Protein AF-0000000072197717 (afdb_homodimer)

Organism: NCBI:txid1219067

Sequence (478 aa):
MLDQVKIVLVGTSHSGNIGSAARAMKVMGLSQLVLVDPQCEVDEQALALAAGAGDIAQNATIVSSLDEAVQDCGLVVGSSARSRTLEWPMLEPRECGEMFAIEGQKHPVALVFGRERTGLTNEELQKCHYHVCIPANPEYSSLNLAMAVQTLSYEVRVAHLNLEKSQFSPAEQEEYPRHKELEMFFEHLEKVIVETQFISKEQPGQVMNKLRRLFNRARPEAQELNILRGILTSIEKKRMLDQVKIVLVGTSHSGNIGSAARAMKVMGLSQLVLVDPQCEVDEQALALAAGAGDIAQNATIVSSLDEAVQDCGLVVGSSARSRTLEWPMLEPRECGEMFAIEGQKHPVALVFGRERTGLTNEELQKCHYHVCIPANPEYSSLNLAMAVQTLSYEVRVAHLNLEKSQFSPAEQEEYPRHKELEMFFEHLEKVIVETQFISKEQPGQVMNKLRRLFNRARPEAQELNILRGILTSIEKKR

Solvent-accessible surface area (backbone atoms only — not comparable to full-atom values): 24234 Å² total; per-residue (Å²): 81,50,81,29,37,31,43,33,38,32,42,40,59,54,32,45,44,50,8,33,29,24,27,35,30,38,21,37,51,30,62,43,38,34,35,22,46,49,63,49,59,87,41,69,58,8,37,59,50,8,52,94,21,32,65,36,48,71,64,36,46,74,43,80,36,68,66,72,74,47,69,77,40,76,42,38,33,26,49,42,75,86,57,90,78,58,89,64,61,72,34,48,48,63,58,46,9,42,50,46,39,58,49,17,66,77,37,33,24,36,43,35,38,36,21,82,86,72,43,53,51,71,74,58,50,67,73,26,74,34,31,31,35,77,86,43,23,86,93,40,56,78,68,54,61,30,54,49,48,31,45,48,40,46,30,29,36,51,30,37,51,54,50,47,54,63,62,65,45,62,67,71,53,50,33,46,46,50,70,64,46,48,49,50,46,50,50,51,50,50,51,51,40,46,72,39,58,53,44,64,89,78,66,57,62,61,58,50,48,52,49,47,51,41,48,59,61,31,55,52,30,29,64,55,46,48,48,55,47,47,45,51,49,23,58,58,56,76,102,79,50,79,29,36,31,43,34,38,33,42,40,57,54,31,46,45,50,8,34,28,24,26,33,29,37,21,38,51,32,62,41,38,34,34,22,46,49,63,49,58,87,41,70,59,7,39,58,50,7,51,95,22,33,65,36,47,72,64,35,45,74,42,83,35,67,65,73,74,46,67,77,39,76,43,36,34,25,48,42,75,87,56,90,80,57,90,64,59,71,32,49,48,64,56,46,8,43,49,45,38,58,48,18,69,77,38,33,25,35,43,35,38,38,22,80,87,72,42,52,50,71,72,59,49,65,73,26,75,33,30,32,34,76,86,43,22,87,93,40,57,77,67,54,62,28,54,50,48,32,47,47,40,44,30,28,35,53,31,37,51,53,50,49,55,56,58,72,38,72,64,79,62,59,41,52,48,53,68,67,52,50,50,51,45,51,53,52,50,50,52,51,40,47,73,40,58,58,44,64,90,79,66,56,62,62,61,50,50,54,49,49,52,44,48,60,62,29,57,53,23,28,65,53,47,50,50,53,45,47,43,52,49,22,55,58,59,77,102

Radius of gyration: 25.89 Å; Cα contacts (8 Å, |Δi|>4): 859; chains: 2; bounding box: 52×78×50 Å

Structure (mmCIF, N/CA/C/O backbone):
data_AF-0000000072197717-model_v1
#
loop_
_entity.id
_entity.type
_entity.pdbx_description
1 polymer "tRNA (cytidine/uridine-2'-O-)-methyltransferase TrmJ"
#
loop_
_atom_site.group_PDB
_atom_site.id
_atom_site.type_symbol
_atom_site.label_atom_id
_atom_site.label_alt_id
_atom_site.label_comp_id
_atom_site.label_asym_id
_atom_site.label_entity_id
_atom_site.label_seq_id
_atom_site.pdbx_PDB_ins_code
_atom_site.Cartn_x
_atom_site.Cartn_y
_atom_site.Cartn_z
_atom_site.occupancy
_atom_site.B_iso_or_equiv
_atom_site.auth_seq_id
_atom_site.auth_comp_id
_atom_site.auth_asym_id
_atom_site.auth_atom_id
_atom_site.pdbx_PDB_model_num
ATOM 1 N N . MET A 1 1 ? -7.27 -5.27 17.844 1 83.12 1 MET A N 1
ATOM 2 C CA . MET A 1 1 ? -8.07 -4.824 16.703 1 83.12 1 MET A CA 1
ATOM 3 C C . MET A 1 1 ? -7.758 -5.645 15.469 1 83.12 1 MET A C 1
ATOM 5 O O . MET A 1 1 ? -8.664 -6.156 14.812 1 83.12 1 MET A O 1
ATOM 9 N N . LEU A 1 2 ? -6.535 -6.039 15.242 1 91.38 2 LEU A N 1
ATOM 10 C CA . LEU A 1 2 ? -6.18 -6.719 14.008 1 91.38 2 LEU A CA 1
ATOM 11 C C . LEU A 1 2 ? -6.734 -8.141 13.992 1 91.38 2 LEU A C 1
ATOM 13 O O . LEU A 1 2 ? -7.043 -8.68 12.922 1 91.38 2 LEU A O 1
ATOM 17 N N . ASP A 1 3 ? -6.926 -8.672 15.164 1 93.38 3 ASP A N 1
ATOM 18 C CA . ASP A 1 3 ? -7.457 -10.031 15.273 1 93.38 3 ASP A CA 1
ATOM 19 C C . ASP A 1 3 ? -8.953 -10.055 14.969 1 93.38 3 ASP A C 1
ATOM 21 O O . ASP A 1 3 ? -9.539 -11.133 14.805 1 93.38 3 ASP A O 1
ATOM 25 N N . GLN A 1 4 ? -9.547 -8.945 14.875 1 95 4 GLN A N 1
ATOM 26 C CA . GLN A 1 4 ? -10.977 -8.844 14.586 1 95 4 GLN A CA 1
ATOM 27 C C . GLN A 1 4 ? -11.219 -8.648 13.094 1 95 4 GLN A C 1
ATOM 29 O O . GLN A 1 4 ? -12.367 -8.617 12.641 1 95 4 GLN A O 1
ATOM 34 N N . VAL A 1 5 ? -10.18 -8.547 12.328 1 98.38 5 VAL A N 1
ATOM 35 C CA . VAL A 1 5 ? -10.297 -8.297 10.891 1 98.38 5 VAL A CA 1
ATOM 36 C C . VAL A 1 5 ? -10.297 -9.617 10.133 1 98.38 5 VAL A C 1
ATOM 38 O O . VAL A 1 5 ? -9.32 -10.367 10.18 1 98.38 5 VAL A O 1
ATOM 41 N N . LYS A 1 6 ? -11.359 -9.859 9.422 1 98.69 6 LYS A N 1
ATOM 42 C CA . LYS A 1 6 ? -11.469 -11.031 8.555 1 98.69 6 LYS A CA 1
ATOM 43 C C . LYS A 1 6 ? -11.125 -10.688 7.109 1 98.69 6 LYS A C 1
ATOM 45 O O . LYS A 1 6 ? -11.609 -9.688 6.574 1 98.69 6 LYS A O 1
ATOM 50 N N . ILE A 1 7 ? -10.266 -11.477 6.551 1 98.94 7 ILE A N 1
ATOM 51 C CA . ILE A 1 7 ? -10.102 -11.484 5.102 1 98.94 7 ILE A CA 1
ATOM 52 C C . ILE A 1 7 ? -10.938 -12.602 4.488 1 98.94 7 ILE A C 1
ATOM 54 O O . ILE A 1 7 ? -10.742 -13.781 4.812 1 98.94 7 ILE A O 1
ATOM 58 N N . VAL A 1 8 ? -11.867 -12.219 3.633 1 98.94 8 VAL A N 1
ATOM 59 C CA . VAL A 1 8 ? -12.797 -13.18 3.047 1 98.94 8 VAL A CA 1
ATOM 60 C C . VAL A 1 8 ? -12.531 -13.312 1.55 1 98.94 8 VAL A C 1
ATOM 62 O O . VAL A 1 8 ? -12.633 -12.328 0.806 1 98.94 8 VAL A O 1
ATOM 65 N N . LEU A 1 9 ? -12.164 -14.5 1.094 1 98.88 9 LEU A N 1
ATOM 66 C CA . LEU A 1 9 ? -11.969 -14.797 -0.321 1 98.88 9 LEU A CA 1
ATOM 67 C C . LEU A 1 9 ? -13.125 -15.617 -0.87 1 98.88 9 LEU A C 1
ATOM 69 O O . LEU A 1 9 ? -13.391 -16.719 -0.391 1 98.88 9 LEU A O 1
ATOM 73 N N . VAL A 1 10 ? -13.758 -15.07 -1.873 1 98.75 10 VAL A N 1
ATOM 74 C CA . VAL A 1 10 ? -14.945 -15.727 -2.418 1 98.75 10 VAL A CA 1
ATOM 75 C C . VAL A 1 10 ? -14.602 -16.422 -3.732 1 98.75 10 VAL A C 1
ATOM 77 O O . VAL A 1 10 ? -14.133 -15.773 -4.676 1 98.75 10 VAL A O 1
ATOM 80 N N . GLY A 1 11 ? -14.766 -17.719 -3.785 1 98.56 11 GLY A N 1
ATOM 81 C CA . GLY A 1 11 ? -14.672 -18.484 -5.023 1 98.56 11 GLY A CA 1
ATOM 82 C C . GLY A 1 11 ? -13.258 -18.547 -5.57 1 98.56 11 GLY A C 1
ATOM 83 O O . GLY A 1 11 ? -13.062 -18.578 -6.785 1 98.56 11 GLY A O 1
ATOM 84 N N . THR A 1 12 ? -12.258 -18.531 -4.715 1 98.56 12 THR A N 1
ATOM 85 C CA . THR A 1 12 ? -10.867 -18.578 -5.16 1 98.56 12 THR A CA 1
ATOM 86 C C . THR A 1 12 ? -10.602 -19.875 -5.934 1 98.56 12 THR A C 1
ATOM 88 O O . THR A 1 12 ? -10.969 -20.953 -5.48 1 98.56 12 THR A O 1
ATOM 91 N N . SER A 1 13 ? -10.008 -19.75 -7.082 1 98 13 SER A N 1
ATOM 92 C CA . SER A 1 13 ? -9.836 -20.906 -7.953 1 98 13 SER A CA 1
ATOM 93 C C . SER A 1 13 ? -8.383 -21.391 -7.965 1 98 13 SER A C 1
ATOM 95 O O . SER A 1 13 ? -8.102 -22.531 -8.297 1 98 13 SER A O 1
ATOM 97 N N . HIS A 1 14 ? -7.422 -20.547 -7.727 1 96.5 14 HIS A N 1
ATOM 98 C CA . HIS A 1 14 ? -6.004 -20.891 -7.727 1 96.5 14 HIS A CA 1
ATOM 99 C C . HIS A 1 14 ? -5.449 -20.938 -6.305 1 96.5 14 HIS A C 1
ATOM 101 O O . HIS A 1 14 ? -5.375 -19.922 -5.625 1 96.5 14 HIS A O 1
ATOM 107 N N . SER A 1 15 ? -4.961 -22.109 -5.953 1 98 15 SER A N 1
ATOM 108 C CA . SER A 1 15 ? -4.527 -22.328 -4.578 1 98 15 SER A CA 1
ATOM 109 C C . SER A 1 15 ? -3.346 -21.438 -4.219 1 98 15 SER A C 1
ATOM 111 O O . SER A 1 15 ? -3.178 -21.047 -3.061 1 98 15 SER A O 1
ATOM 113 N N . GLY A 1 16 ? -2.523 -21.094 -5.199 1 96.5 16 GLY A N 1
ATOM 114 C CA . GLY A 1 16 ? -1.419 -20.172 -4.969 1 96.5 16 GLY A CA 1
ATOM 115 C C . GLY A 1 16 ? -1.861 -18.844 -4.41 1 96.5 16 GLY A C 1
ATOM 116 O O . GLY A 1 16 ? -1.165 -18.25 -3.584 1 96.5 16 GLY A O 1
ATOM 117 N N . ASN A 1 17 ? -3.047 -18.406 -4.848 1 97.69 17 ASN A N 1
ATOM 118 C CA . ASN A 1 17 ? -3.578 -17.141 -4.355 1 97.69 17 ASN A CA 1
ATOM 119 C C . ASN A 1 17 ? -3.973 -17.234 -2.883 1 97.69 17 ASN A C 1
ATOM 121 O O . ASN A 1 17 ? -3.852 -16.25 -2.143 1 97.69 17 ASN A O 1
ATOM 125 N N . ILE A 1 18 ? -4.43 -18.375 -2.484 1 98.62 18 ILE A N 1
ATOM 126 C CA . ILE A 1 18 ? -4.746 -18.578 -1.074 1 98.62 18 ILE A CA 1
ATOM 127 C C . ILE A 1 18 ? -3.475 -18.469 -0.238 1 98.62 18 ILE A C 1
ATOM 129 O O . ILE A 1 18 ? -3.445 -17.75 0.771 1 98.62 18 ILE A O 1
ATOM 133 N N . GLY A 1 19 ? -2.451 -19.156 -0.672 1 98.44 19 GLY A N 1
ATOM 134 C CA . GLY A 1 19 ? -1.18 -19.094 0.031 1 98.44 19 GLY A CA 1
ATOM 135 C C . GLY A 1 19 ? -0.584 -17.703 0.082 1 98.44 19 GLY A C 1
ATOM 136 O O . GLY A 1 19 ? -0.188 -17.234 1.149 1 98.44 19 GLY A O 1
ATOM 137 N N . SER A 1 20 ? -0.537 -17.031 -1.085 1 98 20 SER A N 1
ATOM 138 C CA . SER A 1 20 ? 0.029 -15.695 -1.168 1 98 20 SER A CA 1
ATOM 139 C C . SER A 1 20 ? -0.769 -14.703 -0.326 1 98 20 SER A C 1
ATOM 141 O O . SER A 1 20 ? -0.196 -13.805 0.294 1 98 20 SER A O 1
ATOM 143 N N . ALA A 1 21 ? -2.068 -14.844 -0.331 1 98.62 21 ALA A N 1
ATOM 144 C CA . ALA A 1 21 ? -2.914 -13.992 0.504 1 98.62 21 ALA A CA 1
ATOM 145 C C . ALA A 1 21 ? -2.629 -14.219 1.985 1 98.62 21 ALA A C 1
ATOM 147 O O . ALA A 1 21 ? -2.539 -13.266 2.762 1 98.62 21 ALA A O 1
ATOM 148 N N . ALA A 1 22 ? -2.479 -15.469 2.363 1 98.75 22 ALA A N 1
ATOM 149 C CA . ALA A 1 22 ? -2.156 -15.797 3.75 1 98.75 22 ALA A CA 1
ATOM 150 C C . ALA A 1 22 ? -0.853 -15.133 4.18 1 98.75 22 ALA A C 1
ATOM 152 O O . ALA A 1 22 ? -0.766 -14.578 5.277 1 98.75 22 ALA A O 1
ATOM 153 N N . ARG A 1 23 ? 0.09 -15.211 3.314 1 98.31 23 ARG A N 1
ATOM 154 C CA . ARG A 1 23 ? 1.37 -14.57 3.607 1 98.31 23 ARG A CA 1
ATOM 155 C C . ARG A 1 23 ? 1.212 -13.062 3.75 1 98.31 23 ARG A C 1
ATOM 157 O O . ARG A 1 23 ? 1.748 -12.461 4.684 1 98.31 23 ARG A O 1
ATOM 164 N N . ALA A 1 24 ? 0.484 -12.477 2.818 1 98.31 24 ALA A N 1
ATOM 165 C CA . ALA A 1 24 ? 0.21 -11.047 2.879 1 98.31 24 ALA A CA 1
ATOM 166 C C . ALA A 1 24 ? -0.454 -10.672 4.199 1 98.31 24 ALA A C 1
ATOM 168 O O . ALA A 1 24 ? -0.097 -9.664 4.816 1 98.31 24 ALA A O 1
ATOM 169 N N . MET A 1 25 ? -1.334 -11.453 4.625 1 98.56 25 MET A N 1
ATOM 170 C CA . MET A 1 25 ? -2.049 -11.227 5.875 1 98.56 25 MET A CA 1
ATOM 171 C C . MET A 1 25 ? -1.095 -11.281 7.066 1 98.56 25 MET A C 1
ATOM 173 O O . MET A 1 25 ? -1.067 -10.359 7.883 1 98.56 25 MET A O 1
ATOM 177 N N . LYS A 1 26 ? -0.357 -12.312 7.129 1 98.25 26 LYS A N 1
ATOM 178 C CA . LYS A 1 26 ? 0.514 -12.516 8.281 1 98.25 26 LYS A CA 1
ATOM 179 C C . LYS A 1 26 ? 1.528 -11.383 8.414 1 98.25 26 LYS A C 1
ATOM 181 O O . LYS A 1 26 ? 1.773 -10.883 9.516 1 98.25 26 LYS A O 1
ATOM 186 N N . VAL A 1 27 ? 2.078 -10.977 7.301 1 97.44 27 VAL A N 1
ATOM 187 C CA . VAL A 1 27 ? 3.076 -9.914 7.289 1 97.44 27 VAL A CA 1
ATOM 188 C C . VAL A 1 27 ? 2.455 -8.617 7.805 1 97.44 27 VAL A C 1
ATOM 190 O O . VAL A 1 27 ? 3.137 -7.801 8.43 1 97.44 27 VAL A O 1
ATOM 193 N N . MET A 1 28 ? 1.174 -8.484 7.594 1 98.06 28 MET A N 1
ATOM 194 C CA . MET A 1 28 ? 0.494 -7.27 8.023 1 98.06 28 MET A CA 1
ATOM 195 C C . MET A 1 28 ? -0.158 -7.461 9.391 1 98.06 28 MET A C 1
ATOM 197 O O . MET A 1 28 ? -0.855 -6.57 9.883 1 98.06 28 MET A O 1
ATOM 201 N N . GLY A 1 29 ? -0.022 -8.617 9.961 1 97.81 29 GLY A N 1
ATOM 202 C CA . GLY A 1 29 ? -0.503 -8.875 11.312 1 97.81 29 GLY A CA 1
ATOM 203 C C . GLY A 1 29 ? -1.932 -9.383 11.352 1 97.81 29 GLY A C 1
ATOM 204 O O . GLY A 1 29 ? -2.58 -9.352 12.398 1 97.81 29 GLY A O 1
ATOM 205 N N . LEU A 1 30 ? -2.475 -9.766 10.266 1 98.31 30 LEU A N 1
ATOM 206 C CA . LEU A 1 30 ? -3.818 -10.336 10.195 1 98.31 30 LEU A CA 1
ATOM 207 C C . LEU A 1 30 ? -3.768 -11.859 10.203 1 98.31 30 LEU A C 1
ATOM 209 O O . LEU A 1 30 ? -2.807 -12.453 9.719 1 98.31 30 LEU A O 1
ATOM 213 N N . SER A 1 31 ? -4.875 -12.477 10.719 1 98.06 31 SER A N 1
ATOM 214 C CA . SER A 1 31 ? -4.758 -13.922 10.867 1 98.06 31 SER A CA 1
ATOM 215 C C . SER A 1 31 ? -6.078 -14.617 10.539 1 98.06 31 SER A C 1
ATOM 217 O O . SER A 1 31 ? -6.125 -15.844 10.43 1 98.06 31 SER A O 1
ATOM 219 N N . GLN A 1 32 ? -7.133 -13.938 10.414 1 98.5 32 GLN A N 1
ATOM 220 C CA . GLN A 1 32 ? -8.438 -14.555 10.195 1 98.5 32 GLN A CA 1
ATOM 221 C C . GLN A 1 32 ? -8.758 -14.641 8.703 1 98.5 32 GLN A C 1
ATOM 223 O O . GLN A 1 32 ? -9.273 -13.688 8.117 1 98.5 32 GLN A O 1
ATOM 228 N N . LEU A 1 33 ? -8.555 -15.828 8.148 1 98.88 33 LEU A N 1
ATOM 229 C CA . LEU A 1 33 ? -8.859 -16.094 6.75 1 98.88 33 LEU A CA 1
ATOM 230 C C . LEU A 1 33 ? -10.133 -16.922 6.621 1 98.88 33 LEU A C 1
ATOM 232 O O . LEU A 1 33 ? -10.281 -17.938 7.301 1 98.88 33 LEU A O 1
ATOM 236 N N . VAL A 1 34 ? -11.055 -16.438 5.844 1 98.88 34 VAL A N 1
ATOM 237 C CA . VAL A 1 34 ? -12.273 -17.188 5.543 1 98.88 34 VAL A CA 1
ATOM 238 C C . VAL A 1 34 ? -12.367 -17.438 4.043 1 98.88 34 VAL A C 1
ATOM 240 O O . VAL A 1 34 ? -12.227 -16.5 3.242 1 98.88 34 VAL A O 1
ATOM 243 N N . LEU A 1 35 ? -12.531 -18.672 3.646 1 98.88 35 LEU A N 1
ATOM 244 C CA . LEU A 1 35 ? -12.734 -19.062 2.256 1 98.88 35 LEU A CA 1
ATOM 245 C C . LEU A 1 35 ? -14.203 -19.406 2 1 98.88 35 LEU A C 1
ATOM 247 O O . LEU A 1 35 ? -14.75 -20.297 2.645 1 98.88 35 LEU A O 1
ATOM 251 N N . VAL A 1 36 ? -14.797 -18.672 1.104 1 98.88 36 VAL A N 1
ATOM 252 C CA . VAL A 1 36 ? -16.188 -18.906 0.752 1 98.88 36 VAL A CA 1
ATOM 253 C C . VAL A 1 36 ? -16.266 -19.734 -0.534 1 98.88 36 VAL A C 1
ATOM 255 O O . VAL A 1 36 ? -15.867 -19.266 -1.602 1 98.88 36 VAL A O 1
ATOM 258 N N . ASP A 1 37 ? -16.719 -20.938 -0.449 1 98.5 37 ASP A N 1
ATOM 259 C CA . ASP A 1 37 ? -16.906 -21.828 -1.588 1 98.5 37 ASP A CA 1
ATOM 260 C C . ASP A 1 37 ? -15.68 -21.828 -2.49 1 98.5 37 ASP A C 1
ATOM 262 O O . ASP A 1 37 ? -15.781 -21.562 -3.688 1 98.5 37 ASP A O 1
ATOM 266 N N . PRO A 1 38 ? -14.57 -22.109 -1.927 1 98.56 38 PRO A N 1
ATOM 267 C CA . PRO A 1 38 ? -13.359 -22.141 -2.746 1 98.56 38 PRO A CA 1
ATOM 268 C C . PRO A 1 38 ? -13.398 -23.219 -3.824 1 98.56 38 PRO A C 1
ATOM 270 O O . PRO A 1 38 ? -13.945 -24.297 -3.598 1 98.56 38 PRO A O 1
ATOM 273 N N . GLN A 1 39 ? -12.852 -22.891 -4.949 1 98.38 39 GLN A N 1
ATOM 274 C CA . GLN A 1 39 ? -12.82 -23.844 -6.062 1 98.38 39 GLN A CA 1
ATOM 275 C C . GLN A 1 39 ? -11.484 -24.562 -6.129 1 98.38 39 GLN A C 1
ATOM 277 O O . GLN A 1 39 ? -11.062 -25 -7.203 1 98.38 39 GLN A O 1
ATOM 282 N N . CYS A 1 40 ? -10.734 -24.547 -5.094 1 97.56 40 CYS A N 1
ATOM 283 C CA . CYS A 1 40 ? -9.469 -25.25 -4.898 1 97.56 40 CYS A CA 1
ATOM 284 C C . CYS A 1 40 ? -9.242 -25.562 -3.426 1 97.56 40 CYS A C 1
ATOM 286 O O . CYS A 1 40 ? -10.016 -25.141 -2.568 1 97.56 40 CYS A O 1
ATOM 288 N N . GLU A 1 41 ? -8.234 -26.391 -3.121 1 97.06 41 GLU A N 1
ATOM 289 C CA . GLU A 1 41 ? -7.867 -26.734 -1.753 1 97.06 41 GLU A CA 1
ATOM 290 C C . GLU A 1 41 ? -6.543 -26.094 -1.355 1 97.06 41 GLU A C 1
ATOM 292 O O . GLU A 1 41 ? -5.797 -25.625 -2.213 1 97.06 41 GLU A O 1
ATOM 297 N N . VAL A 1 42 ? -6.391 -26.031 -0.069 1 97.44 42 VAL A N 1
ATOM 298 C CA . VAL A 1 42 ? -5.074 -25.641 0.42 1 97.44 42 VAL A CA 1
ATOM 299 C C . VAL A 1 42 ? -4.074 -26.766 0.191 1 97.44 42 VAL A C 1
ATOM 301 O O . VAL A 1 42 ? -3.889 -27.625 1.059 1 97.44 42 VAL A O 1
ATOM 304 N N . ASP A 1 43 ? -3.455 -26.703 -0.915 1 97.62 43 ASP A N 1
ATOM 305 C CA . ASP A 1 43 ? -2.555 -27.781 -1.316 1 97.62 43 ASP A CA 1
ATOM 306 C C . ASP A 1 43 ? -1.095 -27.359 -1.149 1 97.62 43 ASP A C 1
ATOM 308 O O . ASP A 1 43 ? -0.795 -26.391 -0.465 1 97.62 43 ASP A O 1
ATOM 312 N N . GLU A 1 44 ? -0.21 -28.172 -1.759 1 96.38 44 GLU A N 1
ATOM 313 C CA . GLU A 1 44 ? 1.226 -27.938 -1.627 1 96.38 44 GLU A CA 1
ATOM 314 C C . GLU A 1 44 ? 1.624 -26.594 -2.236 1 96.38 44 GLU A C 1
ATOM 316 O O . GLU A 1 44 ? 2.5 -25.906 -1.71 1 96.38 44 GLU A O 1
ATOM 321 N N . GLN A 1 45 ? 0.963 -26.297 -3.295 1 95.12 45 GLN A N 1
ATOM 322 C CA . GLN A 1 45 ? 1.251 -25.016 -3.936 1 95.12 45 GLN A CA 1
ATOM 323 C C . GLN A 1 45 ? 0.875 -23.859 -3.029 1 95.12 45 GLN A C 1
ATOM 325 O O . GLN A 1 45 ? 1.624 -22.875 -2.914 1 95.12 45 GLN A O 1
ATOM 330 N N . ALA A 1 46 ? -0.339 -23.984 -2.445 1 97.12 46 ALA A N 1
ATOM 331 C CA . ALA A 1 46 ? -0.776 -22.953 -1.501 1 97.12 46 ALA A CA 1
ATOM 332 C C . ALA A 1 46 ? 0.218 -22.812 -0.353 1 97.12 46 ALA A C 1
ATOM 334 O O . ALA A 1 46 ? 0.606 -21.688 0.001 1 97.12 46 ALA A O 1
ATOM 335 N N . LEU A 1 47 ? 0.632 -23.875 0.185 1 97.38 47 LEU A N 1
ATOM 336 C CA . LEU A 1 47 ? 1.536 -23.859 1.329 1 97.38 47 LEU A CA 1
ATOM 337 C C . LEU A 1 47 ? 2.908 -23.328 0.928 1 97.38 47 LEU A C 1
ATOM 339 O O . LEU A 1 47 ? 3.557 -22.625 1.704 1 97.38 47 LEU A O 1
ATOM 343 N N . ALA A 1 48 ? 3.375 -23.656 -0.238 1 94.69 48 ALA A N 1
ATOM 344 C CA . ALA A 1 48 ? 4.652 -23.172 -0.739 1 94.69 48 ALA A CA 1
ATOM 345 C C . ALA A 1 48 ? 4.637 -21.641 -0.874 1 94.69 48 ALA A C 1
ATOM 347 O O . ALA A 1 48 ? 5.586 -20.969 -0.467 1 94.69 48 ALA A O 1
ATOM 348 N N . LEU A 1 49 ? 3.559 -21.156 -1.406 1 93.81 49 LEU A N 1
ATOM 349 C CA . LEU A 1 49 ? 3.48 -19.719 -1.647 1 93.81 49 LEU A CA 1
ATOM 350 C C . LEU A 1 49 ? 3.168 -18.969 -0.358 1 93.81 49 LEU A C 1
ATOM 352 O O . LEU A 1 49 ? 3.451 -17.766 -0.248 1 93.81 49 LEU A O 1
ATOM 356 N N . ALA A 1 50 ? 2.615 -19.672 0.597 1 96.31 50 ALA A N 1
ATOM 357 C CA . ALA A 1 50 ? 2.377 -19.078 1.905 1 96.31 50 ALA A CA 1
ATOM 358 C C . ALA A 1 50 ? 3.686 -18.875 2.664 1 96.31 50 ALA A C 1
ATOM 360 O O . ALA A 1 50 ? 3.771 -18.016 3.551 1 96.31 50 ALA A O 1
ATOM 361 N N . ALA A 1 51 ? 4.664 -19.719 2.238 1 93.06 51 ALA A N 1
ATOM 362 C CA . ALA A 1 51 ? 5.941 -19.703 2.943 1 93.06 51 ALA A CA 1
ATOM 363 C C . ALA A 1 51 ? 5.746 -19.859 4.445 1 93.06 51 ALA A C 1
ATOM 365 O O . ALA A 1 51 ? 5.113 -20.828 4.895 1 93.06 51 ALA A O 1
ATOM 366 N N . GLY A 1 52 ? 6.09 -18.969 5.336 1 92.94 52 GLY A N 1
ATOM 367 C CA . GLY A 1 52 ? 5.973 -19.094 6.781 1 92.94 52 GLY A CA 1
ATOM 368 C C . GLY A 1 52 ? 4.566 -18.828 7.289 1 92.94 52 GLY A C 1
ATOM 369 O O . GLY A 1 52 ? 4.301 -18.969 8.484 1 92.94 52 GLY A O 1
ATOM 370 N N . ALA A 1 53 ? 3.652 -18.594 6.371 1 96.81 53 ALA A N 1
ATOM 371 C CA . ALA A 1 53 ? 2.283 -18.266 6.766 1 96.81 53 ALA A CA 1
ATOM 372 C C . ALA A 1 53 ? 1.34 -19.438 6.488 1 96.81 53 ALA A C 1
ATOM 374 O O . ALA A 1 53 ? 0.134 -19.234 6.316 1 96.81 53 ALA A O 1
ATOM 375 N N . GLY A 1 54 ? 1.818 -20.625 6.387 1 97.56 54 GLY A N 1
ATOM 376 C CA . GLY A 1 54 ? 1.007 -21.797 6.133 1 97.56 54 GLY A CA 1
ATOM 377 C C . GLY A 1 54 ? -0.074 -22.016 7.172 1 97.56 54 GLY A C 1
ATOM 378 O O . GLY A 1 54 ? -1.137 -22.562 6.867 1 97.56 54 GLY A O 1
ATOM 379 N N . ASP A 1 55 ? 0.223 -21.656 8.383 1 97.88 55 ASP A N 1
ATOM 380 C CA . ASP A 1 55 ? -0.733 -21.812 9.477 1 97.88 55 ASP A CA 1
ATOM 381 C C . ASP A 1 55 ? -2.025 -21.062 9.188 1 97.88 55 ASP A C 1
ATOM 383 O O . ASP A 1 55 ? -3.119 -21.547 9.469 1 97.88 55 ASP A O 1
ATOM 387 N N . ILE A 1 56 ? -1.993 -19.891 8.602 1 98.25 56 ILE A N 1
ATOM 388 C CA . ILE A 1 56 ? -3.174 -19.094 8.281 1 98.25 56 ILE A CA 1
ATOM 389 C C . ILE A 1 56 ? -3.99 -19.797 7.199 1 98.25 56 ILE A C 1
ATOM 391 O O . ILE A 1 56 ? -5.211 -19.922 7.32 1 98.25 56 ILE A O 1
ATOM 395 N N . ALA A 1 57 ? -3.324 -20.281 6.18 1 98.44 57 ALA A N 1
ATOM 396 C CA . ALA A 1 57 ? -4.012 -20.969 5.09 1 98.44 57 ALA A CA 1
ATOM 397 C C . ALA A 1 57 ? -4.66 -22.25 5.586 1 98.44 57 ALA A C 1
ATOM 399 O O . ALA A 1 57 ? -5.812 -22.547 5.254 1 98.44 57 ALA A O 1
ATOM 400 N N . GLN A 1 58 ? -3.943 -22.953 6.391 1 98.06 58 GLN A N 1
ATOM 401 C CA . GLN A 1 58 ? -4.406 -24.25 6.871 1 98.06 58 GLN A CA 1
ATOM 402 C C . GLN A 1 58 ? -5.551 -24.094 7.867 1 98.06 58 GLN A C 1
ATOM 404 O O . GLN A 1 58 ? -6.422 -24.953 7.965 1 98.06 58 GLN A O 1
ATOM 409 N N . ASN A 1 59 ? -5.523 -23.062 8.586 1 98 59 ASN A N 1
ATOM 410 C CA . ASN A 1 59 ? -6.531 -22.844 9.617 1 98 59 ASN A CA 1
ATOM 411 C C . ASN A 1 59 ? -7.684 -21.984 9.102 1 98 59 ASN A C 1
ATOM 413 O O . ASN A 1 59 ? -8.539 -21.562 9.883 1 98 59 ASN A O 1
ATOM 417 N N . ALA A 1 60 ? -7.707 -21.766 7.82 1 98.62 60 ALA A N 1
ATOM 418 C CA . ALA A 1 60 ? -8.766 -20.938 7.254 1 98.62 60 ALA A CA 1
ATOM 419 C C . ALA A 1 60 ? -10.141 -21.547 7.516 1 98.62 60 ALA A C 1
ATOM 421 O O . ALA A 1 60 ? -10.312 -22.766 7.422 1 98.62 60 ALA A O 1
ATOM 422 N N . THR A 1 61 ? -11.078 -20.734 7.879 1 98.56 61 THR A N 1
ATOM 423 C CA . THR A 1 61 ? -12.469 -21.188 7.953 1 98.56 61 THR A CA 1
ATOM 424 C C . THR A 1 61 ? -13.078 -21.297 6.559 1 98.56 61 THR A C 1
ATOM 426 O O . THR A 1 61 ? -12.969 -20.375 5.75 1 98.56 61 THR A O 1
ATOM 429 N N . ILE A 1 62 ? -13.641 -22.422 6.293 1 98.69 62 ILE A N 1
ATOM 430 C CA . ILE A 1 62 ? -14.266 -22.641 4.992 1 98.69 62 ILE A CA 1
ATOM 431 C C . ILE A 1 62 ? -15.789 -22.672 5.148 1 98.69 62 ILE A C 1
ATOM 433 O O . ILE A 1 62 ? -16.312 -23.406 5.977 1 98.69 62 ILE A O 1
ATOM 437 N N . VAL A 1 63 ? -16.469 -21.859 4.414 1 98.62 63 VAL A N 1
ATOM 438 C CA . VAL A 1 63 ? -17.922 -21.812 4.461 1 98.62 63 VAL A CA 1
ATOM 439 C C . VAL A 1 63 ? -18.5 -21.875 3.043 1 98.62 63 VAL A C 1
ATOM 441 O O . VAL A 1 63 ? -17.75 -21.766 2.064 1 98.62 63 VAL A O 1
ATOM 444 N N . SER A 1 64 ? -19.828 -21.984 2.932 1 98.25 64 SER A N 1
ATOM 445 C CA . SER A 1 64 ? -20.453 -22.203 1.629 1 98.25 64 SER A CA 1
ATOM 446 C C . SER A 1 64 ? -20.984 -20.906 1.042 1 98.25 64 SER A C 1
ATOM 448 O O . SER A 1 64 ? -21.25 -20.828 -0.159 1 98.25 64 SER A O 1
ATOM 450 N N . SER A 1 65 ? -21.125 -19.844 1.992 1 97.31 65 SER A N 1
ATOM 451 C CA . SER A 1 65 ? -21.719 -18.609 1.501 1 97.31 65 SER A CA 1
ATOM 452 C C . SER A 1 65 ? -21.078 -17.391 2.156 1 97.31 65 SER A C 1
ATOM 454 O O . SER A 1 65 ? -20.516 -17.484 3.246 1 97.31 65 SER A O 1
ATOM 456 N N . LEU A 1 66 ? -21.234 -16.297 1.412 1 98 66 LEU A N 1
ATOM 457 C CA . LEU A 1 66 ? -20.719 -15.047 1.955 1 98 66 LEU A CA 1
ATOM 458 C C . LEU A 1 66 ? -21.469 -14.664 3.232 1 98 66 LEU A C 1
ATOM 460 O O . LEU A 1 66 ? -20.859 -14.172 4.184 1 98 66 LEU A O 1
ATOM 464 N N . ASP A 1 67 ? -22.781 -14.914 3.285 1 95.56 67 ASP A N 1
ATOM 465 C CA . ASP A 1 67 ? -23.578 -14.617 4.465 1 95.56 67 ASP A CA 1
ATOM 466 C C . ASP A 1 67 ? -23.016 -15.305 5.707 1 95.56 67 ASP A C 1
ATOM 468 O O . ASP A 1 67 ? -22.922 -14.695 6.773 1 95.56 67 ASP A O 1
ATOM 472 N N . GLU A 1 68 ? -22.641 -16.516 5.547 1 97.44 68 GLU A N 1
ATOM 473 C CA . GLU A 1 68 ? -22.062 -17.266 6.656 1 97.44 68 GLU A CA 1
ATOM 474 C C . GLU A 1 68 ? -20.734 -16.672 7.094 1 97.44 68 GLU A C 1
ATOM 476 O O . GLU A 1 68 ? -20.422 -16.641 8.281 1 97.44 68 GLU A O 1
ATOM 481 N N . ALA A 1 69 ? -19.969 -16.156 6.195 1 98.06 69 ALA A N 1
ATOM 482 C CA . ALA A 1 69 ? -18.625 -15.633 6.457 1 98.06 69 ALA A CA 1
ATOM 483 C C . ALA A 1 69 ? -18.688 -14.336 7.258 1 98.06 69 ALA A C 1
ATOM 485 O O . ALA A 1 69 ? -17.797 -14.047 8.062 1 98.06 69 ALA A O 1
ATOM 486 N N . VAL A 1 70 ? -19.828 -13.594 7.039 1 96.5 70 VAL A N 1
ATOM 487 C CA . VAL A 1 70 ? -19.781 -12.234 7.562 1 96.5 70 VAL A CA 1
ATOM 488 C C . VAL A 1 70 ? -20.922 -12.031 8.57 1 96.5 70 VAL A C 1
ATOM 490 O O . VAL A 1 70 ? -21.203 -10.898 8.961 1 96.5 70 VAL A O 1
ATOM 493 N N . GLN A 1 71 ? -21.547 -13.047 9.031 1 91.44 71 GLN A N 1
ATOM 494 C CA . GLN A 1 71 ? -22.75 -12.969 9.852 1 91.44 71 GLN A CA 1
ATOM 495 C C . GLN A 1 71 ? -22.469 -12.25 11.172 1 91.44 71 GLN A C 1
ATOM 497 O O . GLN A 1 71 ? -23.344 -11.57 11.719 1 91.44 71 GLN A O 1
ATOM 502 N N . ASP A 1 72 ? -21.375 -12.289 11.695 1 92.5 72 ASP A N 1
ATOM 503 C CA . ASP A 1 72 ? -21.047 -11.695 12.984 1 92.5 72 ASP A CA 1
ATOM 504 C C . ASP A 1 72 ? -20.312 -10.367 12.812 1 92.5 72 ASP A C 1
ATOM 506 O O . ASP A 1 72 ? -19.891 -9.75 13.797 1 92.5 72 ASP A O 1
ATOM 510 N N . CYS A 1 73 ? -20.156 -9.867 11.594 1 93.31 73 CYS A N 1
ATOM 511 C CA . CYS A 1 73 ? -19.344 -8.68 11.328 1 93.31 73 CYS A CA 1
ATOM 512 C C . CYS A 1 73 ? -20.188 -7.418 11.438 1 93.31 73 CYS A C 1
ATOM 514 O O . CYS A 1 73 ? -21.312 -7.375 10.93 1 93.31 73 CYS A O 1
ATOM 516 N N . GLY A 1 74 ? -19.656 -6.434 12.086 1 89.25 7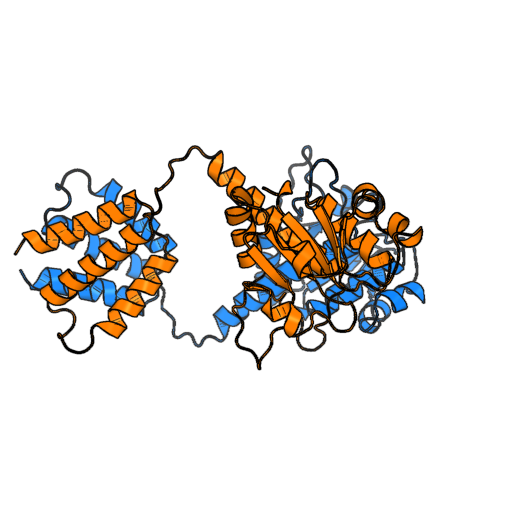4 GLY A N 1
ATOM 517 C CA . GLY A 1 74 ? -20.312 -5.141 12.172 1 89.25 74 GLY A CA 1
ATOM 518 C C . GLY A 1 74 ? -20.031 -4.246 10.977 1 89.25 74 GLY A C 1
ATOM 519 O O . GLY A 1 74 ? -20.75 -3.279 10.742 1 89.25 74 GLY A O 1
ATOM 520 N N . LEU A 1 75 ? -19 -4.504 10.242 1 92.31 75 LEU A N 1
ATOM 521 C CA . LEU A 1 75 ? -18.609 -3.797 9.031 1 92.31 75 LEU A CA 1
ATOM 522 C C . LEU A 1 75 ? -18.094 -4.77 7.977 1 92.31 75 LEU A C 1
ATOM 524 O O . LEU A 1 75 ? -17.234 -5.602 8.258 1 92.31 75 LEU A O 1
ATOM 528 N N . VAL A 1 76 ? -18.719 -4.68 6.801 1 95 76 VAL A N 1
ATOM 529 C CA . VAL A 1 76 ? -18.328 -5.5 5.66 1 95 76 VAL A CA 1
ATOM 530 C C . VAL A 1 76 ? -18.031 -4.602 4.461 1 95 76 VAL A C 1
ATOM 532 O O . VAL A 1 76 ? -18.875 -3.809 4.043 1 95 76 VAL A O 1
ATOM 535 N N . VAL A 1 77 ? -16.812 -4.688 3.986 1 96.88 77 VAL A N 1
ATOM 536 C CA . VAL A 1 77 ? -16.422 -3.9 2.826 1 96.88 77 VAL A CA 1
ATOM 537 C C . VAL A 1 77 ? -16 -4.832 1.687 1 96.88 77 VAL A C 1
ATOM 539 O O . VAL A 1 77 ? -15.164 -5.711 1.869 1 96.88 77 VAL A O 1
ATOM 542 N N . GLY A 1 78 ? -16.609 -4.652 0.522 1 96.94 78 GLY A N 1
ATOM 543 C CA . GLY A 1 78 ? -16.281 -5.438 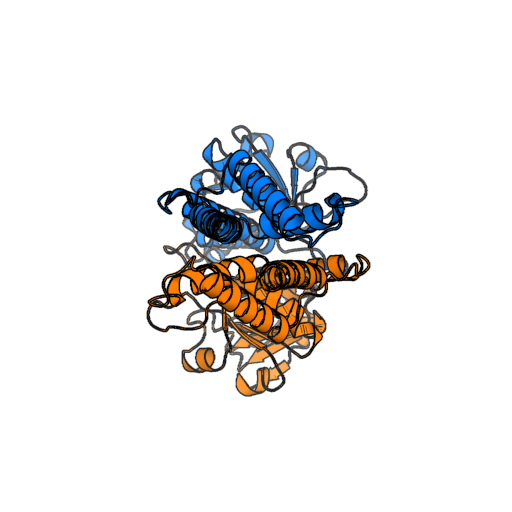-0.656 1 96.94 78 GLY A CA 1
ATOM 544 C C . GLY A 1 78 ? -15.32 -4.734 -1.594 1 96.94 78 GLY A C 1
ATOM 545 O O . GLY A 1 78 ? -15.445 -3.531 -1.835 1 96.94 78 GLY A O 1
ATOM 546 N N . SER A 1 79 ? -14.312 -5.512 -2.09 1 95.81 79 SER A N 1
ATOM 547 C CA . SER A 1 79 ? -13.398 -4.949 -3.078 1 95.81 79 SER A CA 1
ATOM 548 C C . SER A 1 79 ? -14.016 -4.965 -4.473 1 95.81 79 SER A C 1
ATOM 550 O O . SER A 1 79 ? -14.602 -5.969 -4.887 1 95.81 79 SER A O 1
ATOM 552 N N . SER A 1 80 ? -13.953 -3.879 -5.117 1 88.62 80 SER A N 1
ATOM 553 C CA . SER A 1 80 ? -14.539 -3.789 -6.453 1 88.62 80 SER A CA 1
ATOM 554 C C . SER A 1 80 ? -13.875 -2.682 -7.27 1 88.62 80 SER A C 1
ATOM 556 O O . SER A 1 80 ? -13.32 -1.735 -6.707 1 88.62 80 SER A O 1
ATOM 558 N N . ALA A 1 81 ? -13.859 -2.99 -8.586 1 79.44 81 ALA A N 1
ATOM 559 C CA . ALA A 1 81 ? -13.516 -1.886 -9.477 1 79.44 81 ALA A CA 1
ATOM 560 C C . ALA A 1 81 ? -14.586 -0.798 -9.445 1 79.44 81 ALA A C 1
ATOM 562 O O . ALA A 1 81 ? -15.727 -1.054 -9.062 1 79.44 81 ALA A O 1
ATOM 563 N N . ARG A 1 82 ? -14.219 0.387 -9.656 1 65.81 82 ARG A N 1
ATOM 564 C CA . ARG A 1 82 ? -15.195 1.466 -9.656 1 65.81 82 ARG A CA 1
ATOM 565 C C . ARG A 1 82 ? -16.266 1.239 -10.719 1 65.81 82 ARG A C 1
ATOM 567 O O . ARG A 1 82 ? -15.953 0.819 -11.836 1 65.81 82 ARG A O 1
ATOM 574 N N . SER A 1 83 ? -17.453 1.142 -10.117 1 61.56 83 SER A N 1
ATOM 575 C CA . SER A 1 83 ? -18.562 0.986 -11.047 1 61.56 83 SER A CA 1
ATOM 576 C C . SER A 1 83 ? -19.172 2.336 -11.398 1 61.56 83 SER A C 1
ATOM 578 O O . SER A 1 83 ? -19.406 3.168 -10.523 1 61.56 83 SER A O 1
ATOM 580 N N . ARG A 1 84 ? -19.266 2.621 -12.609 1 53.09 84 ARG A N 1
ATOM 581 C CA . ARG A 1 84 ? -19.938 3.822 -13.102 1 53.09 84 ARG A CA 1
ATOM 582 C C . ARG A 1 84 ? -21.453 3.684 -13.008 1 53.09 84 ARG A C 1
ATOM 584 O O . ARG A 1 84 ? -22.172 4.684 -12.953 1 53.09 84 ARG A O 1
ATOM 591 N N . THR A 1 85 ? -21.844 2.5 -12.945 1 55.56 85 THR A N 1
ATOM 592 C CA . THR A 1 85 ? -23.281 2.314 -13.102 1 55.56 85 THR A CA 1
ATOM 593 C C . THR A 1 85 ? -23.969 2.219 -11.742 1 55.56 85 THR A C 1
ATOM 595 O O . THR A 1 85 ? -25.094 2.674 -11.586 1 55.56 85 THR A O 1
ATOM 598 N N . LEU A 1 86 ? -23.438 1.618 -10.797 1 59.72 86 LEU A N 1
ATOM 599 C CA . LEU A 1 86 ? -24.062 1.432 -9.5 1 59.72 86 LEU A CA 1
ATOM 600 C C . LEU A 1 86 ? -23.5 2.402 -8.469 1 59.72 86 LEU A C 1
ATOM 602 O O . LEU A 1 86 ? -22.281 2.619 -8.422 1 59.72 86 LEU A O 1
ATOM 606 N N . GLU A 1 87 ? -24.422 3.088 -7.957 1 68 87 GLU A N 1
ATOM 607 C CA . GLU A 1 87 ? -23.969 4.074 -6.977 1 68 87 GLU A CA 1
ATOM 608 C C . GLU A 1 87 ? -23.766 3.438 -5.605 1 68 87 GLU A C 1
ATOM 610 O O . GLU A 1 87 ? -24.688 3.398 -4.785 1 68 87 GLU A O 1
ATOM 615 N N . TRP A 1 88 ? -22.734 2.715 -5.422 1 73.69 88 TRP A N 1
ATOM 616 C CA . TRP A 1 88 ? -22.359 2.191 -4.113 1 73.69 88 TRP A CA 1
ATOM 617 C C . TRP A 1 88 ? -21.531 3.215 -3.334 1 73.69 88 TRP A C 1
ATOM 619 O O . TRP A 1 88 ? -20.812 4.012 -3.926 1 73.69 88 TRP A O 1
ATOM 629 N N . PRO A 1 89 ? -21.812 3.18 -1.948 1 81.31 89 PRO A N 1
ATOM 630 C CA . PRO A 1 89 ? -20.859 3.977 -1.181 1 81.31 89 PRO A CA 1
ATOM 631 C C . PRO A 1 89 ? -19.422 3.486 -1.342 1 81.31 89 PRO A C 1
ATOM 633 O O . PRO A 1 89 ? -19.109 2.34 -1.001 1 81.31 89 PRO A O 1
ATOM 636 N N . MET A 1 90 ? -18.625 4.293 -1.849 1 88.56 90 MET A N 1
ATOM 637 C CA . MET A 1 90 ? -17.25 3.904 -2.178 1 88.56 90 MET A CA 1
ATOM 638 C C . MET A 1 90 ? -16.266 4.469 -1.159 1 88.56 90 MET A C 1
ATOM 640 O O . MET A 1 90 ? -16.422 5.598 -0.695 1 88.56 90 MET A O 1
ATOM 644 N N . LEU A 1 91 ? -15.289 3.662 -0.842 1 91.06 91 LEU A N 1
ATOM 645 C CA . LEU A 1 91 ? -14.172 4.082 -0.005 1 91.06 91 LEU A CA 1
ATOM 646 C C . LEU A 1 91 ? -12.859 4.02 -0.778 1 91.06 91 LEU A C 1
ATOM 648 O O . LEU A 1 91 ? -12.656 3.117 -1.597 1 91.06 91 LEU A O 1
ATOM 652 N N . GLU A 1 92 ? -12.016 4.996 -0.447 1 94.25 92 GLU A N 1
ATOM 653 C CA . GLU A 1 92 ? -10.609 4.809 -0.788 1 94.25 92 GLU A CA 1
ATOM 654 C C . GLU A 1 92 ? -9.93 3.863 0.194 1 94.25 92 GLU A C 1
ATOM 656 O O . GLU A 1 92 ? -10.359 3.729 1.34 1 94.25 92 GLU A O 1
ATOM 661 N N . PRO A 1 93 ? -8.891 3.227 -0.277 1 97.94 93 PRO A N 1
ATOM 662 C CA . PRO A 1 93 ? -8.227 2.242 0.579 1 97.94 93 PRO A CA 1
ATOM 663 C C . PRO A 1 93 ? -7.84 2.812 1.941 1 97.94 93 PRO A C 1
ATOM 665 O O . PRO A 1 93 ? -8.023 2.15 2.967 1 97.94 93 PRO A O 1
ATOM 668 N N . ARG A 1 94 ? -7.352 4.027 1.924 1 96.25 94 ARG A N 1
ATOM 669 C CA . ARG A 1 94 ? -6.938 4.652 3.176 1 96.25 94 ARG A CA 1
ATOM 670 C C . ARG A 1 94 ? -8.125 4.84 4.113 1 96.25 94 ARG A C 1
ATOM 672 O O . ARG A 1 94 ? -8.039 4.531 5.305 1 96.25 94 ARG A O 1
ATOM 679 N N . GLU A 1 95 ? -9.211 5.316 3.6 1 94.81 95 GLU A N 1
ATOM 680 C CA . GLU A 1 95 ? -10.438 5.48 4.371 1 94.81 95 GLU A CA 1
ATOM 681 C C . GLU A 1 95 ? -10.938 4.137 4.902 1 94.81 95 GLU A C 1
ATOM 683 O O . GLU A 1 95 ? -11.406 4.047 6.039 1 94.81 95 GLU A O 1
ATOM 688 N N . CYS A 1 96 ? -10.836 3.188 4.074 1 96.44 96 CYS A N 1
ATOM 689 C CA . CYS A 1 96 ? -11.234 1.838 4.465 1 96.44 96 CYS A CA 1
ATOM 690 C C . CYS A 1 96 ? -10.414 1.354 5.656 1 96.44 96 CYS A C 1
ATOM 692 O O . CYS A 1 96 ? -10.969 0.859 6.637 1 96.44 96 CYS A O 1
ATOM 694 N N . GLY A 1 97 ? -9.102 1.488 5.559 1 97.94 97 GLY A N 1
ATOM 695 C CA . GLY A 1 97 ? -8.242 1.116 6.668 1 97.94 97 GLY A CA 1
ATOM 696 C C . GLY A 1 97 ? -8.602 1.812 7.965 1 97.94 97 GLY A C 1
ATOM 697 O O . GLY A 1 97 ? -8.648 1.179 9.023 1 97.94 97 GLY A O 1
ATOM 698 N N . GLU A 1 98 ? -8.883 3.074 7.863 1 94.81 98 GLU A N 1
ATOM 699 C CA . GLU A 1 98 ? -9.227 3.867 9.039 1 94.81 98 GLU A CA 1
ATOM 700 C C . GLU A 1 98 ? -10.531 3.385 9.664 1 94.81 98 GLU A C 1
ATOM 702 O O . GLU A 1 98 ? -10.641 3.271 10.891 1 94.81 98 GLU A O 1
ATOM 707 N N . MET A 1 99 ? -11.484 3.137 8.812 1 92.44 99 MET A N 1
ATOM 708 C CA . MET A 1 99 ? -12.758 2.625 9.305 1 92.44 99 MET A CA 1
ATOM 709 C C . MET A 1 99 ? -12.57 1.282 10.008 1 92.44 99 MET A C 1
ATOM 711 O O . MET A 1 99 ? -13.18 1.033 11.047 1 92.44 99 MET A O 1
ATOM 715 N N . PHE A 1 100 ? -11.773 0.453 9.461 1 96.19 100 PHE A N 1
ATOM 716 C CA . PHE A 1 100 ? -11.523 -0.861 10.047 1 96.19 100 PHE A CA 1
ATOM 717 C C . PHE A 1 100 ? -10.836 -0.73 11.398 1 96.19 100 PHE A C 1
ATOM 719 O O . PHE A 1 100 ? -11.156 -1.469 12.336 1 96.19 100 PHE A O 1
ATOM 726 N N . ALA A 1 101 ? -9.891 0.182 11.461 1 95 101 ALA A N 1
ATOM 727 C CA . ALA A 1 101 ? -9.18 0.38 12.719 1 95 101 ALA A CA 1
ATOM 728 C C . ALA A 1 101 ? -10.133 0.796 13.836 1 95 101 ALA A C 1
ATOM 730 O O . ALA A 1 101 ? -9.984 0.359 14.984 1 95 101 ALA A O 1
ATOM 731 N N . ILE A 1 102 ? -11.07 1.608 13.484 1 89.44 102 ILE A N 1
ATOM 732 C CA . ILE A 1 102 ? -12.023 2.121 14.469 1 89.44 102 ILE A CA 1
ATOM 733 C C . ILE A 1 102 ? -13.055 1.048 14.797 1 89.44 102 ILE A C 1
ATOM 735 O O . ILE A 1 102 ? -13.227 0.678 15.961 1 89.44 102 ILE A O 1
ATOM 739 N N . GLU A 1 103 ? -13.688 0.493 13.828 1 90.31 103 GLU A N 1
ATOM 740 C CA . GLU A 1 103 ? -14.773 -0.467 14.008 1 90.31 103 GLU A CA 1
ATOM 741 C C . GLU A 1 103 ? -14.25 -1.791 14.555 1 90.31 103 GLU A C 1
ATOM 743 O O . GLU A 1 103 ? -14.945 -2.471 15.312 1 90.31 103 GLU A O 1
ATOM 748 N N . GLY A 1 104 ? -13.047 -2.115 14.188 1 92.94 104 GLY A N 1
ATOM 749 C CA . GLY A 1 104 ? -12.453 -3.373 14.617 1 92.94 104 GLY A CA 1
ATOM 750 C C . GLY A 1 104 ? -12.227 -3.439 16.109 1 92.94 104 GLY A C 1
ATOM 751 O O . GLY A 1 104 ? -12.008 -4.52 16.672 1 92.94 104 GLY A O 1
ATOM 752 N N . GLN A 1 105 ? -12.305 -2.311 16.75 1 90.06 105 GLN A N 1
ATOM 753 C CA . GLN A 1 105 ? -12.18 -2.271 18.203 1 90.06 105 GLN A CA 1
ATOM 754 C C . GLN A 1 105 ? -13.461 -2.748 18.875 1 90.06 105 GLN A C 1
ATOM 756 O O . GLN A 1 105 ? -13.453 -3.121 20.047 1 90.06 105 GLN A O 1
ATOM 761 N N . LYS A 1 106 ? -14.523 -2.705 18.141 1 88.06 106 LYS A N 1
ATOM 762 C CA . LYS A 1 106 ? -15.836 -2.914 18.75 1 88.06 106 LYS A CA 1
ATOM 763 C C . LYS A 1 106 ? -16.406 -4.273 18.359 1 88.06 106 LYS A C 1
ATOM 765 O O . LYS A 1 106 ? -17.109 -4.906 19.141 1 88.06 106 LYS A O 1
ATOM 770 N N . HIS A 1 107 ? -16.188 -4.734 17.172 1 88.12 107 HIS A N 1
ATOM 771 C CA . HIS A 1 107 ? -16.766 -5.961 16.625 1 88.12 107 HIS A CA 1
ATOM 772 C C . HIS A 1 107 ? -15.938 -6.477 15.453 1 88.12 107 HIS A C 1
ATOM 774 O O . HIS A 1 107 ? -15.086 -5.758 14.914 1 88.12 107 HIS A O 1
ATOM 780 N N . PRO A 1 108 ? -16.156 -7.703 15 1 94.69 108 PRO A N 1
ATOM 781 C CA . PRO A 1 108 ? -15.484 -8.227 13.805 1 94.69 108 PRO A CA 1
ATOM 782 C C . PRO A 1 108 ? -15.82 -7.426 12.547 1 94.69 108 PRO A C 1
ATOM 784 O O . PRO A 1 108 ? -16.953 -6.961 12.391 1 94.69 108 PRO A O 1
ATOM 787 N N . VAL A 1 109 ? -14.836 -7.184 11.773 1 97.19 109 VAL A N 1
ATOM 788 C CA . VAL A 1 109 ? -14.969 -6.5 10.492 1 97.19 109 VAL A CA 1
ATOM 789 C C . VAL A 1 109 ? -14.383 -7.363 9.375 1 97.19 109 VAL A C 1
ATOM 791 O O . VAL A 1 109 ? -13.484 -8.172 9.617 1 97.19 109 VAL A O 1
ATOM 794 N N . ALA A 1 110 ? -14.914 -7.172 8.078 1 98.31 110 ALA A N 1
ATOM 795 C CA . ALA A 1 110 ? -14.508 -8.078 7.012 1 98.31 110 ALA A CA 1
ATOM 796 C C . ALA A 1 110 ? -14.172 -7.312 5.738 1 98.31 110 ALA A C 1
ATOM 798 O O . ALA A 1 110 ? -14.883 -6.383 5.359 1 98.31 110 ALA A O 1
ATOM 799 N N . LEU A 1 111 ? -13.109 -7.648 5.172 1 98.69 111 LEU A N 1
ATOM 800 C CA . LEU A 1 111 ? -12.742 -7.273 3.809 1 98.69 111 LEU A CA 1
ATOM 801 C C . LEU A 1 111 ? -12.992 -8.43 2.846 1 98.69 111 LEU A C 1
ATOM 803 O O . LEU A 1 111 ? -12.422 -9.508 3.002 1 98.69 111 LEU A O 1
ATOM 807 N N . VAL A 1 112 ? -13.797 -8.211 1.844 1 98.69 112 VAL A N 1
ATOM 808 C CA . VAL A 1 112 ? -14.258 -9.289 0.974 1 98.69 112 VAL A CA 1
ATOM 809 C C . VAL A 1 112 ? -13.648 -9.133 -0.417 1 98.69 112 VAL A C 1
ATOM 811 O O . VAL A 1 112 ? -13.727 -8.055 -1.013 1 98.69 112 VAL A O 1
ATOM 814 N N . PHE A 1 113 ? -13.062 -10.203 -0.922 1 98.62 113 PHE A N 1
ATOM 815 C CA . PHE A 1 113 ? -12.453 -10.258 -2.246 1 98.62 113 PHE A CA 1
ATOM 816 C C . PHE A 1 113 ? -13.125 -11.32 -3.107 1 98.62 113 PHE A C 1
ATOM 818 O O . PHE A 1 113 ? -13.445 -12.406 -2.621 1 98.62 113 PHE A O 1
ATOM 825 N N . GLY A 1 114 ? -13.258 -11.016 -4.352 1 97.88 114 GLY A N 1
ATOM 826 C CA . GLY A 1 114 ? -13.969 -11.906 -5.258 1 97.88 114 GLY A CA 1
ATOM 827 C C . GLY A 1 114 ? -13.047 -12.812 -6.051 1 97.88 114 GLY A C 1
ATOM 828 O O . GLY A 1 114 ? -11.836 -12.836 -5.812 1 97.88 114 GLY A O 1
ATOM 829 N N . ARG A 1 115 ? -13.703 -13.516 -6.953 1 97.44 115 ARG A N 1
ATOM 830 C CA . ARG A 1 115 ? -13.016 -14.453 -7.836 1 97.44 115 ARG A CA 1
ATOM 831 C C . ARG A 1 115 ? -11.945 -13.742 -8.656 1 97.44 115 ARG A C 1
ATOM 833 O O . ARG A 1 115 ? -12.117 -12.586 -9.039 1 97.44 115 ARG A O 1
ATOM 840 N N . GLU A 1 116 ? -10.867 -14.43 -9 1 94.81 116 GLU A N 1
ATOM 841 C CA . GLU A 1 116 ? -9.703 -13.898 -9.695 1 94.81 116 GLU A CA 1
ATOM 842 C C . GLU A 1 116 ? -10.078 -13.336 -11.062 1 94.81 116 GLU A C 1
ATOM 844 O O . GLU A 1 116 ? -9.555 -12.305 -11.484 1 94.81 116 GLU A O 1
ATOM 849 N N . ARG A 1 117 ? -11.039 -13.852 -11.734 1 92.12 117 ARG A N 1
ATOM 850 C CA . ARG A 1 117 ? -11.359 -13.461 -13.102 1 92.12 117 ARG A CA 1
ATOM 851 C C . ARG A 1 117 ? -12.539 -12.492 -13.125 1 92.12 117 ARG A C 1
ATOM 853 O O . ARG A 1 117 ? -12.57 -11.57 -13.945 1 92.12 117 ARG A O 1
ATOM 860 N N . THR A 1 118 ? -13.484 -12.703 -12.195 1 93.25 118 THR A N 1
ATOM 861 C CA . THR A 1 118 ? -14.75 -11.992 -12.367 1 93.25 118 THR A CA 1
ATOM 862 C C . THR A 1 118 ? -15.008 -11.055 -11.195 1 93.25 118 THR A C 1
ATOM 864 O O . THR A 1 118 ? -15.906 -10.211 -11.25 1 93.25 118 THR A O 1
ATOM 867 N N . GLY A 1 119 ? -14.234 -11.195 -10.133 1 95.06 119 GLY A N 1
ATOM 868 C CA . GLY A 1 119 ? -14.516 -10.398 -8.945 1 95.06 119 GLY A CA 1
ATOM 869 C C . GLY A 1 119 ? -15.789 -10.828 -8.234 1 95.06 119 GLY A C 1
ATOM 870 O O . GLY A 1 119 ? -16.188 -11.992 -8.297 1 95.06 119 GLY A O 1
ATOM 871 N N . LEU A 1 120 ? -16.344 -9.922 -7.465 1 95.44 120 LEU A N 1
ATOM 872 C CA . LEU A 1 120 ? -17.594 -10.164 -6.75 1 95.44 120 LEU A CA 1
ATOM 873 C C . LEU A 1 120 ? -18.797 -9.953 -7.664 1 95.44 120 LEU A C 1
ATOM 875 O O . LEU A 1 120 ? -18.781 -9.062 -8.516 1 95.44 120 LEU A O 1
ATOM 879 N N . THR A 1 121 ? -19.797 -10.742 -7.441 1 92.94 121 THR A N 1
ATOM 880 C CA . THR A 1 121 ? -21.047 -10.523 -8.156 1 92.94 121 THR A CA 1
ATOM 881 C C . THR A 1 121 ? -21.797 -9.328 -7.566 1 92.94 121 THR A C 1
ATOM 883 O O . THR A 1 121 ? -21.5 -8.891 -6.453 1 92.94 121 THR A O 1
ATOM 886 N N . ASN A 1 122 ? -22.766 -8.867 -8.32 1 88.25 122 ASN A N 1
ATOM 887 C CA . ASN A 1 122 ? -23.578 -7.773 -7.824 1 88.25 122 ASN A CA 1
ATOM 888 C C . ASN A 1 122 ? -24.328 -8.164 -6.547 1 88.25 122 ASN A C 1
ATOM 890 O O . ASN A 1 122 ? -24.484 -7.344 -5.645 1 88.25 122 ASN A O 1
ATOM 894 N N . GLU A 1 123 ? -24.781 -9.375 -6.465 1 89.62 123 GLU A N 1
ATOM 895 C CA . GLU A 1 123 ? -25.453 -9.883 -5.277 1 89.62 123 GLU A CA 1
ATOM 896 C C . GLU A 1 123 ? -24.531 -9.875 -4.066 1 89.62 123 GLU A C 1
ATOM 898 O O . GLU A 1 123 ? -24.938 -9.5 -2.963 1 89.62 123 GLU A O 1
ATOM 903 N N . GLU A 1 124 ? -23.359 -10.242 -4.285 1 92.69 124 GLU A N 1
ATOM 904 C CA . GLU A 1 124 ? -22.359 -10.242 -3.217 1 92.69 124 GLU A CA 1
ATOM 905 C C . GLU A 1 124 ? -22 -8.82 -2.797 1 92.69 124 GLU A C 1
ATOM 907 O O . GLU A 1 124 ? -21.859 -8.539 -1.604 1 92.69 124 GLU A O 1
ATOM 912 N N . LEU A 1 125 ? -21.875 -7.934 -3.795 1 90.81 125 LEU A N 1
ATOM 913 C CA . LEU A 1 125 ? -21.562 -6.535 -3.518 1 90.81 125 LEU A CA 1
ATOM 914 C C . LEU A 1 125 ? -22.688 -5.883 -2.717 1 90.81 125 LEU A C 1
ATOM 916 O O . LEU A 1 125 ? -22.438 -5.043 -1.853 1 90.81 125 LEU A O 1
ATOM 920 N N . GLN A 1 126 ? -23.844 -6.305 -2.879 1 84.31 126 GLN A N 1
ATOM 921 C CA . GLN A 1 126 ? -25.016 -5.766 -2.182 1 84.31 126 GLN A CA 1
ATOM 922 C C . GLN A 1 126 ? -24.984 -6.129 -0.701 1 84.31 126 GLN A C 1
ATOM 924 O O . GLN A 1 126 ? -25.594 -5.445 0.124 1 84.31 126 GLN A O 1
ATOM 929 N N . LYS A 1 127 ? -24.281 -7.145 -0.373 1 88.62 127 LYS A N 1
ATOM 930 C CA . LYS A 1 127 ? -24.219 -7.617 1.007 1 88.62 127 LYS A CA 1
ATOM 931 C C . LYS A 1 127 ? -23.188 -6.828 1.807 1 88.62 127 LYS A C 1
ATOM 933 O O . LYS A 1 127 ? -23.094 -6.977 3.027 1 88.62 127 LYS A O 1
ATOM 938 N N . CYS A 1 128 ? -22.438 -5.984 1.104 1 90.75 128 CYS A N 1
ATOM 939 C CA . CYS A 1 128 ? -21.391 -5.203 1.755 1 90.75 128 CYS A CA 1
ATOM 940 C C . CYS A 1 128 ? -21.906 -3.816 2.135 1 90.75 128 CYS A C 1
ATOM 942 O O . CYS A 1 128 ? -22.703 -3.229 1.416 1 90.75 128 CYS A O 1
ATOM 944 N N . HIS A 1 129 ? -21.438 -3.283 3.271 1 88.25 129 HIS A N 1
ATOM 945 C CA . HIS A 1 129 ? -21.812 -1.938 3.701 1 88.25 129 HIS A CA 1
ATOM 946 C C . HIS A 1 129 ? -21.172 -0.882 2.805 1 88.25 129 HIS A C 1
ATOM 948 O O . HIS A 1 129 ? -21.781 0.147 2.518 1 88.25 129 HIS A O 1
ATOM 954 N N . TYR A 1 130 ? -19.969 -1.046 2.455 1 90.88 130 TYR A N 1
ATOM 955 C CA . TYR A 1 130 ? -19.172 -0.182 1.58 1 90.88 130 TYR A CA 1
ATOM 956 C C . TYR A 1 130 ? -18.406 -1.003 0.553 1 90.88 130 TYR A C 1
ATOM 958 O O . TYR A 1 130 ? -18.344 -2.23 0.647 1 90.88 130 TYR A O 1
ATOM 966 N N . HIS A 1 131 ? -17.922 -0.289 -0.381 1 92.75 131 HIS A N 1
ATOM 967 C CA . HIS A 1 131 ? -17.016 -0.869 -1.366 1 92.75 131 HIS A CA 1
ATOM 968 C C . HIS A 1 131 ? -15.703 -0.091 -1.437 1 92.75 131 HIS A C 1
ATOM 970 O O . HIS A 1 131 ? -15.695 1.13 -1.267 1 92.75 131 HIS A O 1
ATOM 976 N N . VAL A 1 132 ? -14.68 -0.822 -1.648 1 95.69 132 VAL A N 1
ATOM 977 C CA . VAL A 1 132 ? -13.375 -0.176 -1.717 1 95.69 132 VAL A CA 1
ATOM 978 C C . VAL A 1 132 ? -12.742 -0.437 -3.08 1 95.69 132 VAL A C 1
ATOM 980 O O . VAL A 1 132 ? -12.844 -1.543 -3.619 1 95.69 132 VAL A O 1
ATOM 983 N N . CYS A 1 133 ? -12.133 0.593 -3.594 1 94.12 133 CYS A N 1
ATOM 984 C CA . CYS A 1 133 ? -11.461 0.5 -4.883 1 94.12 133 CYS A CA 1
ATOM 985 C C . CYS A 1 133 ? -10.016 0.973 -4.781 1 94.12 133 CYS A C 1
ATOM 987 O O . CYS A 1 133 ? -9.758 2.1 -4.352 1 94.12 133 CYS A O 1
ATOM 989 N N . ILE A 1 134 ? -9.07 0.11 -5.109 1 96.62 134 ILE A N 1
ATOM 990 C CA . ILE A 1 134 ? -7.672 0.51 -5.25 1 96.62 134 ILE A CA 1
ATOM 991 C C . ILE A 1 134 ? -7.484 1.271 -6.562 1 96.62 134 ILE A C 1
ATOM 993 O O . ILE A 1 134 ? -7.836 0.77 -7.633 1 96.62 134 ILE A O 1
ATOM 997 N N . PRO A 1 135 ? -7.023 2.451 -6.508 1 95.5 135 PRO A N 1
ATOM 998 C CA . PRO A 1 135 ? -6.926 3.238 -7.738 1 95.5 135 PRO A CA 1
ATOM 999 C C . PRO A 1 135 ? -5.895 2.68 -8.711 1 95.5 135 PRO A C 1
ATOM 1001 O O . PRO A 1 135 ? -4.746 3.133 -8.734 1 95.5 135 PRO A O 1
ATOM 1004 N N . ALA A 1 136 ? -6.305 1.872 -9.594 1 95.44 136 ALA A N 1
ATOM 1005 C CA . ALA A 1 136 ? -5.438 1.217 -10.57 1 95.44 136 ALA A CA 1
ATOM 1006 C C . ALA A 1 136 ? -5.395 2.004 -11.875 1 95.44 136 ALA A C 1
ATOM 1008 O O . ALA A 1 136 ? -6.211 2.898 -12.102 1 95.44 136 ALA A O 1
ATOM 1009 N N . ASN A 1 137 ? -4.391 1.714 -12.648 1 94.56 137 ASN A N 1
ATOM 1010 C CA . ASN A 1 137 ? -4.309 2.205 -14.016 1 94.56 137 ASN A CA 1
ATOM 1011 C C . ASN A 1 137 ? -5.547 1.835 -14.82 1 94.56 137 ASN A C 1
ATOM 1013 O O . ASN A 1 137 ? -5.859 0.653 -14.984 1 94.56 137 ASN A O 1
ATOM 1017 N N . PRO A 1 138 ? -6.289 2.811 -15.344 1 92.06 138 PRO A N 1
ATOM 1018 C CA . PRO A 1 138 ? -7.52 2.506 -16.078 1 92.06 138 PRO A CA 1
ATOM 1019 C C . PRO A 1 138 ? -7.273 1.63 -17.297 1 92.06 138 PRO A C 1
ATOM 1021 O O . PRO A 1 138 ? -8.156 0.875 -17.719 1 92.06 138 PRO A O 1
ATOM 1024 N N . GLU A 1 139 ? -6.129 1.672 -17.891 1 92.25 139 GLU A N 1
ATOM 1025 C CA . GLU A 1 139 ? -5.797 0.9 -19.078 1 92.25 139 GLU A CA 1
ATOM 1026 C C . GLU A 1 139 ? -5.395 -0.527 -18.719 1 92.25 139 GLU A C 1
ATOM 1028 O O . GLU A 1 139 ? -5.262 -1.381 -19.609 1 92.25 139 GLU A O 1
ATOM 1033 N N . TYR A 1 140 ? -5.191 -0.819 -17.531 1 92.81 140 TYR A N 1
ATOM 1034 C CA . TYR A 1 140 ? -4.797 -2.113 -16.984 1 92.81 140 TYR A CA 1
ATOM 1035 C C . TYR A 1 140 ? -5.16 -2.219 -15.508 1 92.81 140 TYR A C 1
ATOM 1037 O O . TYR A 1 140 ? -4.289 -2.127 -14.641 1 92.81 140 TYR A O 1
ATOM 1045 N N . SER A 1 141 ? -6.348 -2.525 -15.188 1 90.56 141 SER A N 1
ATOM 1046 C CA . SER A 1 141 ? -6.871 -2.24 -13.859 1 90.56 141 SER A CA 1
ATOM 1047 C C . SER A 1 141 ? -7.07 -3.521 -13.055 1 90.56 141 SER A C 1
ATOM 1049 O O . SER A 1 141 ? -7.535 -3.48 -11.914 1 90.56 141 SER A O 1
ATOM 1051 N N . SER A 1 142 ? -6.746 -4.613 -13.562 1 88.19 142 SER A N 1
ATOM 1052 C CA . SER A 1 142 ? -6.977 -5.863 -12.844 1 88.19 142 SER A CA 1
ATOM 1053 C C . SER A 1 142 ? -5.805 -6.195 -11.93 1 88.19 142 SER A C 1
ATOM 1055 O O . SER A 1 142 ? -4.711 -6.52 -12.398 1 88.19 142 SER A O 1
ATOM 1057 N N . LEU A 1 143 ? -6.074 -6.113 -10.695 1 93.38 143 LEU A N 1
ATOM 1058 C CA . LEU A 1 143 ? -5.074 -6.441 -9.688 1 93.38 143 LEU A CA 1
ATOM 1059 C C . LEU A 1 143 ? -5.145 -7.922 -9.312 1 93.38 143 LEU A C 1
ATOM 1061 O O . LEU A 1 143 ? -6.234 -8.484 -9.195 1 93.38 143 LEU A O 1
ATOM 1065 N N . ASN A 1 144 ? -4.016 -8.531 -9.18 1 94.81 144 ASN A N 1
ATOM 1066 C CA . ASN A 1 144 ? -3.971 -9.883 -8.633 1 94.81 144 ASN A CA 1
ATOM 1067 C C . ASN A 1 144 ? -4.598 -9.953 -7.242 1 94.81 144 ASN A C 1
ATOM 1069 O O . ASN A 1 144 ? -4.418 -9.047 -6.43 1 94.81 144 ASN A O 1
ATOM 1073 N N . LEU A 1 145 ? -5.266 -11.016 -6.992 1 97.12 145 LEU A N 1
ATOM 1074 C CA . LEU A 1 145 ? -6.02 -11.18 -5.758 1 97.12 145 LEU A CA 1
ATOM 1075 C C . LEU A 1 145 ? -5.125 -10.984 -4.539 1 97.12 145 LEU A C 1
ATOM 1077 O O . LEU A 1 145 ? -5.457 -10.203 -3.641 1 97.12 145 LEU A O 1
ATOM 1081 N N . ALA A 1 146 ? -3.975 -11.656 -4.5 1 97.94 146 ALA A N 1
ATOM 1082 C CA . ALA A 1 146 ? -3.092 -11.562 -3.34 1 97.94 146 ALA A CA 1
ATOM 1083 C C . ALA A 1 146 ? -2.512 -10.164 -3.205 1 97.94 146 ALA A C 1
ATOM 1085 O O . ALA A 1 146 ? -2.285 -9.68 -2.092 1 97.94 146 ALA A O 1
ATOM 1086 N N . MET A 1 147 ? -2.297 -9.492 -4.348 1 97.88 147 MET A N 1
ATOM 1087 C CA . MET A 1 147 ? -1.816 -8.109 -4.332 1 97.88 147 MET A CA 1
ATOM 1088 C C . MET A 1 147 ? -2.865 -7.176 -3.74 1 97.88 147 MET A C 1
ATOM 1090 O O . MET A 1 147 ? -2.529 -6.254 -2.994 1 97.88 147 MET A O 1
ATOM 1094 N N . ALA A 1 148 ? -4.086 -7.391 -4.102 1 98.31 148 ALA A N 1
ATOM 1095 C CA . ALA A 1 148 ? -5.172 -6.609 -3.521 1 98.31 148 ALA A CA 1
ATOM 1096 C C . ALA A 1 148 ? -5.25 -6.809 -2.01 1 98.31 148 ALA A C 1
ATOM 1098 O O . ALA A 1 148 ? -5.383 -5.844 -1.254 1 98.31 148 ALA A O 1
ATOM 1099 N N . VAL A 1 149 ? -5.156 -8.07 -1.566 1 98.69 149 VAL A N 1
ATOM 1100 C CA . VAL A 1 149 ? -5.176 -8.391 -0.143 1 98.69 149 VAL A CA 1
ATOM 1101 C C . VAL A 1 149 ? -4.023 -7.676 0.56 1 98.69 149 VAL A C 1
ATOM 1103 O O . VAL A 1 149 ? -4.211 -7.074 1.619 1 98.69 149 VAL A O 1
ATOM 1106 N N . GLN A 1 150 ? -2.848 -7.73 -0.033 1 98.62 150 GLN A N 1
ATOM 1107 C CA . GLN A 1 150 ? -1.679 -7.078 0.548 1 98.62 150 GLN A CA 1
ATOM 1108 C C . GLN A 1 150 ? -1.901 -5.578 0.699 1 98.62 150 GLN A C 1
ATOM 1110 O O . GLN A 1 150 ? -1.639 -5.008 1.761 1 98.62 150 GLN A O 1
ATOM 1115 N N . THR A 1 151 ? -2.381 -4.965 -0.355 1 98.62 151 THR A N 1
ATOM 1116 C CA . THR A 1 151 ? -2.543 -3.516 -0.379 1 98.62 151 THR A CA 1
ATOM 1117 C C . THR A 1 151 ? -3.545 -3.066 0.68 1 98.62 151 THR A C 1
ATOM 1119 O O . THR A 1 151 ? -3.27 -2.143 1.45 1 98.62 151 THR A O 1
ATOM 1122 N N . LEU A 1 152 ? -4.645 -3.711 0.756 1 98.75 152 LEU A N 1
ATOM 1123 C CA . LEU A 1 152 ? -5.68 -3.293 1.697 1 98.75 152 LEU A CA 1
ATOM 1124 C C . LEU A 1 152 ? -5.305 -3.684 3.123 1 98.75 152 LEU A C 1
ATOM 1126 O O . LEU A 1 152 ? -5.625 -2.965 4.074 1 98.75 152 LEU A O 1
ATOM 1130 N N . SER A 1 153 ? -4.668 -4.84 3.326 1 98.75 153 SER A N 1
ATOM 1131 C CA . SER A 1 153 ? -4.164 -5.207 4.645 1 98.75 153 SER A CA 1
ATOM 1132 C C . SER A 1 153 ? -3.145 -4.191 5.148 1 98.75 153 SER A C 1
ATOM 1134 O O . SER A 1 153 ? -3.109 -3.879 6.34 1 98.75 153 SER A O 1
ATOM 1136 N N . TYR A 1 154 ? -2.326 -3.732 4.242 1 98.62 154 TYR A N 1
ATOM 1137 C CA . TYR A 1 154 ? -1.363 -2.68 4.547 1 98.62 154 TYR A CA 1
ATOM 1138 C C . TYR A 1 154 ? -2.064 -1.44 5.09 1 98.62 154 TYR A C 1
ATOM 1140 O O . TYR A 1 154 ? -1.658 -0.889 6.117 1 98.62 154 TYR A O 1
ATOM 1148 N N . GLU A 1 155 ? -3.086 -1.004 4.465 1 98.56 155 GLU A N 1
ATOM 1149 C CA . GLU A 1 155 ? -3.818 0.18 4.906 1 98.56 155 GLU A CA 1
ATOM 1150 C C . GLU A 1 155 ? -4.453 -0.045 6.273 1 98.56 155 GLU A C 1
ATOM 1152 O O . GLU A 1 155 ? -4.473 0.859 7.113 1 98.56 155 GLU A O 1
ATOM 1157 N N . VAL A 1 156 ? -4.984 -1.218 6.512 1 98.38 156 VAL A N 1
ATOM 1158 C CA . VAL A 1 156 ? -5.566 -1.555 7.805 1 98.38 156 VAL A CA 1
ATOM 1159 C C . VAL A 1 156 ? -4.492 -1.492 8.891 1 98.38 156 VAL A C 1
ATOM 1161 O O . VAL A 1 156 ? -4.719 -0.932 9.961 1 98.38 156 VAL A O 1
ATOM 1164 N N . ARG A 1 157 ? -3.371 -2.078 8.586 1 98 157 ARG A N 1
ATOM 1165 C CA . ARG A 1 157 ? -2.291 -2.09 9.57 1 98 157 ARG A CA 1
ATOM 1166 C C . ARG A 1 157 ? -1.817 -0.674 9.875 1 98 157 ARG A C 1
ATOM 1168 O O . ARG A 1 157 ? -1.645 -0.313 11.047 1 98 157 ARG A O 1
ATOM 1175 N N . VAL A 1 158 ? -1.563 0.095 8.82 1 97.19 158 VAL A N 1
ATOM 1176 C CA . VAL A 1 158 ? -1.098 1.465 9.008 1 97.19 158 VAL A CA 1
ATOM 1177 C C . VAL A 1 158 ? -2.092 2.234 9.875 1 97.19 158 VAL A C 1
ATOM 1179 O O . VAL A 1 158 ? -1.697 2.945 10.805 1 97.19 158 VAL A O 1
ATOM 1182 N N . ALA A 1 159 ? -3.367 2.078 9.586 1 96.69 159 ALA A N 1
ATOM 1183 C CA . ALA A 1 159 ? -4.398 2.748 10.375 1 96.69 159 ALA A CA 1
ATOM 1184 C C . ALA A 1 159 ? -4.371 2.281 11.828 1 96.69 159 ALA A C 1
ATOM 1186 O O . ALA A 1 159 ? -4.535 3.084 12.742 1 96.69 159 ALA A O 1
ATOM 1187 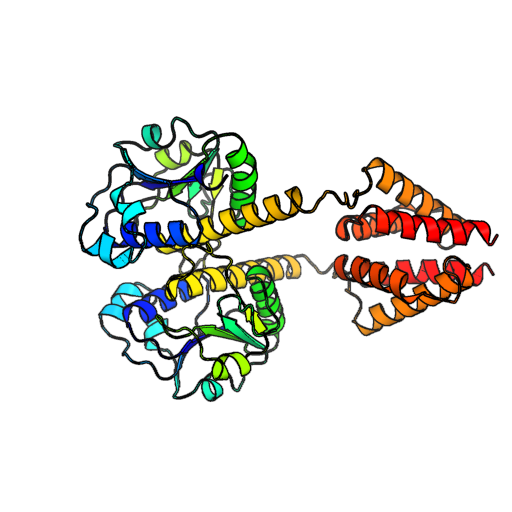N N . HIS A 1 160 ? -4.211 1.003 12.016 1 96.19 160 HIS A N 1
ATOM 1188 C CA . HIS A 1 160 ? -4.105 0.428 13.352 1 96.19 160 HIS A CA 1
ATOM 1189 C C . HIS A 1 160 ? -2.939 1.04 14.117 1 96.19 160 HIS A C 1
ATOM 1191 O O . HIS A 1 160 ? -3.1 1.452 15.273 1 96.19 160 HIS A O 1
ATOM 1197 N N . LEU A 1 161 ? -1.799 1.078 13.508 1 94.5 161 LEU A N 1
ATOM 1198 C CA . LEU A 1 161 ? -0.6 1.614 14.148 1 94.5 161 LEU A CA 1
ATOM 1199 C C . LEU A 1 161 ? -0.776 3.092 14.484 1 94.5 161 LEU A C 1
ATOM 1201 O O . LEU A 1 161 ? -0.356 3.543 15.547 1 94.5 161 LEU A O 1
ATOM 1205 N N . ASN A 1 162 ? -1.384 3.799 13.57 1 91.88 162 ASN A N 1
ATOM 1206 C CA . ASN A 1 162 ? -1.649 5.215 13.805 1 91.88 162 ASN A CA 1
ATOM 1207 C C . ASN A 1 162 ? -2.598 5.414 14.984 1 91.88 162 ASN A C 1
ATOM 1209 O O . ASN A 1 162 ? -2.418 6.336 15.781 1 91.88 162 ASN A O 1
ATOM 1213 N N . LEU A 1 163 ? -3.553 4.574 15.07 1 88 163 LEU A N 1
ATOM 1214 C CA . LEU A 1 163 ? -4.508 4.641 16.172 1 88 163 LEU A CA 1
ATOM 1215 C C . LEU A 1 163 ? -3.832 4.309 17.5 1 88 163 LEU A C 1
ATOM 1217 O O . LEU A 1 163 ? -4.094 4.957 18.516 1 88 163 LEU A O 1
ATOM 1221 N N . GLU A 1 164 ? -2.955 3.285 17.562 1 86.62 164 GLU A N 1
ATOM 1222 C CA . GLU A 1 164 ? -2.223 2.895 18.766 1 86.62 164 GLU A CA 1
ATOM 1223 C C . GLU A 1 164 ? -1.3 4.016 19.234 1 86.62 164 GLU A C 1
ATOM 1225 O O . GLU A 1 164 ? -1.151 4.238 20.438 1 86.62 164 GLU A O 1
ATOM 1230 N N . LYS A 1 165 ? -0.545 4.547 18.297 1 78.56 165 LYS A N 1
ATOM 1231 C CA . LYS A 1 165 ? 0.33 5.668 18.625 1 78.56 165 LYS A CA 1
ATOM 1232 C C . LYS A 1 165 ? -0.464 6.832 19.219 1 78.56 165 LYS A C 1
ATOM 1234 O O . LYS A 1 165 ? 0.009 7.512 20.125 1 78.56 165 LYS A O 1
ATOM 1239 N N . SER A 1 166 ? -1.581 6.949 18.719 1 68.75 166 SER A N 1
ATOM 1240 C CA . SER A 1 166 ? -2.438 8.023 19.219 1 68.75 166 SER A CA 1
ATOM 1241 C C . SER A 1 166 ? -2.979 7.703 20.609 1 68.75 166 SER A C 1
ATOM 1243 O O . SER A 1 166 ? -3.189 8.602 21.422 1 68.75 166 SER A O 1
ATOM 1245 N N . GLN A 1 167 ? -3.125 6.297 20.953 1 54.34 167 GLN A N 1
ATOM 1246 C CA . GLN A 1 167 ? -3.621 5.875 22.25 1 54.34 167 GLN A CA 1
ATOM 1247 C C . GLN A 1 167 ? -2.514 5.914 23.297 1 54.34 167 GLN A C 1
ATOM 1249 O O . GLN A 1 167 ? -2.768 6.211 24.469 1 54.34 167 GLN A O 1
ATOM 1254 N N . PHE A 1 168 ? -1.17 5.125 23.203 1 46.38 168 PHE A N 1
ATOM 1255 C CA . PHE A 1 168 ? -0.074 5.086 24.172 1 46.38 168 PHE A CA 1
ATOM 1256 C C . PHE A 1 168 ? 0.604 6.445 24.281 1 46.38 168 PHE A C 1
ATOM 1258 O O . PHE A 1 168 ? 1.502 6.633 25.094 1 46.38 168 PHE A O 1
ATOM 1265 N N . SER A 1 169 ? 0.947 7 23.266 1 41.44 169 SER A N 1
ATOM 1266 C CA . SER A 1 169 ? 1.373 8.352 23.625 1 41.44 169 SER A CA 1
ATOM 1267 C C . SER A 1 169 ? 0.609 8.875 24.844 1 41.44 169 SER A C 1
ATOM 1269 O O . SER A 1 169 ? -0.619 8.977 24.812 1 41.44 169 SER A O 1
ATOM 1271 N N . PRO A 1 170 ? 1.104 8.406 26.047 1 34.66 170 PRO A N 1
ATOM 1272 C CA . PRO A 1 170 ? 0.479 9.195 27.109 1 34.66 170 PRO A CA 1
ATOM 1273 C C . PRO A 1 170 ? -0.144 10.492 26.594 1 34.66 170 PRO A C 1
ATOM 1275 O O . PRO A 1 170 ? 0.344 11.07 25.625 1 34.66 170 PRO A O 1
ATOM 1278 N N . ALA A 1 171 ? -1.265 10.523 26.797 1 35.03 171 ALA A N 1
ATOM 1279 C CA . ALA A 1 171 ? -1.908 11.812 26.578 1 35.03 171 ALA A CA 1
ATOM 1280 C C . ALA A 1 171 ? -0.979 12.961 26.969 1 35.03 171 ALA A C 1
ATOM 1282 O O . ALA A 1 171 ? -0.942 13.367 28.141 1 35.03 171 ALA A O 1
ATOM 1283 N N . GLU A 1 172 ? 0.239 12.781 27.078 1 34.69 172 GLU A N 1
ATOM 1284 C CA . GLU A 1 172 ? 0.464 14.219 27.094 1 34.69 172 GLU A CA 1
ATOM 1285 C C . GLU A 1 172 ? -0.401 14.922 26.047 1 34.69 172 GLU A C 1
ATOM 1287 O O . GLU A 1 172 ? -0.243 14.688 24.844 1 34.69 172 GLU A O 1
ATOM 1292 N N . GLN A 1 173 ? -1.592 14.68 26.172 1 33.34 173 GLN A N 1
ATOM 1293 C CA . GLN A 1 173 ? -2.766 15.383 25.672 1 33.34 173 GLN A CA 1
ATOM 1294 C C . GLN A 1 173 ? -2.363 16.625 24.875 1 33.34 173 GLN A C 1
ATOM 1296 O O . GLN A 1 173 ? -1.975 17.641 25.469 1 33.34 173 GLN A O 1
ATOM 1301 N N . GLU A 1 174 ? -1.402 16.438 24.219 1 36.28 174 GLU A N 1
ATOM 1302 C CA . GLU A 1 174 ? -1.295 17.656 23.422 1 36.28 174 GLU A CA 1
ATOM 1303 C C . GLU A 1 174 ? -2.672 18.234 23.125 1 36.28 174 GLU A C 1
ATOM 1305 O O . GLU A 1 174 ? -3.461 17.625 22.391 1 36.28 174 GLU A O 1
ATOM 1310 N N . GLU A 1 175 ? -3.232 18.344 24.156 1 38.81 175 GLU A N 1
ATOM 1311 C CA . GLU A 1 175 ? -4.582 18.891 24.266 1 38.81 175 GLU A CA 1
ATOM 1312 C C . GLU A 1 175 ? -4.902 19.781 23.078 1 38.81 175 GLU A C 1
ATOM 1314 O O . GLU A 1 175 ? -4.27 20.828 22.891 1 38.81 175 GLU A O 1
ATOM 1319 N N . TYR A 1 176 ? -5.09 19.062 22.031 1 41.62 176 TYR A N 1
ATOM 1320 C CA . TYR A 1 176 ? -5.648 20 21.062 1 41.62 176 TYR A CA 1
ATOM 1321 C C . TYR A 1 176 ? -6.73 20.859 21.703 1 41.62 176 TYR A C 1
ATOM 1323 O O . TYR A 1 176 ? -7.57 20.359 22.453 1 41.62 176 TYR A O 1
ATOM 1331 N N . PRO A 1 177 ? -6.293 21.875 21.844 1 46.41 177 PRO A N 1
ATOM 1332 C CA . PRO A 1 177 ? -7.316 22.703 22.5 1 46.41 177 PRO A CA 1
ATOM 1333 C C . PRO A 1 177 ? -8.734 22.328 22.062 1 46.41 177 PRO A C 1
ATOM 1335 O O . PRO A 1 177 ? -8.938 21.891 20.922 1 46.41 177 PRO A O 1
ATOM 1338 N N . ARG A 1 178 ? -9.531 21.938 23.078 1 47.44 178 ARG A N 1
ATOM 1339 C CA . ARG A 1 178 ? -10.961 21.844 22.797 1 47.44 178 ARG A CA 1
ATOM 1340 C C . ARG A 1 178 ? -11.383 22.875 21.766 1 47.44 178 ARG A C 1
ATOM 1342 O O . ARG A 1 178 ? -10.773 23.953 21.656 1 47.44 178 ARG A O 1
ATOM 1349 N N . HIS A 1 179 ? -12.18 22.438 20.969 1 54.72 179 HIS A N 1
ATOM 1350 C CA . HIS A 1 179 ? -12.734 23.406 20.031 1 54.72 179 HIS A CA 1
ATOM 1351 C C . HIS A 1 179 ? -12.906 24.766 20.688 1 54.72 179 HIS A C 1
ATOM 1353 O O . HIS A 1 179 ? -12.602 25.797 20.062 1 54.72 179 HIS A O 1
ATOM 1359 N N . LYS A 1 180 ? -13.281 24.672 21.891 1 60.5 180 LYS A N 1
ATOM 1360 C CA . LYS A 1 180 ? -13.484 25.906 22.641 1 60.5 180 LYS A CA 1
ATOM 1361 C C . LYS A 1 180 ? -12.164 26.641 22.859 1 60.5 180 LYS A C 1
ATOM 1363 O O . LYS A 1 180 ? -12.109 27.875 22.734 1 60.5 180 LYS A O 1
ATOM 1368 N N . GLU A 1 181 ? -11.164 25.906 23.141 1 67.56 181 GLU A N 1
ATOM 1369 C CA . GLU A 1 181 ? -9.859 26.531 23.344 1 67.56 181 GLU A CA 1
ATOM 1370 C C . GLU A 1 181 ? -9.305 27.094 22.047 1 67.56 181 GLU A C 1
ATOM 1372 O O . GLU A 1 181 ? -8.711 28.172 22.047 1 67.56 181 GLU A O 1
ATOM 1377 N N . LEU A 1 182 ? -9.477 26.406 21.047 1 70.12 182 LEU A N 1
ATOM 1378 C CA . LEU A 1 182 ? -9.055 26.891 19.734 1 70.12 182 LEU A CA 1
ATOM 1379 C C . LEU A 1 182 ? -9.859 28.125 19.328 1 70.12 182 LEU A C 1
ATOM 1381 O O . LEU A 1 182 ? -9.305 29.078 18.781 1 70.12 182 LEU A O 1
ATOM 1385 N N . GLU A 1 183 ? -11.164 28.047 19.703 1 71.5 183 GLU A N 1
ATOM 1386 C CA . GLU A 1 183 ? -11.992 29.219 19.438 1 71.5 183 GLU A CA 1
ATOM 1387 C C . GLU A 1 183 ? -11.555 30.406 20.281 1 71.5 183 GLU A C 1
ATOM 1389 O O . GLU A 1 183 ? -11.547 31.547 19.812 1 71.5 183 GLU A O 1
ATOM 1394 N N . MET A 1 184 ? -11.148 30.125 21.469 1 74.81 184 MET A N 1
ATOM 1395 C CA . MET A 1 184 ? -10.648 31.188 22.344 1 74.81 184 MET A CA 1
ATOM 1396 C C . MET A 1 184 ? -9.359 31.781 21.797 1 74.81 184 MET A C 1
ATOM 1398 O O . MET A 1 184 ? -9.141 33 21.875 1 74.81 184 MET A O 1
ATOM 1402 N N . PHE A 1 185 ? -8.523 31 21.281 1 81.56 185 PHE A N 1
ATOM 1403 C CA . PHE A 1 185 ? -7.297 31.453 20.641 1 81.56 185 PHE A CA 1
ATOM 1404 C C . PHE A 1 185 ? -7.617 32.312 19.422 1 81.56 185 PHE A C 1
ATOM 1406 O O . PHE A 1 185 ? -7.023 33.406 19.25 1 81.56 185 PHE A O 1
ATOM 1413 N N . PHE A 1 186 ? -8.562 31.844 18.641 1 78.25 186 PHE A N 1
ATOM 1414 C CA . PHE A 1 186 ? -8.914 32.625 17.453 1 78.25 186 PHE A CA 1
ATOM 1415 C C . PHE A 1 186 ? -9.5 33.969 17.859 1 78.25 186 PHE A C 1
ATOM 1417 O O . PHE A 1 186 ? -9.203 35 17.234 1 78.25 186 PHE A O 1
ATOM 1424 N N . GLU A 1 187 ? -10.258 33.906 18.875 1 79.44 187 GLU A N 1
ATOM 1425 C CA . GLU A 1 187 ? -10.805 35.156 19.391 1 79.44 187 GLU A CA 1
ATOM 1426 C C . GLU A 1 187 ? -9.703 36.094 19.891 1 79.44 187 GLU A C 1
ATOM 1428 O O . GLU A 1 187 ? -9.734 37.312 19.625 1 79.44 187 GLU A O 1
ATOM 1433 N N . HIS A 1 188 ? -8.766 35.531 20.656 1 84.75 188 HIS A N 1
ATOM 1434 C CA . HIS A 1 188 ? -7.621 36.281 21.141 1 84.75 188 HIS A CA 1
ATOM 1435 C C . HIS A 1 188 ? -6.781 36.844 20 1 84.75 188 HIS A C 1
ATOM 1437 O O . HIS A 1 188 ? -6.367 38 20.016 1 84.75 188 HIS A O 1
ATOM 1443 N N . LEU A 1 189 ? -6.555 36.031 19.047 1 81.56 189 LEU A N 1
ATOM 1444 C CA . LEU A 1 189 ? -5.789 36.406 17.859 1 81.56 189 LEU A CA 1
ATOM 1445 C C . LEU A 1 189 ? -6.469 37.531 17.109 1 81.56 189 LEU A C 1
ATOM 1447 O O . LEU A 1 189 ? -5.816 38.531 16.734 1 81.56 189 LEU A O 1
ATOM 1451 N N . GLU A 1 190 ? -7.727 37.375 16.906 1 79.69 190 GL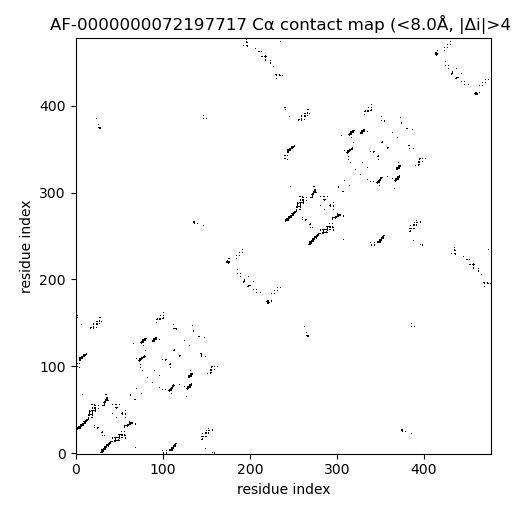U A N 1
ATOM 1452 C CA . GLU A 1 190 ? -8.484 38.406 16.234 1 79.69 190 GLU A CA 1
ATOM 1453 C C . GLU A 1 190 ? -8.414 39.75 17 1 79.69 190 GLU A C 1
ATOM 1455 O O . GLU A 1 190 ? -8.234 40.812 16.391 1 79.69 190 GLU A O 1
ATOM 1460 N N . LYS A 1 191 ? -8.539 39.688 18.281 1 82.81 191 LYS A N 1
ATOM 1461 C CA . LYS A 1 191 ? -8.445 40.875 19.141 1 82.81 191 LYS A CA 1
ATOM 1462 C C . LYS A 1 191 ? -7.105 41.594 18.953 1 82.81 191 LYS A C 1
ATOM 1464 O O . LYS A 1 191 ? -7.055 42.812 18.797 1 82.81 191 LYS A O 1
ATOM 1469 N N . VAL A 1 192 ? -6.07 40.812 19 1 82.31 192 VAL A N 1
ATOM 1470 C CA . VAL A 1 192 ? -4.73 41.375 18.891 1 82.31 192 VAL A CA 1
ATOM 1471 C C . VAL A 1 192 ? -4.535 41.969 17.5 1 82.31 192 VAL A C 1
ATOM 1473 O O . VAL A 1 192 ? -3.953 43.062 17.375 1 82.31 192 VAL A O 1
ATOM 1476 N N . ILE A 1 193 ? -5 41.281 16.453 1 79.75 193 ILE A N 1
ATOM 1477 C CA . ILE A 1 193 ? -4.879 41.75 15.07 1 79.75 193 ILE A CA 1
ATOM 1478 C C . ILE A 1 193 ? -5.613 43.062 14.891 1 79.75 193 ILE A C 1
ATOM 1480 O O . ILE A 1 193 ? -5.109 43.969 14.227 1 79.75 193 ILE A O 1
ATOM 1484 N N . VAL A 1 194 ? -6.703 43.156 15.5 1 79.69 194 VAL A N 1
ATOM 1485 C CA . VAL A 1 194 ? -7.496 44.375 15.422 1 79.69 194 VAL A CA 1
ATOM 1486 C C . VAL A 1 194 ? -6.801 45.5 16.203 1 79.69 194 VAL A C 1
ATOM 1488 O O . VAL A 1 194 ? -6.695 46.625 15.727 1 79.69 194 VAL A O 1
ATOM 1491 N N . GLU A 1 195 ? -6.316 45.188 17.391 1 82 195 GLU A N 1
ATOM 1492 C CA . GLU A 1 195 ? -5.688 46.188 18.266 1 82 195 GLU A CA 1
ATOM 1493 C C . GLU A 1 195 ? -4.395 46.719 17.656 1 82 195 GLU A C 1
ATOM 1495 O O . GLU A 1 195 ? -4.027 47.875 17.875 1 82 195 GLU A O 1
ATOM 1500 N N . THR A 1 196 ? -3.729 45.844 17.016 1 78 196 THR A N 1
ATOM 1501 C CA . THR A 1 196 ? -2.467 46.281 16.422 1 78 196 THR A CA 1
ATOM 1502 C C . THR A 1 196 ? -2.701 46.938 15.062 1 78 196 THR A C 1
ATOM 1504 O O . THR A 1 196 ? -1.749 47.312 14.375 1 78 196 THR A O 1
ATOM 1507 N N . GLN A 1 197 ? -4.008 47.094 14.617 1 71.81 197 GLN A N 1
ATOM 1508 C CA . GLN A 1 197 ? -4.465 47.844 13.438 1 71.81 197 GLN A CA 1
ATOM 1509 C C . GLN A 1 197 ? -3.967 47.156 12.156 1 71.81 197 GLN A C 1
ATOM 1511 O O . GLN A 1 197 ? -3.609 47.844 11.195 1 71.81 197 GLN A O 1
ATOM 1516 N N . PHE A 1 198 ? -3.605 45.906 12.25 1 67.31 198 PHE A N 1
ATOM 1517 C CA . PHE A 1 198 ? -3.289 45.188 11.031 1 67.31 198 PHE A CA 1
ATOM 1518 C C . PHE A 1 198 ? -4.496 45.125 10.102 1 67.31 198 PHE A C 1
ATOM 1520 O O . PHE A 1 198 ? -4.355 45.25 8.883 1 67.31 198 PHE A O 1
ATOM 1527 N N . ILE A 1 199 ? -5.602 44.812 10.469 1 59.25 199 ILE A N 1
ATOM 1528 C CA . ILE A 1 199 ? -6.844 44.781 9.703 1 59.25 199 ILE A CA 1
ATOM 1529 C C . ILE A 1 199 ? -7.707 45.969 10.07 1 59.25 199 ILE A C 1
ATOM 1531 O O . ILE A 1 199 ? -7.844 46.312 11.25 1 59.25 199 ILE A O 1
ATOM 1535 N N . SER A 1 200 ? -7.961 46.781 9.039 1 54.47 200 SER A N 1
ATOM 1536 C CA . SER A 1 200 ? -8.984 47.812 9.289 1 54.47 200 SER A CA 1
ATOM 1537 C C . SER A 1 200 ? -10.281 47.156 9.789 1 54.47 200 SER A C 1
ATOM 1539 O O . SER A 1 200 ? -10.547 46 9.508 1 54.47 200 SER A O 1
ATOM 1541 N N . LYS A 1 201 ? -10.836 47.562 10.828 1 52.12 201 LYS A N 1
ATOM 1542 C CA . LYS A 1 201 ? -12.102 47.094 11.398 1 52.12 201 LYS A CA 1
ATOM 1543 C C . LYS A 1 201 ? -13.023 46.562 10.312 1 52.12 201 LYS A C 1
ATOM 1545 O O . LYS A 1 201 ? -14.055 45.938 10.609 1 52.12 201 LYS A O 1
ATOM 1550 N N . GLU A 1 202 ? -12.82 46.719 9.133 1 50.56 202 GLU A N 1
ATOM 1551 C CA . GLU A 1 202 ? -13.93 46.531 8.211 1 50.56 202 GLU A CA 1
ATOM 1552 C C . GLU A 1 202 ? -14.062 45.062 7.793 1 50.56 202 GLU A C 1
ATOM 1554 O O . GLU A 1 202 ? -15.172 44.562 7.621 1 50.56 202 GLU A O 1
ATOM 1559 N N . GLN A 1 203 ? -12.977 44.281 7.309 1 51.59 203 GLN A N 1
ATOM 1560 C CA . GLN A 1 203 ? -13.375 42.938 6.891 1 51.59 203 GLN A CA 1
ATOM 1561 C C . GLN A 1 203 ? -12.477 41.875 7.523 1 51.59 203 GLN A C 1
ATOM 1563 O O . GLN A 1 203 ? -11.656 41.281 6.844 1 51.59 203 GLN A O 1
ATOM 1568 N N . PRO A 1 204 ? -12.539 41.656 8.812 1 53.88 204 PRO A N 1
ATOM 1569 C CA . PRO A 1 204 ? -11.703 40.719 9.562 1 53.88 204 PRO A CA 1
ATOM 1570 C C . PRO A 1 204 ? -11.945 39.25 9.156 1 53.88 204 PRO A C 1
ATOM 1572 O O . PRO A 1 204 ? -11.047 38.406 9.281 1 53.88 204 PRO A O 1
ATOM 1575 N N . GLY A 1 205 ? -13.016 39.094 8.508 1 63.56 205 GLY A N 1
ATOM 1576 C CA . GLY A 1 205 ? -13.516 37.75 8.328 1 63.56 205 GLY A CA 1
ATOM 1577 C C . GLY A 1 205 ? -12.648 36.906 7.406 1 63.56 205 GLY A C 1
ATOM 1578 O O . GLY A 1 205 ? -12.359 35.75 7.699 1 63.56 205 GLY A O 1
ATOM 1579 N N . GLN A 1 206 ? -12.133 37.625 6.414 1 67.06 206 GLN A N 1
ATOM 1580 C CA . GLN A 1 206 ? -11.406 36.844 5.434 1 67.06 206 GLN A CA 1
ATOM 1581 C C . GLN A 1 206 ? -10.047 36.406 5.98 1 67.06 206 GLN A C 1
ATOM 1583 O O . GLN A 1 206 ? -9.617 35.281 5.75 1 67.06 206 GLN A O 1
ATOM 1588 N N . VAL A 1 207 ? -9.406 37.344 6.66 1 72.31 207 VAL A N 1
ATOM 1589 C CA . VAL A 1 207 ? -8.086 37.062 7.223 1 72.31 207 VAL A CA 1
ATOM 1590 C C . VAL A 1 207 ? -8.203 36 8.289 1 72.31 207 VAL A C 1
ATOM 1592 O O . VAL A 1 207 ? -7.418 35.031 8.297 1 72.31 207 VAL A O 1
ATOM 1595 N N . MET A 1 208 ? -9.172 36.156 9.117 1 75.62 208 MET A N 1
ATOM 1596 C CA . MET A 1 208 ? -9.344 35.188 10.188 1 75.62 208 MET A CA 1
ATOM 1597 C C . MET A 1 208 ? -9.711 33.812 9.625 1 75.62 208 MET A C 1
ATOM 1599 O O . MET A 1 208 ? -9.273 32.781 10.148 1 75.62 208 MET A O 1
ATOM 1603 N N . ASN A 1 209 ? -10.453 33.812 8.562 1 65.5 209 ASN A N 1
ATOM 1604 C CA . ASN A 1 209 ? -10.781 32.531 7.91 1 65.5 209 ASN A CA 1
ATOM 1605 C C . ASN A 1 209 ? -9.523 31.828 7.414 1 65.5 209 ASN A C 1
ATOM 1607 O O . ASN A 1 209 ? -9.398 30.609 7.574 1 65.5 209 ASN A O 1
ATOM 1611 N N . LYS A 1 210 ? -8.711 32.594 6.832 1 67.06 210 LYS A N 1
ATOM 1612 C CA . LYS A 1 210 ? -7.461 32.031 6.332 1 67.06 210 LYS A CA 1
ATOM 161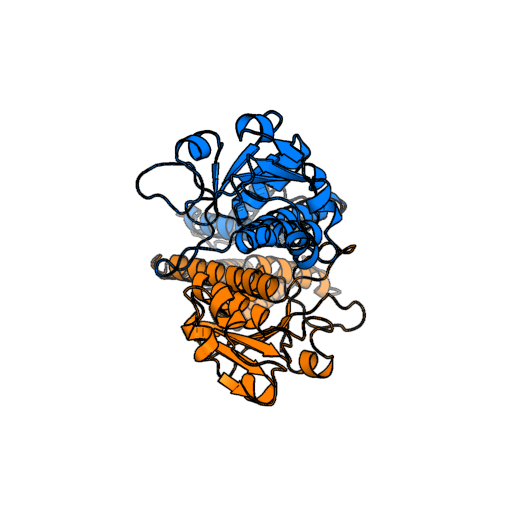3 C C . LYS A 1 210 ? -6.594 31.516 7.48 1 67.06 210 LYS A C 1
ATOM 1615 O O . LYS A 1 210 ? -5.984 30.453 7.375 1 67.06 210 LYS A O 1
ATOM 1620 N N . LEU A 1 211 ? -6.574 32.281 8.547 1 76.25 211 LEU A N 1
ATOM 1621 C CA . LEU A 1 211 ? -5.777 31.891 9.703 1 76.25 211 LEU A CA 1
ATOM 1622 C C . LEU A 1 211 ? -6.367 30.672 10.383 1 76.25 211 LEU A C 1
ATOM 1624 O O . LEU A 1 211 ? -5.633 29.766 10.805 1 76.25 211 LEU A O 1
ATOM 1628 N N . ARG A 1 212 ? -7.637 30.625 10.445 1 69.5 212 ARG A N 1
ATOM 1629 C CA . ARG A 1 212 ? -8.305 29.453 10.992 1 69.5 212 ARG A CA 1
ATOM 1630 C C . ARG A 1 212 ? -7.969 28.203 10.18 1 69.5 212 ARG A C 1
ATOM 1632 O O . ARG A 1 212 ? -7.664 27.156 10.75 1 69.5 212 ARG A O 1
ATOM 1639 N N . ARG A 1 213 ? -8.07 28.391 8.914 1 62.16 213 ARG A N 1
ATOM 1640 C CA . ARG A 1 213 ? -7.738 27.266 8.039 1 62.16 213 ARG A CA 1
ATOM 1641 C C . ARG A 1 213 ? -6.305 26.797 8.273 1 62.16 213 ARG A C 1
ATOM 1643 O O . ARG A 1 213 ? -6.035 25.594 8.328 1 62.16 213 ARG A O 1
ATOM 1650 N N . LEU A 1 214 ? -5.449 27.781 8.352 1 67 214 LEU A N 1
ATOM 1651 C CA . LEU A 1 214 ? -4.031 27.5 8.57 1 67 214 LEU A CA 1
ATOM 1652 C C . LEU A 1 214 ? -3.818 26.734 9.867 1 67 214 LEU A C 1
ATOM 1654 O O . LEU A 1 214 ? -3.154 25.688 9.867 1 67 214 LEU A O 1
ATOM 1658 N N . PHE A 1 215 ? -4.336 27.234 10.992 1 73.5 215 PHE A N 1
ATOM 1659 C CA . PHE A 1 215 ? -4.062 26.625 12.289 1 73.5 215 PHE A CA 1
ATOM 1660 C C . PHE A 1 215 ? -4.816 25.312 12.453 1 73.5 215 PHE A C 1
ATOM 1662 O O . PHE A 1 215 ? -4.34 24.391 13.125 1 73.5 215 PHE A O 1
ATOM 1669 N N . ASN A 1 216 ? -5.961 25.266 11.82 1 61.53 216 ASN A N 1
ATOM 1670 C CA . ASN A 1 216 ? -6.672 24 11.812 1 61.53 216 ASN A CA 1
ATOM 1671 C C . ASN A 1 216 ? -5.867 22.906 11.109 1 61.53 216 ASN A C 1
ATOM 1673 O O . ASN A 1 216 ? -5.832 21.766 11.562 1 61.53 216 ASN A O 1
ATOM 1677 N N . ARG A 1 217 ? -5.328 23.406 10.039 1 59.59 217 ARG A N 1
ATOM 1678 C CA . ARG A 1 217 ? -4.461 22.516 9.281 1 59.59 217 ARG A CA 1
ATOM 1679 C C . ARG A 1 217 ? -3.256 22.078 10.109 1 59.59 217 ARG A C 1
ATOM 1681 O O . ARG A 1 217 ? -2.787 20.953 9.992 1 59.59 217 ARG A O 1
ATOM 1688 N N . ALA A 1 218 ? -2.703 23 10.938 1 64.31 218 ALA A N 1
ATOM 1689 C CA . ALA A 1 218 ? -1.514 22.766 11.758 1 64.31 218 ALA A CA 1
ATOM 1690 C C . ALA A 1 218 ? -1.822 21.844 12.922 1 64.31 218 ALA A C 1
ATOM 1692 O O . ALA A 1 218 ? -0.913 21.25 13.508 1 64.31 218 ALA A O 1
ATOM 1693 N N . ARG A 1 219 ? -3.121 21.906 13.305 1 57.28 219 ARG A N 1
ATOM 1694 C CA . ARG A 1 219 ? -3.596 21.109 14.438 1 57.28 219 ARG A CA 1
ATOM 1695 C C . ARG A 1 219 ? -2.705 21.312 15.656 1 57.28 219 ARG A C 1
ATOM 1697 O O . ARG A 1 219 ? -2.066 20.375 16.125 1 57.28 219 ARG A O 1
ATOM 1704 N N . PRO A 1 220 ? -2.738 22.531 16.156 1 65.56 220 PRO A N 1
ATOM 1705 C CA . PRO A 1 220 ? -1.839 22.859 17.266 1 65.56 220 PRO A CA 1
ATOM 1706 C C . PRO A 1 220 ? -2.117 22.031 18.516 1 65.56 220 PRO A C 1
ATOM 1708 O O . PRO A 1 220 ? -3.277 21.766 18.828 1 65.56 220 PRO A O 1
ATOM 1711 N N . GLU A 1 221 ? -1.166 21.609 19.141 1 65.31 221 GLU A N 1
ATOM 1712 C CA . GLU A 1 221 ? -1.231 20.922 20.422 1 65.31 221 GLU A CA 1
ATOM 1713 C C . GLU A 1 221 ? -1.473 21.906 21.562 1 65.31 221 GLU A C 1
ATOM 1715 O O . GLU A 1 221 ? -1.248 23.109 21.406 1 65.31 221 GLU A O 1
ATOM 1720 N N . ALA A 1 222 ? -1.96 21.516 22.625 1 65.19 222 ALA A N 1
ATOM 1721 C CA . ALA A 1 222 ? -2.301 22.359 23.781 1 65.19 222 ALA A CA 1
ATOM 1722 C C . ALA A 1 222 ? -1.113 23.219 24.188 1 65.19 222 ALA A C 1
ATOM 1724 O O . ALA A 1 222 ? -1.273 24.406 24.469 1 65.19 222 ALA A O 1
ATOM 1725 N N . GLN A 1 223 ? -0.033 22.719 24.266 1 70.75 223 GLN A N 1
ATOM 1726 C CA . GLN A 1 223 ? 1.153 23.469 24.656 1 70.75 223 GLN A CA 1
ATOM 1727 C C . GLN A 1 223 ? 1.497 24.531 23.609 1 70.75 223 GLN A C 1
ATOM 1729 O O . GLN A 1 223 ? 1.896 25.641 23.938 1 70.75 223 GLN A O 1
ATOM 1734 N N . GLU A 1 224 ? 1.422 24.156 22.406 1 72.12 224 GLU A N 1
ATOM 1735 C CA . GLU A 1 224 ? 1.653 25.094 21.312 1 72.12 224 GLU A CA 1
ATOM 1736 C C . GLU A 1 224 ? 0.64 26.234 21.344 1 72.12 224 GLU A C 1
ATOM 1738 O O . GLU A 1 224 ? 1 27.391 21.156 1 72.12 224 GLU A O 1
ATOM 1743 N N . LEU A 1 225 ? -0.611 25.828 21.578 1 77.94 225 LEU A N 1
ATOM 1744 C CA . LEU A 1 225 ? -1.653 26.844 21.688 1 77.94 225 LEU A CA 1
ATOM 1745 C C . LEU A 1 225 ? -1.375 27.781 22.875 1 77.94 225 LEU A C 1
ATOM 1747 O O . LEU A 1 225 ? -1.604 28.984 22.781 1 77.94 225 LEU A O 1
ATOM 1751 N N . ASN A 1 226 ? -0.918 27.234 23.922 1 78.56 226 ASN A N 1
ATOM 1752 C CA . ASN A 1 226 ? -0.559 28.031 25.094 1 78.56 226 ASN A CA 1
ATOM 1753 C C . ASN A 1 226 ? 0.579 29 24.781 1 78.56 226 ASN A C 1
ATOM 1755 O O . ASN A 1 226 ? 0.564 30.156 25.219 1 78.56 226 ASN A O 1
ATOM 1759 N N . ILE A 1 227 ? 1.483 28.594 24.109 1 79.19 227 ILE A N 1
ATOM 1760 C CA . ILE A 1 227 ? 2.594 29.438 23.703 1 79.19 227 ILE A CA 1
ATOM 1761 C C . ILE A 1 227 ? 2.074 30.578 22.812 1 79.19 227 ILE A C 1
ATOM 1763 O O . ILE A 1 227 ? 2.418 31.734 23.031 1 79.19 227 ILE A O 1
ATOM 1767 N N . LEU A 1 228 ? 1.261 30.188 21.812 1 82.25 228 LEU A N 1
ATOM 1768 C CA . LEU A 1 228 ? 0.688 31.172 20.906 1 82.25 228 LEU A CA 1
ATOM 1769 C C . LEU A 1 228 ? -0.121 32.219 21.688 1 82.25 228 LEU A C 1
ATOM 1771 O O . LEU A 1 228 ? 0.009 33.406 21.453 1 82.25 228 LEU A O 1
ATOM 1775 N N . ARG A 1 229 ? -0.874 31.672 22.625 1 81.44 229 ARG A N 1
ATOM 1776 C CA . ARG A 1 229 ? -1.667 32.562 23.453 1 81.44 229 ARG A CA 1
ATOM 1777 C C . ARG A 1 229 ? -0.771 33.438 24.328 1 81.44 229 ARG A C 1
ATOM 1779 O O . ARG A 1 229 ? -1.075 34.594 24.578 1 81.44 229 ARG A O 1
ATOM 1786 N N . GLY A 1 230 ? 0.196 32.844 24.906 1 81.25 230 GLY A N 1
ATOM 1787 C CA . GLY A 1 230 ? 1.171 33.594 25.672 1 81.25 230 GLY A CA 1
ATOM 1788 C C . GLY A 1 230 ? 1.793 34.75 24.875 1 81.25 230 GLY A C 1
ATOM 1789 O O . GLY A 1 230 ? 1.945 35.844 25.391 1 81.25 230 GLY A O 1
ATOM 1790 N N . ILE A 1 231 ? 2.156 34.469 23.672 1 80.25 231 ILE A N 1
ATOM 1791 C CA . ILE A 1 231 ? 2.721 35.469 22.797 1 80.25 231 ILE A CA 1
ATOM 1792 C C . ILE A 1 231 ? 1.702 36.594 22.562 1 80.25 231 ILE A C 1
ATOM 1794 O O . ILE A 1 231 ? 2.037 37.75 22.641 1 80.25 231 ILE A O 1
ATOM 1798 N N . LEU A 1 232 ? 0.492 36.156 22.281 1 84.62 232 LEU A N 1
ATOM 1799 C CA . LEU A 1 232 ? -0.569 37.156 22.062 1 84.62 232 LEU A CA 1
ATOM 1800 C C . LEU A 1 232 ? -0.765 38.031 23.297 1 84.62 232 LEU A C 1
ATOM 1802 O O . LEU A 1 232 ? -0.953 39.25 23.172 1 84.62 232 LEU A O 1
ATOM 1806 N N . THR A 1 233 ? -0.713 37.344 24.453 1 85.75 233 THR A N 1
ATOM 1807 C CA . THR A 1 233 ? -0.843 38.062 25.703 1 85.75 233 THR A CA 1
ATOM 1808 C C . THR A 1 233 ? 0.291 39.062 25.875 1 85.75 233 THR A C 1
ATOM 1810 O O . THR A 1 233 ? 0.068 40.219 26.312 1 85.75 233 THR A O 1
ATOM 1813 N N . SER A 1 234 ? 1.438 38.688 25.594 1 82.75 234 SER A N 1
ATOM 1814 C CA . SER A 1 234 ? 2.588 39.562 25.719 1 82.75 234 SER A CA 1
ATOM 1815 C C . SER A 1 234 ? 2.459 40.781 24.797 1 82.75 234 SER A C 1
ATOM 1817 O O . SER A 1 234 ? 2.896 41.875 25.125 1 82.75 234 SER A O 1
ATOM 1819 N N . ILE A 1 235 ? 1.952 40.531 23.625 1 79.25 235 ILE A N 1
ATOM 1820 C CA . ILE A 1 235 ? 1.74 41.594 22.641 1 79.25 235 ILE A CA 1
ATOM 1821 C C . ILE A 1 235 ? 0.702 42.594 23.172 1 79.25 235 ILE A C 1
ATOM 1823 O O . ILE A 1 235 ? 0.85 43.812 23 1 79.25 235 ILE A O 1
ATOM 1827 N N . GLU A 1 236 ? -0.238 42.062 23.875 1 79.62 236 GLU A N 1
ATOM 1828 C CA . GLU A 1 236 ? -1.295 42.875 24.438 1 79.62 236 GLU A CA 1
ATOM 1829 C C . GLU A 1 236 ? -0.769 43.75 25.594 1 79.62 236 GLU A C 1
ATOM 1831 O O . GLU A 1 236 ? -1.216 44.875 25.781 1 79.62 236 GLU A O 1
ATOM 1836 N N . LYS A 1 237 ? 0.064 43.125 26.453 1 75.62 237 LYS A N 1
ATOM 1837 C CA . LYS A 1 237 ? 0.582 43.812 27.625 1 75.62 237 LYS A CA 1
ATOM 1838 C C . LYS A 1 237 ? 1.516 44.969 27.234 1 75.62 237 LYS A C 1
ATOM 1840 O O . LYS A 1 237 ? 1.631 45.969 27.953 1 75.62 237 LYS A O 1
ATOM 1845 N N . LYS A 1 238 ? 2.398 44.719 26.359 1 64.06 238 LYS A N 1
ATOM 1846 C CA . LYS A 1 238 ? 3.318 45.812 26 1 64.06 238 LYS A CA 1
ATOM 1847 C C . LYS A 1 238 ? 2.564 47 25.469 1 64.06 238 LYS A C 1
ATOM 1849 O O . LYS A 1 238 ? 3.158 48.062 25.25 1 64.06 238 LYS A O 1
ATOM 1854 N N . ARG A 1 239 ? 1.247 47.125 25.531 1 52 239 ARG A N 1
ATOM 1855 C CA . ARG A 1 239 ? 0.593 48.438 25.453 1 52 239 ARG A CA 1
ATOM 1856 C C . ARG A 1 239 ? 0.403 49.031 26.844 1 52 239 ARG A C 1
ATOM 1858 O O . ARG A 1 239 ? 0.157 48.312 27.812 1 52 239 ARG A O 1
ATOM 1865 N N . MET B 1 1 ? 4.742 12.016 -14.789 1 82.94 1 MET B N 1
ATOM 1866 C CA . MET B 1 1 ? 5.488 11.75 -13.555 1 82.94 1 MET B CA 1
ATOM 1867 C C . MET B 1 1 ? 5.688 10.258 -13.359 1 82.94 1 MET B C 1
ATOM 1869 O O . MET B 1 1 ? 6.812 9.797 -13.141 1 82.94 1 MET B O 1
ATOM 1873 N N . LEU B 1 2 ? 4.73 9.445 -13.688 1 91.31 2 LEU B N 1
ATOM 1874 C CA . LEU B 1 2 ? 4.844 8.016 -13.406 1 91.31 2 LEU B CA 1
ATOM 1875 C C . LEU B 1 2 ? 5.863 7.359 -14.328 1 91.31 2 LEU B C 1
ATOM 1877 O O . LEU B 1 2 ? 6.512 6.383 -13.945 1 91.31 2 LEU B O 1
ATOM 1881 N N . ASP B 1 3 ? 6.047 7.961 -15.461 1 93.5 3 ASP B N 1
ATOM 1882 C CA . ASP B 1 3 ? 7.004 7.426 -16.422 1 93.5 3 ASP B CA 1
ATOM 1883 C C . ASP B 1 3 ? 8.438 7.715 -16 1 93.5 3 ASP B C 1
ATOM 1885 O O . ASP B 1 3 ? 9.383 7.16 -16.562 1 93.5 3 ASP B O 1
ATOM 1889 N N . GLN B 1 4 ? 8.602 8.516 -15.047 1 94.88 4 GLN B N 1
ATOM 1890 C CA . GLN B 1 4 ? 9.922 8.875 -14.539 1 94.88 4 GLN B CA 1
ATOM 1891 C C . GLN B 1 4 ? 10.312 8.008 -13.352 1 94.88 4 GLN B C 1
ATOM 1893 O O . GLN B 1 4 ? 11.43 8.102 -12.844 1 94.88 4 GLN B O 1
ATOM 1898 N N . VAL B 1 5 ? 9.453 7.156 -12.938 1 98.31 5 VAL B N 1
ATOM 1899 C CA . VAL B 1 5 ? 9.695 6.32 -11.773 1 98.31 5 VAL B CA 1
ATOM 1900 C C . VAL B 1 5 ? 10.289 4.984 -12.211 1 98.31 5 VAL B C 1
ATOM 1902 O O . VAL B 1 5 ? 9.656 4.227 -12.945 1 98.31 5 VAL B O 1
ATOM 1905 N N . LYS B 1 6 ? 11.477 4.719 -11.719 1 98.62 6 LYS B N 1
ATOM 1906 C CA . LYS B 1 6 ? 12.125 3.434 -11.961 1 98.62 6 LYS B CA 1
ATOM 1907 C C . LYS B 1 6 ? 11.914 2.48 -10.789 1 98.62 6 LYS B C 1
ATOM 1909 O O . LYS B 1 6 ? 12.086 2.863 -9.625 1 98.62 6 LYS B O 1
ATOM 1914 N N . ILE B 1 7 ? 11.492 1.294 -11.117 1 98.88 7 ILE B N 1
ATOM 1915 C CA . ILE B 1 7 ? 11.578 0.19 -10.172 1 98.88 7 ILE B CA 1
ATOM 1916 C C . ILE B 1 7 ? 12.844 -0.62 -10.43 1 98.88 7 ILE B C 1
ATOM 1918 O O . ILE B 1 7 ? 13.031 -1.155 -11.523 1 98.88 7 ILE B O 1
ATOM 1922 N N . VAL B 1 8 ? 13.711 -0.666 -9.414 1 98.94 8 VAL B N 1
ATOM 1923 C CA . VAL B 1 8 ? 15 -1.329 -9.562 1 98.94 8 VAL B CA 1
ATOM 1924 C C . VAL B 1 8 ? 15.039 -2.58 -8.688 1 98.94 8 VAL B C 1
ATOM 1926 O O . VAL B 1 8 ? 14.898 -2.496 -7.465 1 98.94 8 VAL B O 1
ATOM 1929 N N . LEU B 1 9 ? 15.203 -3.744 -9.297 1 98.88 9 LEU B N 1
ATOM 1930 C CA . LEU B 1 9 ? 15.352 -5.012 -8.586 1 98.88 9 LEU B CA 1
ATOM 1931 C C . LEU B 1 9 ? 16.797 -5.48 -8.617 1 98.88 9 LEU B C 1
ATOM 1933 O O . LEU B 1 9 ? 17.359 -5.703 -9.688 1 98.88 9 LEU B O 1
ATOM 1937 N N . VAL B 1 10 ? 17.344 -5.645 -7.441 1 98.75 10 VAL B N 1
ATOM 1938 C CA . VAL B 1 10 ? 18.766 -6.004 -7.348 1 98.75 10 VAL B CA 1
ATOM 1939 C C . VAL B 1 10 ? 18.906 -7.488 -7.016 1 98.75 10 VAL B C 1
ATOM 1941 O O . VAL B 1 10 ? 18.391 -7.949 -5.992 1 98.75 10 VAL B O 1
ATOM 1944 N N . GLY B 1 11 ? 19.531 -8.242 -7.891 1 98.62 11 GLY B N 1
ATOM 1945 C CA . GLY B 1 11 ? 19.922 -9.617 -7.617 1 98.62 11 GLY B CA 1
ATOM 1946 C C . GLY B 1 11 ? 18.734 -10.562 -7.531 1 98.62 11 GLY B C 1
ATOM 1947 O O . GLY B 1 11 ? 18.75 -11.523 -6.762 1 98.62 11 GLY B O 1
ATOM 1948 N N . THR B 1 12 ? 17.656 -10.289 -8.25 1 98.56 12 THR B N 1
ATOM 1949 C CA . THR B 1 12 ? 16.469 -11.141 -8.211 1 98.56 12 THR B CA 1
ATOM 1950 C C . THR B 1 12 ? 16.812 -12.562 -8.656 1 98.56 12 THR B C 1
ATOM 1952 O O . THR B 1 12 ? 17.469 -12.75 -9.688 1 98.56 12 THR B O 1
ATOM 1955 N N . SER B 1 13 ? 16.406 -13.523 -7.895 1 98 13 SER B N 1
ATOM 1956 C CA . SER B 1 13 ? 16.797 -14.906 -8.172 1 98 13 SER B CA 1
ATOM 1957 C C . SER B 1 13 ? 15.633 -15.711 -8.734 1 98 13 SER B C 1
ATOM 1959 O O . SER B 1 13 ? 15.836 -16.734 -9.391 1 98 13 SER B O 1
ATOM 1961 N N . HIS B 1 14 ? 14.406 -15.375 -8.445 1 96.56 14 HIS B N 1
ATOM 1962 C CA . HIS B 1 14 ? 13.227 -16.094 -8.922 1 96.56 14 HIS B CA 1
ATOM 1963 C C . HIS B 1 14 ? 12.508 -15.297 -10.008 1 96.56 14 HIS B C 1
ATOM 1965 O O . HIS B 1 14 ? 11.961 -14.227 -9.742 1 96.56 14 HIS B O 1
ATOM 1971 N N . SER B 1 15 ? 12.406 -15.914 -11.156 1 98 15 SER B N 1
ATOM 1972 C CA . SER B 1 15 ? 11.867 -15.211 -12.312 1 98 15 SER B CA 1
ATOM 1973 C C . SER B 1 15 ? 10.406 -14.836 -12.109 1 98 15 SER B C 1
ATOM 1975 O O . SER B 1 15 ? 9.93 -13.836 -12.641 1 98 15 SER B O 1
ATOM 1977 N N . GLY B 1 16 ? 9.688 -15.633 -11.336 1 96.56 16 GLY B N 1
ATOM 1978 C CA . GLY B 1 16 ? 8.305 -15.312 -11.008 1 96.56 16 GLY B CA 1
ATOM 1979 C C . GLY B 1 16 ? 8.141 -13.961 -10.352 1 96.56 16 GLY B C 1
ATOM 1980 O O . GLY B 1 16 ? 7.16 -13.258 -10.594 1 96.56 16 GLY B O 1
ATOM 1981 N N . ASN B 1 17 ? 9.141 -13.594 -9.547 1 97.75 17 ASN B N 1
ATOM 1982 C CA . ASN B 1 17 ? 9.102 -12.297 -8.883 1 97.75 17 ASN B CA 1
ATOM 1983 C C . ASN B 1 17 ? 9.266 -11.148 -9.883 1 97.75 17 ASN B C 1
ATOM 1985 O O . ASN B 1 17 ? 8.688 -10.078 -9.695 1 97.75 17 ASN B O 1
ATOM 1989 N N . ILE B 1 18 ? 10.031 -11.375 -10.898 1 98.62 18 ILE B N 1
ATOM 1990 C CA . ILE B 1 18 ? 10.172 -10.367 -11.945 1 98.62 18 ILE B CA 1
ATOM 1991 C C . ILE B 1 18 ? 8.828 -10.156 -12.633 1 98.62 18 ILE B C 1
ATOM 1993 O O . ILE B 1 18 ? 8.383 -9.016 -12.82 1 98.62 18 ILE B O 1
ATOM 1997 N N . GLY B 1 19 ? 8.195 -11.242 -13 1 98.44 19 GLY B N 1
ATOM 1998 C CA . GLY B 1 19 ? 6.895 -11.164 -13.641 1 98.44 19 GLY B CA 1
ATOM 1999 C C . GLY B 1 19 ? 5.844 -10.5 -12.773 1 98.44 19 GLY B C 1
ATOM 2000 O O . GLY B 1 19 ? 5.137 -9.594 -13.219 1 98.44 19 GLY B O 1
ATOM 2001 N N . SER B 1 20 ? 5.738 -10.953 -11.508 1 98 20 SER B N 1
ATOM 2002 C CA . SER B 1 20 ? 4.75 -10.414 -10.578 1 98 20 SER B CA 1
ATOM 2003 C C . SER B 1 20 ? 4.996 -8.938 -10.312 1 98 20 SER B C 1
ATOM 2005 O O . SER B 1 20 ? 4.051 -8.156 -10.18 1 98 20 SER B O 1
ATOM 2007 N N . ALA B 1 21 ? 6.254 -8.562 -10.203 1 98.62 21 ALA B N 1
ATOM 2008 C CA . ALA B 1 21 ? 6.598 -7.156 -10.016 1 98.62 21 ALA B CA 1
ATOM 2009 C C . ALA B 1 21 ? 6.18 -6.328 -11.227 1 98.62 21 ALA B C 1
ATOM 2011 O O . ALA B 1 21 ? 5.629 -5.234 -11.078 1 98.62 21 ALA B O 1
ATOM 2012 N N . ALA B 1 22 ? 6.414 -6.848 -12.398 1 98.75 22 ALA B N 1
ATOM 2013 C CA . ALA B 1 22 ? 6.012 -6.16 -13.625 1 98.75 22 ALA B CA 1
ATOM 2014 C C . ALA B 1 22 ? 4.504 -5.922 -13.648 1 98.75 22 ALA B C 1
ATOM 2016 O O . ALA B 1 22 ? 4.051 -4.832 -14 1 98.75 22 ALA B O 1
ATOM 2017 N N . ARG B 1 23 ? 3.797 -6.918 -13.273 1 98.31 23 ARG B N 1
ATOM 2018 C CA . ARG B 1 23 ? 2.346 -6.785 -13.211 1 98.31 23 ARG B CA 1
ATOM 2019 C C . ARG B 1 23 ? 1.931 -5.727 -12.195 1 98.31 23 ARG B C 1
ATOM 2021 O O . ARG B 1 23 ? 1.073 -4.887 -12.484 1 98.31 23 ARG B O 1
ATOM 2028 N N . ALA B 1 24 ? 2.545 -5.793 -11.039 1 98.31 24 ALA B N 1
ATOM 2029 C CA . ALA B 1 24 ? 2.279 -4.797 -10 1 98.31 24 ALA B CA 1
ATOM 2030 C C . ALA B 1 24 ? 2.547 -3.387 -10.516 1 98.31 24 ALA B C 1
ATOM 2032 O O . ALA B 1 24 ? 1.762 -2.469 -10.258 1 98.31 24 ALA B O 1
ATOM 2033 N N . MET B 1 25 ? 3.576 -3.244 -11.227 1 98.56 25 MET B N 1
ATOM 2034 C CA . MET B 1 25 ? 3.953 -1.955 -11.797 1 98.56 25 MET B CA 1
ATOM 2035 C C . MET B 1 25 ? 2.902 -1.469 -12.781 1 98.56 25 MET B C 1
ATOM 2037 O O . MET B 1 25 ? 2.42 -0.34 -12.68 1 98.56 25 MET B O 1
ATOM 2041 N N . LYS B 1 26 ? 2.566 -2.293 -13.688 1 98.25 26 LYS B N 1
ATOM 2042 C CA . LYS B 1 26 ? 1.653 -1.893 -14.758 1 98.25 26 LYS B CA 1
ATOM 2043 C C . LYS B 1 26 ? 0.295 -1.484 -14.195 1 98.25 26 LYS B C 1
ATOM 2045 O O . LYS B 1 26 ? -0.284 -0.483 -14.625 1 98.25 26 LYS B O 1
ATOM 2050 N N . VAL B 1 27 ? -0.182 -2.234 -13.234 1 97.44 27 VAL B N 1
ATOM 2051 C CA . VAL B 1 27 ? -1.479 -1.959 -12.625 1 97.44 27 VAL B CA 1
ATOM 2052 C C . VAL B 1 27 ? -1.449 -0.593 -11.945 1 97.44 27 VAL B C 1
ATOM 2054 O O . VAL B 1 27 ? -2.467 0.102 -11.883 1 97.44 27 VAL B O 1
ATOM 2057 N N . MET B 1 28 ? -0.29 -0.224 -11.516 1 98.12 28 MET B N 1
ATOM 2058 C CA . MET B 1 28 ? -0.163 1.054 -10.82 1 98.12 28 MET B CA 1
ATOM 2059 C C . MET B 1 28 ? 0.288 2.152 -11.773 1 98.12 28 MET B C 1
ATOM 2061 O O . MET B 1 28 ? 0.532 3.285 -11.352 1 98.12 28 MET B O 1
ATOM 2065 N N . GLY B 1 29 ? 0.494 1.83 -13.008 1 97.81 29 GLY B N 1
ATOM 2066 C CA . GLY B 1 29 ? 0.812 2.818 -14.023 1 97.81 29 GLY B CA 1
ATOM 2067 C C . GLY B 1 29 ? 2.303 3.051 -14.188 1 97.81 29 GLY B C 1
ATOM 2068 O O . GLY B 1 29 ? 2.721 4.047 -14.773 1 97.81 29 GLY B O 1
ATOM 2069 N N . LEU B 1 30 ? 3.109 2.223 -13.641 1 98.31 30 LEU B N 1
ATOM 2070 C CA . LEU B 1 30 ? 4.559 2.309 -13.781 1 98.31 30 LEU B CA 1
ATOM 2071 C C . LEU B 1 30 ? 5.055 1.39 -14.898 1 98.31 30 LEU B C 1
ATOM 2073 O O . LEU B 1 30 ? 4.457 0.34 -15.148 1 98.31 30 LEU B O 1
ATOM 2077 N N . SER B 1 31 ? 6.219 1.796 -15.508 1 98.06 31 SER B N 1
ATOM 2078 C CA . SER B 1 31 ? 6.602 0.996 -16.672 1 98.06 31 SER B CA 1
ATOM 2079 C C . SER B 1 31 ? 8.117 0.813 -16.734 1 98.06 31 SER B C 1
ATOM 2081 O O . SER B 1 31 ? 8.609 0.016 -17.547 1 98.06 31 SER B O 1
ATOM 2083 N N . GLN B 1 32 ? 8.867 1.508 -15.992 1 98.5 32 GLN B N 1
ATOM 2084 C CA . GLN B 1 32 ? 10.32 1.441 -16.078 1 98.5 32 GLN B CA 1
ATOM 2085 C C . GLN B 1 32 ? 10.883 0.432 -15.078 1 98.5 32 GLN B C 1
ATOM 2087 O O . GLN B 1 32 ? 11.117 0.762 -13.914 1 98.5 32 GLN B O 1
ATOM 2092 N N . LEU B 1 33 ? 11.219 -0.751 -15.602 1 98.88 33 LEU B N 1
ATOM 2093 C CA . LEU B 1 33 ? 11.82 -1.809 -14.797 1 98.88 33 LEU B CA 1
ATOM 2094 C C . LEU B 1 33 ? 13.305 -1.946 -15.102 1 98.88 33 LEU B C 1
ATOM 2096 O O . LEU B 1 33 ? 13.703 -2.014 -16.266 1 98.88 33 LEU B O 1
ATOM 2100 N N . VAL B 1 34 ? 14.109 -1.885 -14.086 1 98.88 34 VAL B N 1
ATOM 2101 C CA . VAL B 1 34 ? 15.547 -2.107 -14.219 1 98.88 34 VAL B CA 1
ATOM 2102 C C . VAL B 1 34 ? 15.969 -3.301 -13.367 1 98.88 34 VAL B C 1
ATOM 2104 O O . VAL B 1 34 ? 15.633 -3.373 -12.18 1 98.88 34 VAL B O 1
ATOM 2107 N N . LEU B 1 35 ? 16.625 -4.273 -13.961 1 98.88 35 LEU B N 1
ATOM 2108 C CA . LEU B 1 35 ? 17.172 -5.43 -13.266 1 98.88 35 LEU B CA 1
ATOM 2109 C C . LEU B 1 35 ? 18.688 -5.297 -13.102 1 98.88 35 LEU B C 1
ATOM 2111 O O . LEU B 1 35 ? 19.406 -5.172 -14.094 1 98.88 35 LEU B O 1
ATOM 2115 N N . VAL B 1 36 ? 19.109 -5.301 -11.883 1 98.88 36 VAL B N 1
ATOM 2116 C CA . VAL B 1 36 ? 20.547 -5.199 -11.594 1 98.88 36 VAL B CA 1
ATOM 2117 C C . VAL B 1 36 ? 21.109 -6.59 -11.297 1 98.88 36 VAL B C 1
ATOM 2119 O O . VAL B 1 36 ? 20.75 -7.215 -10.305 1 98.88 36 VAL B O 1
ATOM 2122 N N . ASP B 1 37 ? 21.938 -7.082 -12.141 1 98.5 37 ASP B N 1
ATOM 2123 C CA . ASP B 1 37 ? 22.625 -8.359 -11.984 1 98.5 37 ASP B CA 1
ATOM 2124 C C . ASP B 1 37 ? 21.641 -9.461 -11.586 1 98.5 37 ASP B C 1
ATOM 2126 O O . ASP B 1 37 ? 21.812 -10.117 -10.555 1 98.5 37 ASP B O 1
ATOM 2130 N N . PRO B 1 38 ? 20.625 -9.609 -12.336 1 98.56 38 PRO B N 1
ATOM 2131 C CA . PRO B 1 38 ? 19.656 -10.648 -12 1 98.56 38 PRO B CA 1
ATOM 2132 C C . PRO B 1 38 ? 20.25 -12.055 -12.047 1 98.56 38 PRO B C 1
ATOM 2134 O O . PRO B 1 38 ? 21.109 -12.336 -12.883 1 98.56 38 PRO B O 1
ATOM 2137 N N . GLN B 1 39 ? 19.812 -12.859 -11.148 1 98.38 39 GLN B N 1
ATOM 2138 C CA . GLN B 1 39 ? 20.297 -14.227 -11.086 1 98.38 39 GLN B CA 1
ATOM 2139 C C . GLN B 1 39 ? 19.328 -15.188 -11.781 1 98.38 39 GLN B C 1
ATOM 2141 O O . GLN B 1 39 ? 19.281 -16.375 -11.445 1 98.38 39 GLN B O 1
ATOM 2146 N N . CYS B 1 40 ? 18.484 -14.703 -12.578 1 97.56 40 CYS B N 1
ATOM 2147 C CA . CYS B 1 40 ? 17.531 -15.43 -13.414 1 97.56 40 CYS B CA 1
ATOM 2148 C C . CYS B 1 40 ? 17.203 -14.633 -14.672 1 97.56 40 CYS B C 1
ATOM 2150 O O . CYS B 1 40 ? 17.625 -13.484 -14.82 1 97.56 40 CYS B O 1
ATOM 2152 N N . GLU B 1 41 ? 16.5 -15.266 -15.633 1 97.06 41 GLU B N 1
ATOM 2153 C CA . GLU B 1 41 ? 16.078 -14.617 -16.875 1 97.06 41 GLU B CA 1
ATOM 2154 C C . GLU B 1 41 ? 14.555 -14.414 -16.891 1 97.06 41 GLU B C 1
ATOM 2156 O O . GLU B 1 41 ? 13.844 -15.008 -16.078 1 97.06 41 GLU B O 1
ATOM 2161 N N . VAL B 1 42 ? 14.172 -13.5 -17.734 1 97.5 42 VAL B N 1
ATOM 2162 C CA . VAL B 1 42 ? 12.742 -13.383 -17.984 1 97.5 42 VAL B CA 1
ATOM 2163 C C . VAL B 1 42 ? 12.266 -14.586 -18.797 1 97.5 42 VAL B C 1
ATOM 2165 O O . VAL B 1 42 ? 12.266 -14.539 -20.031 1 97.5 42 VAL B O 1
ATOM 2168 N N . ASP B 1 43 ? 11.844 -15.562 -18.109 1 97.69 43 ASP B N 1
ATOM 2169 C CA . ASP B 1 43 ? 11.469 -16.812 -18.766 1 97.69 43 ASP B CA 1
ATOM 2170 C C . ASP B 1 43 ? 9.953 -16.969 -18.812 1 97.69 43 ASP B C 1
ATOM 2172 O O . ASP B 1 43 ? 9.219 -16 -18.625 1 97.69 43 ASP B O 1
ATOM 2176 N N . GLU B 1 44 ? 9.523 -18.203 -19.109 1 96.44 44 GLU B N 1
ATOM 2177 C CA . GLU B 1 44 ? 8.102 -18.484 -19.266 1 96.44 44 GLU B CA 1
ATOM 2178 C C . GLU B 1 44 ? 7.348 -18.266 -17.953 1 96.44 44 GLU B C 1
ATOM 2180 O O . GLU B 1 44 ? 6.215 -17.781 -17.953 1 96.44 44 GLU B O 1
ATOM 2185 N N . GLN B 1 45 ? 8.016 -18.609 -16.922 1 95.19 45 GLN B N 1
ATOM 2186 C CA . GLN B 1 45 ? 7.398 -18.422 -15.617 1 95.19 45 GLN B CA 1
ATOM 2187 C C . GLN B 1 45 ? 7.184 -16.938 -15.336 1 95.19 45 GLN B C 1
ATOM 2189 O O . GLN B 1 45 ? 6.129 -16.547 -14.828 1 95.19 45 GLN B O 1
ATOM 2194 N N . ALA B 1 46 ? 8.25 -16.156 -15.625 1 97.19 46 ALA B N 1
ATOM 2195 C CA . ALA B 1 46 ? 8.133 -14.711 -15.453 1 97.19 46 ALA B CA 1
ATOM 2196 C C . ALA B 1 46 ? 6.984 -14.148 -16.281 1 97.19 46 ALA B C 1
ATOM 2198 O O . ALA B 1 46 ? 6.168 -13.367 -15.781 1 97.19 46 ALA B O 1
ATOM 2199 N N . LEU B 1 47 ? 6.898 -14.547 -17.484 1 97.44 47 LEU B N 1
ATOM 2200 C CA . LEU B 1 47 ? 5.875 -14.031 -18.391 1 97.44 47 LEU B CA 1
ATOM 2201 C C . LEU B 1 47 ? 4.488 -14.484 -17.953 1 97.44 47 LEU B C 1
ATOM 2203 O O . LEU B 1 47 ? 3.514 -13.742 -18.078 1 97.44 47 LEU B O 1
ATOM 2207 N N . ALA B 1 48 ? 4.363 -15.688 -17.469 1 94.81 48 ALA B N 1
ATOM 2208 C CA . ALA B 1 48 ? 3.09 -16.203 -16.984 1 94.81 48 ALA B CA 1
ATOM 2209 C C . ALA B 1 48 ? 2.588 -15.391 -15.797 1 94.81 48 ALA B C 1
ATOM 2211 O O . ALA B 1 48 ? 1.409 -15.031 -15.734 1 94.81 48 ALA B O 1
ATOM 2212 N N . LEU B 1 49 ? 3.48 -15.094 -14.914 1 93.88 49 LEU B N 1
ATOM 2213 C CA . LEU B 1 49 ? 3.078 -14.383 -13.711 1 93.88 49 LEU B CA 1
ATOM 2214 C C . LEU B 1 49 ? 2.893 -12.898 -13.992 1 93.88 49 LEU B C 1
ATOM 2216 O O . LEU B 1 49 ? 2.191 -12.203 -13.25 1 93.88 49 LEU B O 1
ATOM 2220 N N . ALA B 1 50 ? 3.498 -12.438 -15.055 1 96.44 50 ALA B N 1
ATOM 2221 C CA . ALA B 1 50 ? 3.295 -11.047 -15.469 1 96.44 50 ALA B CA 1
ATOM 2222 C C . ALA B 1 50 ? 1.896 -10.852 -16.047 1 96.44 50 ALA B C 1
ATOM 2224 O O . ALA B 1 50 ? 1.374 -9.734 -16.047 1 96.44 50 ALA B O 1
ATOM 2225 N N . ALA B 1 51 ? 1.379 -12.016 -16.516 1 93.06 51 ALA B N 1
ATOM 2226 C CA . ALA B 1 51 ? 0.082 -11.953 -17.188 1 93.06 51 ALA B CA 1
ATOM 2227 C C . ALA B 1 51 ? 0.082 -10.898 -18.297 1 93.06 51 ALA B C 1
ATOM 2229 O O . ALA B 1 51 ? 0.933 -10.922 -19.188 1 93.06 51 ALA B O 1
ATOM 2230 N N . GLY B 1 52 ? -0.689 -9.859 -18.312 1 93.19 52 GLY B N 1
ATOM 2231 C CA . GLY B 1 52 ? -0.775 -8.844 -19.359 1 93.19 52 GLY B CA 1
ATOM 2232 C C . GLY B 1 52 ? 0.345 -7.828 -19.281 1 93.19 52 GLY B C 1
ATOM 2233 O O . GLY B 1 52 ? 0.445 -6.949 -20.156 1 93.19 52 GLY B O 1
ATOM 2234 N N . ALA B 1 53 ? 1.244 -8.016 -18.344 1 96.88 53 ALA B N 1
ATOM 2235 C CA . ALA B 1 53 ? 2.322 -7.051 -18.172 1 96.88 53 ALA B CA 1
ATOM 2236 C C . ALA B 1 53 ? 3.652 -7.609 -18.656 1 96.88 53 ALA B C 1
ATOM 2238 O O . ALA B 1 53 ? 4.719 -7.18 -18.219 1 96.88 53 ALA B O 1
ATOM 2239 N N . GLY B 1 54 ? 3.652 -8.562 -19.531 1 97.56 54 GLY B N 1
ATOM 2240 C CA . GLY B 1 54 ? 4.859 -9.156 -20.062 1 97.56 54 GLY B CA 1
ATOM 2241 C C . GLY B 1 54 ? 5.766 -8.148 -20.75 1 97.56 54 GLY B C 1
ATOM 2242 O O . GLY B 1 54 ? 6.984 -8.312 -20.766 1 97.56 54 GLY B O 1
ATOM 2243 N N . ASP B 1 55 ? 5.176 -7.172 -21.359 1 97.88 55 ASP B N 1
ATOM 2244 C CA . ASP B 1 55 ? 5.934 -6.141 -22.062 1 97.88 55 ASP B CA 1
ATOM 2245 C C . ASP B 1 55 ? 6.902 -5.434 -21.109 1 97.88 55 ASP B C 1
ATOM 2247 O O . ASP B 1 55 ? 8.039 -5.141 -21.484 1 97.88 55 ASP B O 1
ATOM 2251 N N . ILE B 1 56 ? 6.539 -5.18 -19.875 1 98.31 56 ILE B N 1
ATOM 2252 C CA . ILE B 1 56 ? 7.395 -4.516 -18.891 1 98.31 56 ILE B CA 1
ATOM 2253 C C . ILE B 1 56 ? 8.57 -5.422 -18.547 1 98.31 56 ILE B C 1
ATOM 2255 O O . ILE B 1 56 ? 9.719 -4.977 -18.516 1 98.31 56 ILE B O 1
ATOM 2259 N N . ALA B 1 57 ? 8.305 -6.676 -18.297 1 98.5 57 ALA B N 1
ATOM 2260 C CA . ALA B 1 57 ? 9.359 -7.625 -17.953 1 98.5 57 ALA B CA 1
ATOM 2261 C C . ALA B 1 57 ? 10.336 -7.809 -19.109 1 98.5 57 ALA B C 1
ATOM 2263 O O . ALA B 1 57 ? 11.555 -7.805 -18.906 1 98.5 57 ALA B O 1
ATOM 2264 N N . GLN B 1 58 ? 9.797 -7.902 -20.281 1 98.06 58 GLN B N 1
ATOM 2265 C CA . GLN B 1 58 ? 10.602 -8.164 -21.469 1 98.06 58 GLN B CA 1
ATOM 2266 C C . GLN B 1 58 ? 11.438 -6.945 -21.844 1 98.06 58 GLN B C 1
ATOM 2268 O O . GLN B 1 58 ? 12.539 -7.082 -22.391 1 98.06 58 GLN B O 1
ATOM 2273 N N . ASN B 1 59 ? 10.938 -5.832 -21.578 1 98 59 ASN B N 1
ATOM 2274 C CA . ASN B 1 59 ? 11.625 -4.605 -21.953 1 98 59 ASN B CA 1
ATOM 2275 C C . ASN B 1 59 ? 12.461 -4.055 -20.812 1 98 59 ASN B C 1
ATOM 2277 O O . ASN B 1 59 ? 12.977 -2.936 -20.891 1 98 59 ASN B O 1
ATOM 2281 N N . ALA B 1 60 ? 12.609 -4.832 -19.781 1 98.62 60 ALA B N 1
ATOM 2282 C CA . ALA B 1 60 ? 13.383 -4.367 -18.641 1 98.62 60 ALA B CA 1
ATOM 2283 C C . ALA B 1 60 ? 14.82 -4.059 -19.031 1 98.62 60 ALA B C 1
ATOM 2285 O O . ALA B 1 60 ? 15.43 -4.793 -19.812 1 98.62 60 ALA B O 1
ATOM 2286 N N . THR B 1 61 ? 15.344 -2.973 -18.547 1 98.56 61 THR B N 1
ATOM 2287 C CA . THR B 1 61 ? 16.766 -2.689 -18.688 1 98.56 61 THR B CA 1
ATOM 2288 C C . THR B 1 61 ? 17.594 -3.545 -17.734 1 98.56 61 THR B C 1
ATOM 2290 O O . THR B 1 61 ? 17.297 -3.607 -16.531 1 98.56 61 THR B O 1
ATOM 2293 N N . ILE B 1 62 ? 18.562 -4.215 -18.266 1 98.69 62 ILE B N 1
ATOM 2294 C CA . ILE B 1 62 ? 19.422 -5.055 -17.438 1 98.69 62 ILE B CA 1
ATOM 2295 C C . ILE B 1 62 ? 20.812 -4.418 -17.328 1 98.69 62 ILE B C 1
ATOM 2297 O O . ILE B 1 62 ? 21.438 -4.082 -18.328 1 98.69 62 ILE B O 1
ATOM 2301 N N . VAL B 1 63 ? 21.266 -4.23 -16.141 1 98.62 63 VAL B N 1
ATOM 2302 C CA . VAL B 1 63 ? 22.578 -3.645 -15.898 1 98.62 63 VAL B CA 1
ATOM 2303 C C . VAL B 1 63 ? 23.344 -4.504 -14.898 1 98.62 63 VAL B C 1
ATOM 2305 O O . VAL B 1 63 ? 22.781 -5.406 -14.273 1 98.62 63 VAL B O 1
ATOM 2308 N N . SER B 1 64 ? 24.625 -4.16 -14.672 1 98.25 64 SER B N 1
ATOM 2309 C CA . SER B 1 64 ? 25.484 -5.008 -13.852 1 98.25 64 SER B CA 1
ATOM 2310 C C . SER B 1 64 ? 25.609 -4.457 -12.438 1 98.25 64 SER B C 1
ATOM 2312 O O . SER B 1 64 ? 26.016 -5.176 -11.523 1 98.25 64 SER B O 1
ATOM 2314 N N . SER B 1 65 ? 25.203 -3.109 -12.305 1 97.31 65 SER B N 1
ATOM 2315 C CA . SER B 1 65 ? 25.391 -2.508 -10.992 1 97.31 65 SER B CA 1
ATOM 2316 C C . SER B 1 65 ? 24.266 -1.537 -10.656 1 97.31 65 SER B C 1
ATOM 2318 O O . SER B 1 65 ? 23.609 -1.013 -11.555 1 97.31 65 SER B O 1
ATOM 2320 N N . LEU B 1 66 ? 24.141 -1.375 -9.352 1 97.94 66 LEU B N 1
ATOM 2321 C CA . LEU B 1 66 ? 23.125 -0.417 -8.898 1 97.94 66 LEU B CA 1
ATOM 2322 C C . LEU B 1 66 ? 23.469 0.991 -9.375 1 97.94 66 LEU B C 1
ATOM 2324 O O . LEU B 1 66 ? 22.578 1.751 -9.766 1 97.94 66 LEU B O 1
ATOM 2328 N N . ASP B 1 67 ? 24.75 1.354 -9.375 1 95.56 67 ASP B N 1
ATOM 2329 C CA . ASP B 1 67 ? 25.203 2.67 -9.836 1 95.56 67 ASP B CA 1
ATOM 2330 C C . ASP B 1 67 ? 24.719 2.945 -11.258 1 95.56 67 ASP B C 1
ATOM 2332 O O . ASP B 1 67 ? 24.234 4.043 -11.555 1 95.56 67 ASP B O 1
ATOM 2336 N N . GLU B 1 68 ? 24.844 1.973 -12.078 1 97.44 68 GLU B N 1
ATOM 2337 C CA . GLU B 1 68 ? 24.406 2.115 -13.461 1 97.44 68 GLU B CA 1
ATOM 2338 C C . GLU B 1 68 ? 22.891 2.307 -13.539 1 97.44 68 GLU B C 1
ATOM 2340 O O . GLU B 1 68 ? 22.391 3.064 -14.383 1 97.44 68 GLU B O 1
ATOM 2345 N N . ALA B 1 69 ? 22.156 1.705 -12.68 1 98 69 ALA B N 1
ATOM 2346 C CA . ALA B 1 69 ? 20.703 1.729 -12.695 1 98 69 ALA B CA 1
ATOM 2347 C C . ALA B 1 69 ? 20.156 3.102 -12.289 1 98 69 ALA B C 1
ATOM 2349 O O . ALA B 1 69 ? 19.109 3.531 -12.773 1 98 69 ALA B O 1
ATOM 2350 N N . VAL B 1 70 ? 20.984 3.789 -11.43 1 96.31 70 VAL B N 1
ATOM 2351 C CA . VAL B 1 70 ? 20.359 4.957 -10.812 1 96.31 70 VAL B CA 1
ATOM 2352 C C . VAL B 1 70 ? 21.172 6.211 -11.156 1 96.31 70 VAL B C 1
ATOM 2354 O O . VAL B 1 70 ? 20.953 7.273 -10.57 1 96.31 70 VAL B O 1
ATOM 2357 N N . GLN B 1 71 ? 22.047 6.152 -12.086 1 90.88 71 GLN B N 1
ATOM 2358 C CA . GLN B 1 71 ? 22.984 7.227 -12.391 1 90.88 71 GLN B CA 1
ATOM 2359 C C . GLN B 1 71 ? 22.25 8.492 -12.82 1 90.88 71 GLN B C 1
ATOM 2361 O O . GLN B 1 71 ? 22.719 9.602 -12.555 1 90.88 71 GLN B O 1
ATOM 2366 N N . ASP B 1 72 ? 21.172 8.453 -13.367 1 92.06 72 ASP B N 1
ATOM 2367 C CA . ASP B 1 72 ? 20.453 9.609 -13.875 1 92.06 72 ASP B CA 1
ATOM 2368 C C . ASP B 1 72 ? 19.328 10.023 -12.93 1 92.06 72 ASP B C 1
ATOM 2370 O O . ASP B 1 72 ? 18.578 10.945 -13.219 1 92.06 72 ASP B O 1
ATOM 2374 N N . CYS B 1 73 ? 19.203 9.398 -11.773 1 92.75 73 CYS B N 1
ATOM 2375 C CA . CYS B 1 73 ? 18.078 9.633 -10.875 1 92.75 73 CYS B CA 1
ATOM 2376 C C . CYS B 1 73 ? 18.391 10.766 -9.898 1 92.75 73 CYS B C 1
ATOM 2378 O O . CYS B 1 73 ? 19.484 10.836 -9.344 1 92.75 73 CYS B O 1
ATOM 2380 N N . GLY B 1 74 ? 17.422 11.602 -9.727 1 88.69 74 GLY B N 1
ATOM 2381 C CA . GLY B 1 74 ? 17.547 12.68 -8.75 1 88.69 74 GLY B CA 1
ATOM 2382 C C . GLY B 1 74 ? 17.172 12.25 -7.344 1 88.69 74 GLY B C 1
ATOM 2383 O O . GLY B 1 74 ? 17.531 12.922 -6.371 1 88.69 74 GLY B O 1
ATOM 2384 N N . LEU B 1 75 ? 16.438 11.203 -7.207 1 91.81 75 LEU B N 1
ATOM 2385 C CA . LEU B 1 75 ? 16.016 10.609 -5.941 1 91.81 75 LEU B CA 1
ATOM 2386 C C . LEU B 1 75 ? 16.078 9.094 -6.008 1 91.81 75 LEU B C 1
ATOM 2388 O O . LEU B 1 75 ? 15.531 8.484 -6.938 1 91.81 75 LEU B O 1
ATOM 2392 N N . VAL B 1 76 ? 16.797 8.539 -5.047 1 94.44 76 VAL B N 1
ATOM 2393 C CA . VAL B 1 76 ? 16.906 7.09 -4.922 1 94.44 76 VAL B CA 1
ATOM 2394 C C . VAL B 1 76 ? 16.516 6.656 -3.514 1 94.44 76 VAL B C 1
ATOM 2396 O O . VAL B 1 76 ? 17.078 7.137 -2.527 1 94.44 76 VAL B O 1
ATOM 2399 N N . VAL B 1 77 ? 15.516 5.832 -3.457 1 96.69 77 VAL B N 1
ATOM 2400 C CA . VAL B 1 77 ? 15.055 5.324 -2.168 1 96.69 77 VAL B CA 1
ATOM 2401 C C . VAL B 1 77 ? 15.195 3.805 -2.131 1 96.69 77 VAL B C 1
ATOM 2403 O O . VAL B 1 77 ? 14.695 3.109 -3.021 1 96.69 77 VAL B O 1
ATOM 2406 N N . GLY B 1 78 ? 15.867 3.303 -1.109 1 96.75 78 GLY B N 1
ATOM 2407 C CA . GLY B 1 78 ? 16.031 1.868 -0.932 1 96.75 78 GLY B CA 1
ATOM 2408 C C . GLY B 1 78 ? 15.055 1.269 0.053 1 96.75 78 GLY B C 1
ATOM 2409 O O . GLY B 1 78 ? 14.773 1.858 1.101 1 96.75 78 GLY B O 1
ATOM 2410 N N . SER B 1 79 ? 14.492 0.087 -0.335 1 95.88 79 SER B N 1
ATOM 2411 C CA . SER B 1 79 ? 13.609 -0.617 0.589 1 95.88 79 SER B CA 1
ATOM 2412 C C . SER B 1 79 ? 14.406 -1.404 1.624 1 95.88 79 SER B C 1
ATOM 2414 O O . SER B 1 79 ? 15.367 -2.094 1.281 1 95.88 79 SER B O 1
ATOM 2416 N N . SER B 1 80 ? 14.062 -1.235 2.83 1 88.69 80 SER B N 1
ATOM 2417 C CA . SER B 1 80 ? 14.781 -1.931 3.895 1 88.69 80 SER B CA 1
ATOM 2418 C C . SER B 1 80 ? 13.914 -2.084 5.137 1 88.69 80 SER B C 1
ATOM 2420 O O . SER B 1 80 ? 12.977 -1.31 5.348 1 88.69 80 SER B O 1
ATOM 2422 N N . ALA B 1 81 ? 14.227 -3.234 5.801 1 79 81 ALA B N 1
ATOM 2423 C CA . ALA B 1 81 ? 13.648 -3.338 7.137 1 79 81 ALA B CA 1
ATOM 2424 C C . ALA B 1 81 ? 14.234 -2.283 8.07 1 79 81 ALA B C 1
ATOM 2426 O O . ALA B 1 81 ? 15.32 -1.749 7.812 1 79 81 ALA B O 1
ATOM 2427 N N . ARG B 1 82 ? 13.516 -1.87 9 1 65.44 82 ARG B N 1
ATOM 2428 C CA . ARG B 1 82 ? 14.023 -0.872 9.93 1 65.44 82 ARG B CA 1
ATOM 2429 C C . ARG B 1 82 ? 15.258 -1.385 10.656 1 65.44 82 ARG B C 1
ATOM 2431 O O . ARG B 1 82 ? 15.328 -2.559 11.031 1 65.44 82 ARG B O 1
ATOM 2438 N N . SER B 1 83 ? 16.297 -0.573 10.391 1 60.78 83 SER B N 1
ATOM 2439 C CA . SER B 1 83 ? 17.516 -0.933 11.086 1 60.78 83 SER B CA 1
ATOM 2440 C C . SER B 1 83 ? 17.656 -0.165 12.398 1 60.78 83 SER B C 1
ATOM 2442 O O . SER B 1 83 ? 17.422 1.046 12.438 1 60.78 83 SER B O 1
ATOM 2444 N N . ARG B 1 84 ? 17.828 -0.853 13.453 1 52.78 84 ARG B N 1
ATOM 2445 C CA . ARG B 1 84 ? 18.078 -0.249 14.758 1 52.78 84 ARG B CA 1
ATOM 2446 C C . ARG B 1 84 ? 19.516 0.28 14.844 1 52.78 84 ARG B C 1
ATOM 2448 O O . ARG B 1 84 ? 19.797 1.174 15.648 1 52.78 84 ARG B O 1
ATOM 2455 N N . THR B 1 85 ? 20.281 -0.238 13.984 1 54.56 85 THR B N 1
ATOM 2456 C CA . THR B 1 85 ? 21.688 0.054 14.203 1 54.56 85 THR B CA 1
ATOM 2457 C C . THR B 1 85 ? 22.141 1.228 13.336 1 54.56 85 THR B C 1
ATOM 2459 O O . THR B 1 85 ? 22.984 2.023 13.75 1 54.56 85 THR B O 1
ATOM 2462 N N . LEU B 1 86 ? 21.703 1.344 12.18 1 58.84 86 LEU B N 1
ATOM 2463 C CA . LEU B 1 86 ? 22.141 2.396 11.273 1 58.84 86 LEU B CA 1
ATOM 2464 C C . LEU B 1 86 ? 21.109 3.512 11.188 1 58.84 86 LEU B C 1
ATOM 2466 O O . LEU B 1 86 ? 19.906 3.244 11.117 1 58.84 86 LEU B O 1
ATOM 2470 N N . GLU B 1 87 ? 21.609 4.617 11.469 1 66.19 87 GLU B N 1
ATOM 2471 C CA . GLU B 1 87 ? 20.688 5.75 11.438 1 66.19 87 GLU B CA 1
ATOM 2472 C C . GLU B 1 87 ? 20.5 6.27 10.008 1 66.19 87 GLU B C 1
ATOM 2474 O O . GLU B 1 87 ? 21.25 7.145 9.562 1 66.19 87 GLU B O 1
ATOM 2479 N N . TRP B 1 88 ? 19.781 5.629 9.219 1 72.38 88 TRP B N 1
ATOM 2480 C CA . TRP B 1 88 ? 19.406 6.102 7.887 1 72.38 88 TRP B CA 1
ATOM 2481 C C . TRP B 1 88 ? 18.156 6.973 7.945 1 72.38 88 TRP B C 1
ATOM 2483 O O . TRP B 1 88 ? 17.297 6.773 8.805 1 72.38 88 TRP B O 1
ATOM 2493 N N . PRO B 1 89 ? 18.203 8.031 7.016 1 80.06 89 PRO B N 1
ATOM 2494 C CA . PRO B 1 89 ? 16.906 8.711 6.898 1 80.06 89 PRO B CA 1
ATOM 2495 C C . PRO B 1 89 ? 15.797 7.781 6.422 1 80.06 89 PRO B C 1
ATOM 2497 O O . PRO B 1 89 ? 15.867 7.242 5.316 1 80.06 89 PRO B O 1
ATOM 2500 N N . MET B 1 90 ? 14.875 7.613 7.234 1 87.69 90 MET B N 1
ATOM 2501 C CA . MET B 1 90 ? 13.812 6.652 6.953 1 87.69 90 MET B CA 1
ATOM 2502 C C . MET B 1 90 ? 12.539 7.363 6.512 1 87.69 90 MET B C 1
ATOM 2504 O O . MET B 1 90 ? 12.195 8.414 7.047 1 87.69 90 MET B O 1
ATOM 2508 N N . LEU B 1 91 ? 11.883 6.766 5.547 1 90.75 91 LEU B N 1
ATOM 2509 C CA . LEU B 1 91 ? 10.57 7.215 5.102 1 90.75 91 LEU B CA 1
ATOM 2510 C C . LEU B 1 91 ? 9.508 6.152 5.371 1 90.75 91 LEU B C 1
ATOM 2512 O O . LEU B 1 91 ? 9.781 4.953 5.254 1 90.75 91 LEU B O 1
ATOM 2516 N N . GLU B 1 92 ? 8.336 6.668 5.73 1 93.94 92 GLU B N 1
ATOM 2517 C CA . GLU B 1 92 ? 7.164 5.809 5.594 1 93.94 92 GLU B CA 1
ATOM 2518 C C . GLU B 1 92 ? 6.715 5.707 4.137 1 93.94 92 GLU B C 1
ATOM 2520 O O . GLU B 1 92 ? 6.984 6.605 3.338 1 93.94 92 GLU B O 1
ATOM 2525 N N . PRO B 1 93 ? 6.066 4.633 3.834 1 97.88 93 PRO B N 1
ATOM 2526 C CA . PRO B 1 93 ? 5.668 4.426 2.439 1 97.88 93 PRO B CA 1
ATOM 2527 C C . PRO B 1 93 ? 4.891 5.609 1.868 1 97.88 93 PRO B C 1
ATOM 2529 O O . PRO B 1 93 ? 5.129 6.016 0.729 1 97.88 93 PRO B O 1
ATOM 2532 N N . ARG B 1 94 ? 4 6.152 2.674 1 96.19 94 ARG B N 1
ATOM 2533 C CA . ARG B 1 94 ? 3.199 7.281 2.209 1 96.19 94 ARG B CA 1
ATOM 2534 C C . ARG B 1 94 ? 4.078 8.484 1.901 1 96.19 94 ARG B C 1
ATOM 2536 O O . ARG B 1 94 ? 3.924 9.125 0.858 1 96.19 94 ARG B O 1
ATOM 2543 N N . GLU B 1 95 ? 5 8.781 2.766 1 94.44 95 GLU B N 1
ATOM 2544 C CA . GLU B 1 95 ? 5.949 9.875 2.557 1 94.44 95 GLU B CA 1
ATOM 2545 C C . GLU B 1 95 ? 6.805 9.633 1.315 1 94.44 95 GLU B C 1
ATOM 2547 O O . GLU B 1 95 ? 7.086 10.562 0.557 1 94.44 95 GLU B O 1
ATOM 2552 N N . CYS B 1 96 ? 7.188 8.43 1.182 1 96.38 96 CYS B N 1
ATOM 2553 C CA . CYS B 1 96 ? 7.965 8.047 0.01 1 96.38 96 CYS B CA 1
ATOM 2554 C C . CYS B 1 96 ? 7.191 8.328 -1.273 1 96.38 96 CYS B C 1
ATOM 2556 O O . CYS B 1 96 ? 7.723 8.938 -2.203 1 96.38 96 CYS B O 1
ATOM 2558 N N . GLY B 1 97 ? 5.957 7.875 -1.317 1 97.88 97 GLY B N 1
ATOM 2559 C CA . GLY B 1 97 ? 5.117 8.148 -2.473 1 97.88 97 GLY B CA 1
ATOM 2560 C C . GLY B 1 97 ? 4.996 9.625 -2.795 1 97.88 97 GLY B C 1
ATOM 2561 O O . GLY B 1 97 ? 5.094 10.023 -3.957 1 97.88 97 GLY B O 1
ATOM 2562 N N . GLU B 1 98 ? 4.793 10.398 -1.778 1 94.69 98 GLU B N 1
ATOM 2563 C CA . GLU B 1 98 ? 4.641 11.836 -1.951 1 94.69 98 GLU B CA 1
ATOM 2564 C C . GLU B 1 98 ? 5.918 12.469 -2.506 1 94.69 98 GLU B C 1
ATOM 2566 O O . GLU B 1 98 ? 5.859 13.312 -3.398 1 94.69 98 GLU B O 1
ATOM 2571 N N . MET B 1 99 ? 7.027 12.047 -1.96 1 92 99 MET B N 1
ATOM 2572 C CA . MET B 1 99 ? 8.312 12.547 -2.455 1 92 99 MET B CA 1
ATOM 2573 C C . MET B 1 99 ? 8.508 12.18 -3.922 1 92 99 MET B C 1
ATOM 2575 O O . MET B 1 99 ? 8.977 13 -4.711 1 92 99 MET B O 1
ATOM 2579 N N . PHE B 1 100 ? 8.164 11.016 -4.277 1 96.19 100 PHE B N 1
ATOM 2580 C CA . PHE B 1 100 ? 8.297 10.555 -5.656 1 96.19 100 PHE B CA 1
ATOM 2581 C C . PHE B 1 100 ? 7.41 11.367 -6.586 1 96.19 100 PHE B C 1
ATOM 2583 O O . PHE B 1 100 ? 7.816 11.711 -7.699 1 96.19 100 PHE B O 1
ATOM 2590 N N . ALA B 1 101 ? 6.203 11.617 -6.129 1 94.88 101 ALA B N 1
ATOM 2591 C CA . ALA B 1 101 ? 5.27 12.383 -6.949 1 94.88 101 ALA B CA 1
ATOM 2592 C C . ALA B 1 101 ? 5.82 13.773 -7.254 1 94.88 101 ALA B C 1
ATOM 2594 O O . ALA B 1 101 ? 5.66 14.281 -8.367 1 94.88 101 ALA B O 1
ATOM 2595 N N . ILE B 1 102 ? 6.445 14.344 -6.285 1 89.19 102 ILE B N 1
ATOM 2596 C CA . ILE B 1 102 ? 6.977 15.688 -6.43 1 89.19 102 ILE B CA 1
ATOM 2597 C C . ILE B 1 102 ? 8.258 15.656 -7.258 1 89.19 102 ILE B C 1
ATOM 2599 O O . ILE B 1 102 ? 8.367 16.328 -8.281 1 89.19 102 ILE B O 1
ATOM 2603 N N . GLU B 1 103 ? 9.195 14.844 -6.875 1 90.31 103 GLU B N 1
ATOM 2604 C CA . GLU B 1 103 ? 10.508 14.781 -7.512 1 90.31 103 GLU B CA 1
ATOM 2605 C C . GLU B 1 103 ? 10.406 14.203 -8.922 1 90.31 103 GLU B C 1
ATOM 2607 O O . GLU B 1 103 ? 11.172 14.586 -9.812 1 90.31 103 GLU B O 1
ATOM 2612 N N . GLY B 1 104 ? 9.5 13.312 -9.109 1 92.94 104 GLY B N 1
ATOM 2613 C CA . GLY B 1 104 ? 9.328 12.664 -10.398 1 92.94 104 GLY B CA 1
ATOM 2614 C C . GLY B 1 104 ? 8.898 13.625 -11.5 1 92.94 104 GLY B C 1
ATOM 2615 O O . GLY B 1 104 ? 8.992 13.297 -12.68 1 92.94 104 GLY B O 1
ATOM 2616 N N . GLN B 1 105 ? 8.469 14.781 -11.094 1 90.12 105 GLN B N 1
ATOM 2617 C CA . GLN B 1 105 ? 8.102 15.805 -12.062 1 90.12 105 GLN B CA 1
ATOM 2618 C C . GLN B 1 105 ? 9.344 16.469 -12.656 1 90.12 105 GLN B C 1
ATOM 2620 O O . GLN B 1 105 ? 9.281 17.078 -13.719 1 90.12 105 GLN B O 1
ATOM 2625 N N . LYS B 1 106 ? 10.422 16.344 -11.961 1 87.94 106 LYS B N 1
ATOM 2626 C CA . LYS B 1 106 ? 11.609 17.109 -12.312 1 87.94 106 LYS B CA 1
ATOM 2627 C C . LYS B 1 106 ? 12.688 16.219 -12.93 1 87.94 106 LYS B C 1
ATOM 2629 O O . LYS B 1 106 ? 13.43 16.656 -13.812 1 87.94 106 LYS B O 1
ATOM 2634 N N . HIS B 1 107 ? 12.836 15.055 -12.5 1 88.19 107 HIS B N 1
ATOM 2635 C CA . HIS B 1 107 ? 13.883 14.133 -12.922 1 88.19 107 HIS B CA 1
ATOM 2636 C C . HIS B 1 107 ? 13.492 12.688 -12.633 1 88.19 107 HIS B C 1
ATOM 2638 O O . HIS B 1 107 ? 12.539 12.43 -11.898 1 88.19 107 HIS B O 1
ATOM 2644 N N . PRO B 1 108 ? 14.227 11.695 -13.172 1 94.5 108 PRO B N 1
ATOM 2645 C CA . PRO B 1 108 ? 13.984 10.289 -12.844 1 94.5 108 PRO B CA 1
ATOM 2646 C C . PRO B 1 108 ? 14.211 9.977 -11.367 1 94.5 108 PRO B C 1
ATOM 2648 O O . PRO B 1 108 ? 15.117 10.547 -10.75 1 94.5 108 PRO B O 1
ATOM 2651 N N . VAL B 1 109 ? 13.344 9.227 -10.836 1 96.94 109 VAL B N 1
ATOM 2652 C CA . VAL B 1 109 ? 13.43 8.766 -9.453 1 96.94 109 VAL B CA 1
ATOM 2653 C C . VAL B 1 109 ? 13.383 7.234 -9.414 1 96.94 109 VAL B C 1
ATOM 2655 O O . VAL B 1 109 ? 12.797 6.605 -10.305 1 96.94 109 VAL B O 1
ATOM 2658 N N . ALA B 1 110 ? 14 6.609 -8.312 1 98.25 110 ALA B N 1
ATOM 2659 C CA . ALA B 1 110 ? 14.117 5.152 -8.305 1 98.25 110 ALA B CA 1
ATOM 2660 C C . ALA B 1 110 ? 13.734 4.574 -6.945 1 98.25 110 ALA B C 1
ATOM 2662 O O . ALA B 1 110 ? 14.125 5.113 -5.906 1 98.25 110 ALA B O 1
ATOM 2663 N N . LEU B 1 111 ? 12.953 3.596 -6.977 1 98.69 111 LEU B N 1
ATOM 2664 C CA . LEU B 1 111 ? 12.711 2.707 -5.844 1 98.69 111 LEU B CA 1
ATOM 2665 C C . LEU B 1 111 ? 13.516 1.419 -5.984 1 98.69 111 LEU B C 1
ATOM 2667 O O . LEU B 1 111 ? 13.352 0.686 -6.965 1 98.69 111 LEU B O 1
ATOM 2671 N N . VAL B 1 112 ? 14.336 1.129 -5.016 1 98.69 112 VAL B N 1
ATOM 2672 C CA . VAL B 1 112 ? 15.281 0.025 -5.129 1 98.69 112 VAL B CA 1
ATOM 2673 C C . VAL B 1 112 ? 14.883 -1.097 -4.172 1 98.69 112 VAL B C 1
ATOM 2675 O O . VAL B 1 112 ? 14.664 -0.856 -2.982 1 98.69 112 VAL B O 1
ATOM 2678 N N . PHE B 1 113 ? 14.812 -2.311 -4.699 1 98.62 113 PHE B N 1
ATOM 2679 C CA . PHE B 1 113 ? 14.484 -3.514 -3.943 1 98.62 113 PHE B CA 1
ATOM 2680 C C . PHE B 1 113 ? 15.625 -4.527 -4.016 1 98.62 113 PHE B C 1
ATOM 2682 O O . PHE B 1 113 ? 16.234 -4.711 -5.074 1 98.62 113 PHE B O 1
ATOM 2689 N N . GLY B 1 114 ? 15.844 -5.184 -2.918 1 97.94 114 GLY B N 1
ATOM 2690 C CA . GLY B 1 114 ? 16.953 -6.113 -2.832 1 97.94 114 GLY B CA 1
ATOM 2691 C C . GLY B 1 114 ? 16.562 -7.551 -3.096 1 97.94 114 GLY B C 1
ATOM 2692 O O . GLY B 1 114 ? 15.422 -7.824 -3.48 1 97.94 114 GLY B O 1
ATOM 2693 N N . ARG B 1 115 ? 17.562 -8.383 -2.885 1 97.44 115 ARG B N 1
ATOM 2694 C CA . ARG B 1 115 ? 17.406 -9.828 -3.072 1 97.44 115 ARG B CA 1
ATOM 2695 C C . ARG B 1 115 ? 16.281 -10.367 -2.18 1 97.44 115 ARG B C 1
ATOM 2697 O O . ARG B 1 115 ? 16.094 -9.891 -1.061 1 97.44 115 ARG B O 1
ATOM 2704 N N . GLU B 1 116 ? 15.602 -11.422 -2.613 1 94.81 116 GLU B N 1
ATOM 2705 C CA . GLU B 1 116 ? 14.453 -12.023 -1.949 1 94.81 116 GLU B CA 1
ATOM 2706 C C . GLU B 1 116 ? 14.812 -12.531 -0.557 1 94.81 116 GLU B C 1
ATOM 2708 O O . GLU B 1 116 ? 14.023 -12.406 0.381 1 94.81 116 GLU B O 1
ATOM 2713 N N . ARG B 1 117 ? 15.992 -12.977 -0.332 1 92.06 117 ARG B N 1
ATOM 2714 C CA . ARG B 1 117 ? 16.359 -13.602 0.931 1 92.06 117 ARG B CA 1
ATOM 2715 C C . ARG B 1 117 ? 17.109 -12.625 1.832 1 92.06 117 ARG B C 1
ATOM 2717 O O . ARG B 1 117 ? 16.938 -12.641 3.053 1 92.06 117 ARG B O 1
ATOM 2724 N N . THR B 1 118 ? 17.891 -11.742 1.195 1 93.19 118 THR B N 1
ATOM 2725 C CA . THR B 1 118 ? 18.844 -10.992 2.02 1 93.19 118 THR B CA 1
ATOM 2726 C C . THR B 1 118 ? 18.547 -9.492 1.944 1 93.19 118 THR B C 1
ATOM 2728 O O . THR B 1 118 ? 19.078 -8.711 2.734 1 93.19 118 THR B O 1
ATOM 2731 N N . GLY B 1 119 ? 17.719 -9.094 1.003 1 95.12 119 GLY B N 1
ATOM 2732 C CA . GLY B 1 119 ? 17.5 -7.672 0.82 1 95.12 119 GLY B CA 1
ATOM 2733 C C . GLY B 1 119 ? 18.703 -6.957 0.239 1 95.12 119 GLY B C 1
ATOM 2734 O O . GLY B 1 119 ? 19.5 -7.559 -0.478 1 95.12 119 GLY B O 1
ATOM 2735 N N . LEU B 1 120 ? 18.766 -5.664 0.46 1 95.38 120 LEU B N 1
ATOM 2736 C CA . LEU B 1 120 ? 19.891 -4.852 0.003 1 95.38 120 LEU B CA 1
ATOM 2737 C C . LEU B 1 120 ? 21.062 -4.949 0.971 1 95.38 120 LEU B C 1
ATOM 2739 O O . LEU B 1 120 ? 20.875 -5.043 2.186 1 95.38 120 LEU B O 1
ATOM 2743 N N . THR B 1 121 ? 22.25 -4.898 0.407 1 92.75 121 THR B N 1
ATOM 2744 C CA . THR B 1 121 ? 23.438 -4.824 1.253 1 92.75 121 THR B CA 1
ATOM 2745 C C . THR B 1 121 ? 23.594 -3.424 1.832 1 92.75 121 THR B C 1
ATOM 2747 O O . THR B 1 121 ? 22.984 -2.469 1.347 1 92.75 121 THR B O 1
ATOM 2750 N N . ASN B 1 122 ? 24.422 -3.352 2.822 1 87.75 122 ASN B N 1
ATOM 2751 C CA . ASN B 1 122 ? 24.703 -2.045 3.404 1 87.75 122 ASN B CA 1
ATOM 2752 C C . ASN B 1 122 ? 25.328 -1.1 2.381 1 87.75 122 ASN B C 1
ATOM 2754 O O . ASN B 1 122 ? 25.047 0.099 2.381 1 87.75 122 ASN B O 1
ATOM 2758 N N . GLU B 1 123 ? 26.156 -1.602 1.544 1 88.75 123 GLU B N 1
ATOM 2759 C CA . GLU B 1 123 ? 26.781 -0.808 0.487 1 88.75 123 GLU B CA 1
ATOM 2760 C C . GLU B 1 123 ? 25.734 -0.266 -0.481 1 88.75 123 GLU B C 1
ATOM 2762 O O . GLU B 1 123 ? 25.797 0.894 -0.895 1 88.75 123 GLU B O 1
ATOM 2767 N N . GLU B 1 124 ? 24.828 -1.069 -0.792 1 92.31 124 GLU B N 1
ATOM 2768 C CA . GLU B 1 124 ? 23.75 -0.66 -1.677 1 92.31 124 GLU B CA 1
ATOM 2769 C C . GLU B 1 124 ? 22.844 0.366 -1.002 1 92.31 124 GLU B C 1
ATOM 2771 O O . GLU B 1 124 ? 22.422 1.341 -1.63 1 92.31 124 GLU B O 1
ATOM 2776 N N . LEU B 1 125 ? 22.562 0.136 0.288 1 90.31 125 LEU B N 1
ATOM 2777 C CA . LEU B 1 125 ? 21.734 1.064 1.051 1 90.31 125 LEU B CA 1
ATOM 2778 C C . LEU B 1 125 ? 22.406 2.43 1.16 1 90.31 125 LEU B C 1
ATOM 2780 O O . LEU B 1 125 ? 21.734 3.461 1.134 1 90.31 125 LEU B O 1
ATOM 2784 N N . GLN B 1 126 ? 23.641 2.465 1.166 1 83.31 126 GLN B N 1
ATOM 2785 C CA . GLN B 1 126 ? 24.406 3.703 1.273 1 83.31 126 GLN B CA 1
ATOM 2786 C C . GLN B 1 126 ? 24.266 4.543 0.006 1 83.31 126 GLN B C 1
ATOM 2788 O O . GLN B 1 126 ? 24.453 5.762 0.039 1 83.31 126 GLN B O 1
ATOM 2793 N N . LYS B 1 127 ? 23.938 3.914 -1.062 1 87.88 127 LYS B N 1
ATOM 2794 C CA . LYS B 1 127 ? 23.828 4.602 -2.346 1 87.88 127 LYS B CA 1
ATOM 2795 C C . LYS B 1 127 ? 22.469 5.273 -2.492 1 87.88 127 LYS B C 1
ATOM 2797 O O . LYS B 1 127 ? 22.234 6.031 -3.439 1 87.88 127 LYS B O 1
ATOM 2802 N N . CYS B 1 128 ? 21.609 5.02 -1.524 1 89.75 128 CYS B N 1
ATOM 2803 C CA . CYS B 1 128 ? 20.266 5.574 -1.574 1 89.75 128 CYS B CA 1
ATOM 2804 C C . CYS B 1 128 ? 20.172 6.859 -0.754 1 89.75 128 CYS B C 1
ATOM 2806 O O . CYS B 1 128 ? 20.812 6.98 0.284 1 89.75 128 CYS B O 1
ATOM 2808 N N . HIS B 1 129 ? 19.359 7.809 -1.209 1 86.31 129 HIS B N 1
ATOM 2809 C CA . HIS B 1 129 ? 19.141 9.047 -0.473 1 86.31 129 HIS B CA 1
ATOM 2810 C C . HIS B 1 129 ? 18.328 8.805 0.791 1 86.31 129 HIS B C 1
ATOM 2812 O O . HIS B 1 129 ? 18.562 9.43 1.824 1 86.31 129 HIS B O 1
ATOM 2818 N N . TYR B 1 130 ? 17.328 8.023 0.703 1 89.88 130 TYR B N 1
ATOM 2819 C CA . TYR B 1 130 ? 16.438 7.633 1.786 1 89.88 130 TYR B CA 1
ATOM 2820 C C . TYR B 1 130 ? 16.188 6.129 1.769 1 89.88 130 TYR B C 1
ATOM 2822 O O . TYR B 1 130 ? 16.562 5.441 0.812 1 89.88 130 TYR B O 1
ATOM 2830 N N . HIS B 1 131 ? 15.656 5.707 2.836 1 92.62 131 HIS B N 1
ATOM 2831 C CA . HIS B 1 131 ? 15.188 4.332 2.939 1 92.62 131 HIS B CA 1
ATOM 2832 C C . HIS B 1 131 ? 13.711 4.281 3.33 1 92.62 131 HIS B C 1
ATOM 2834 O O . HIS B 1 131 ? 13.234 5.137 4.082 1 92.62 131 HIS B O 1
ATOM 2840 N N . VAL B 1 132 ? 13.07 3.328 2.791 1 95.56 132 VAL B N 1
ATOM 2841 C CA . VAL B 1 132 ? 11.648 3.197 3.09 1 95.56 132 VAL B CA 1
ATOM 2842 C C . VAL B 1 132 ? 11.375 1.833 3.721 1 95.56 132 VAL B C 1
ATOM 2844 O O . VAL B 1 132 ? 11.953 0.825 3.309 1 95.56 132 VAL B O 1
ATOM 2847 N N . CYS B 1 133 ? 10.539 1.864 4.707 1 94.06 133 CYS B N 1
ATOM 2848 C CA . CYS B 1 133 ? 10.156 0.64 5.402 1 94.06 133 CYS B CA 1
ATOM 2849 C C . CYS B 1 133 ? 8.648 0.482 5.438 1 94.06 133 CYS B C 1
ATOM 2851 O O . CYS B 1 133 ? 7.934 1.368 5.922 1 94.06 133 CYS B O 1
ATOM 2853 N N . ILE B 1 134 ? 8.125 -0.602 4.895 1 96.5 134 ILE B N 1
ATOM 2854 C CA . ILE B 1 134 ? 6.723 -0.961 5.055 1 96.5 134 ILE B CA 1
ATOM 2855 C C . ILE B 1 134 ? 6.488 -1.521 6.457 1 96.5 134 ILE B C 1
ATOM 2857 O O . ILE B 1 134 ? 7.164 -2.467 6.871 1 96.5 134 ILE B O 1
ATOM 2861 N N . PRO B 1 135 ? 5.641 -0.948 7.195 1 95.38 135 PRO B N 1
ATOM 2862 C CA . PRO B 1 135 ? 5.469 -1.401 8.578 1 95.38 135 PRO B CA 1
ATOM 2863 C C . PRO B 1 135 ? 4.871 -2.805 8.664 1 95.38 135 PRO B C 1
ATOM 2865 O O . PRO B 1 135 ? 3.656 -2.953 8.812 1 95.38 135 PRO B O 1
ATOM 2868 N N . ALA B 1 136 ? 5.668 -3.76 8.758 1 95.38 136 ALA B N 1
ATOM 2869 C CA . ALA B 1 136 ? 5.262 -5.16 8.805 1 95.38 136 ALA B CA 1
ATOM 2870 C C . ALA B 1 136 ? 5.145 -5.648 10.25 1 95.38 136 ALA B C 1
ATOM 2872 O O . ALA B 1 136 ? 5.605 -4.98 11.18 1 95.38 136 ALA B O 1
ATOM 2873 N N . ASN B 1 137 ? 4.449 -6.73 10.398 1 94.44 137 ASN B N 1
ATOM 2874 C CA . ASN B 1 137 ? 4.418 -7.453 11.672 1 94.44 137 ASN B CA 1
ATOM 2875 C C . ASN B 1 137 ? 5.824 -7.812 12.141 1 94.44 137 ASN B C 1
ATOM 2877 O O . ASN B 1 137 ? 6.555 -8.523 11.453 1 94.44 137 ASN B O 1
ATOM 2881 N N . PRO B 1 138 ? 6.242 -7.32 13.32 1 92.06 138 PRO B N 1
ATOM 2882 C CA . PRO B 1 138 ? 7.602 -7.598 13.789 1 92.06 138 PRO B CA 1
ATOM 2883 C C . PRO B 1 138 ? 7.883 -9.094 13.953 1 92.06 138 PRO B C 1
ATOM 2885 O O . PRO B 1 138 ? 9.031 -9.523 13.828 1 92.06 138 PRO B O 1
ATOM 2888 N N . GLU B 1 139 ? 6.914 -9.898 14.195 1 92.12 139 GLU B N 1
ATOM 2889 C CA . GLU B 1 139 ? 7.07 -11.336 14.398 1 92.12 139 GLU B CA 1
ATOM 2890 C C . GLU B 1 139 ? 7.16 -12.07 13.062 1 92.12 139 GLU B C 1
ATOM 2892 O O . GLU B 1 139 ? 7.484 -13.258 13.023 1 92.12 139 GLU B O 1
ATOM 2897 N N . TYR B 1 140 ? 6.875 -11.453 12.008 1 92.88 140 TYR B N 1
ATOM 2898 C CA . TYR B 1 140 ? 6.891 -11.969 10.641 1 92.88 140 TYR B CA 1
ATOM 2899 C C . TYR B 1 140 ? 7.027 -10.844 9.633 1 92.88 140 TYR B C 1
ATOM 2901 O O . TYR B 1 140 ? 6.055 -10.469 8.977 1 92.88 140 TYR B O 1
ATOM 2909 N N . SER B 1 141 ? 8.172 -10.375 9.391 1 90.44 141 SER B N 1
ATOM 2910 C CA . SER B 1 141 ? 8.344 -9.062 8.773 1 90.44 141 SER B CA 1
ATOM 2911 C C . SER B 1 141 ? 8.859 -9.18 7.344 1 90.44 141 SER B C 1
ATOM 2913 O O . SER B 1 141 ? 9.102 -8.172 6.68 1 90.44 141 SER B O 1
ATOM 2915 N N . SER B 1 142 ? 9.023 -10.312 6.844 1 88.19 142 SER B N 1
ATOM 2916 C CA . SER B 1 142 ? 9.562 -10.469 5.496 1 88.19 142 SER B CA 1
ATOM 2917 C C . SER B 1 142 ? 8.453 -10.422 4.449 1 88.19 142 SER B C 1
ATOM 2919 O O . SER B 1 142 ? 7.629 -11.336 4.363 1 88.19 142 SER B O 1
ATOM 2921 N N . LEU B 1 143 ? 8.477 -9.383 3.715 1 93.38 143 LEU B N 1
ATOM 2922 C CA . LEU B 1 143 ? 7.512 -9.211 2.633 1 93.38 143 LEU B CA 1
ATOM 2923 C C . LEU B 1 143 ? 8.039 -9.805 1.333 1 93.38 143 LEU B C 1
ATOM 2925 O O . LEU B 1 143 ? 9.227 -9.68 1.025 1 93.38 143 LEU B O 1
ATOM 2929 N N . ASN B 1 144 ? 7.199 -10.477 0.62 1 94.88 144 ASN B N 1
ATOM 2930 C CA . ASN B 1 144 ? 7.555 -10.906 -0.729 1 94.88 144 ASN B CA 1
ATOM 2931 C C . ASN B 1 144 ? 7.934 -9.727 -1.614 1 94.88 144 ASN B C 1
ATOM 2933 O O . ASN B 1 144 ? 7.312 -8.664 -1.538 1 94.88 144 ASN B O 1
ATOM 2937 N N . LEU B 1 145 ? 8.891 -9.953 -2.438 1 97.12 145 LEU B N 1
ATOM 2938 C CA . LEU B 1 145 ? 9.453 -8.891 -3.271 1 97.12 145 LEU B CA 1
ATOM 2939 C C . LEU B 1 145 ? 8.359 -8.211 -4.094 1 97.12 145 LEU B C 1
ATOM 2941 O O . LEU B 1 145 ? 8.25 -6.984 -4.09 1 97.12 145 LEU B O 1
ATOM 2945 N N . ALA B 1 146 ? 7.531 -8.992 -4.789 1 97.94 146 ALA B N 1
ATOM 2946 C CA . ALA B 1 146 ? 6.5 -8.414 -5.648 1 97.94 146 ALA B CA 1
ATOM 2947 C C . ALA B 1 146 ? 5.445 -7.688 -4.82 1 97.94 146 ALA B C 1
ATOM 2949 O O . ALA B 1 146 ? 4.891 -6.68 -5.266 1 97.94 146 ALA B O 1
ATOM 2950 N N . MET B 1 147 ? 5.18 -8.18 -3.6 1 97.88 147 MET B N 1
ATOM 2951 C CA . MET B 1 147 ? 4.246 -7.512 -2.693 1 97.88 147 MET B CA 1
ATOM 2952 C C . MET B 1 147 ? 4.785 -6.156 -2.254 1 97.88 147 MET B C 1
ATOM 2954 O O . MET B 1 147 ? 4.031 -5.188 -2.148 1 97.88 147 MET B O 1
ATOM 2958 N N . ALA B 1 148 ? 6.051 -6.117 -1.971 1 98.31 148 ALA B N 1
ATOM 2959 C CA . ALA B 1 148 ? 6.68 -4.844 -1.624 1 98.31 148 ALA B CA 1
ATOM 2960 C C . ALA B 1 148 ? 6.582 -3.852 -2.777 1 98.31 148 ALA B C 1
ATOM 2962 O O . ALA B 1 148 ? 6.238 -2.686 -2.574 1 98.31 148 ALA B O 1
ATOM 2963 N N . VAL B 1 149 ? 6.871 -4.312 -4 1 98.69 149 VAL B N 1
ATOM 2964 C CA . VAL B 1 149 ? 6.773 -3.473 -5.188 1 98.69 149 VAL B CA 1
ATOM 2965 C C . VAL B 1 149 ? 5.344 -2.951 -5.336 1 98.69 149 VAL B C 1
ATOM 2967 O O . VAL B 1 149 ? 5.137 -1.761 -5.586 1 98.69 149 VAL B O 1
ATOM 2970 N N . GLN B 1 150 ? 4.371 -3.826 -5.16 1 98.62 150 GLN B N 1
ATOM 2971 C CA . GLN B 1 150 ? 2.971 -3.438 -5.273 1 98.62 150 GLN B CA 1
ATOM 2972 C C . GLN B 1 150 ? 2.617 -2.352 -4.258 1 98.62 150 GLN B C 1
ATOM 2974 O O . GLN B 1 150 ? 2.002 -1.343 -4.609 1 98.62 150 GLN B O 1
ATOM 2979 N N . THR B 1 151 ? 3.004 -2.576 -3.033 1 98.62 151 THR B N 1
ATOM 2980 C CA . THR B 1 151 ? 2.643 -1.67 -1.948 1 98.62 151 THR B CA 1
ATOM 2981 C C . THR B 1 151 ? 3.236 -0.284 -2.182 1 98.62 151 THR B C 1
ATOM 2983 O O . THR B 1 151 ? 2.533 0.724 -2.08 1 98.62 151 THR B O 1
ATOM 2986 N N . LEU B 1 152 ? 4.473 -0.24 -2.521 1 98.69 152 LEU B N 1
ATOM 2987 C CA . LEU B 1 152 ? 5.125 1.053 -2.689 1 98.69 152 LEU B CA 1
ATOM 2988 C C . LEU B 1 152 ? 4.695 1.715 -3.994 1 98.69 152 LEU B C 1
ATOM 2990 O O . LEU B 1 152 ? 4.582 2.941 -4.066 1 98.69 152 LEU B O 1
ATOM 2994 N N . SER B 1 153 ? 4.484 0.954 -5.059 1 98.75 153 SER B N 1
ATOM 2995 C CA . SER B 1 153 ? 3.938 1.504 -6.293 1 98.75 153 SER B CA 1
ATOM 2996 C C . SER B 1 153 ? 2.557 2.111 -6.066 1 98.75 153 SER B C 1
ATOM 2998 O O . SER B 1 153 ? 2.225 3.145 -6.652 1 98.75 153 SER B O 1
ATOM 3000 N N . TYR B 1 154 ? 1.779 1.46 -5.258 1 98.62 154 TYR B N 1
ATOM 3001 C CA . TYR B 1 154 ? 0.47 1.967 -4.859 1 98.62 154 TYR B CA 1
ATOM 3002 C C . TYR B 1 154 ? 0.59 3.348 -4.227 1 98.62 154 TYR B C 1
ATOM 3004 O O . TYR B 1 154 ? -0.145 4.27 -4.586 1 98.62 154 TYR B O 1
ATOM 3012 N N . GLU B 1 155 ? 1.477 3.492 -3.324 1 98.56 155 GLU B N 1
ATOM 3013 C CA . GLU B 1 155 ? 1.66 4.777 -2.654 1 98.56 155 GLU B CA 1
ATOM 3014 C C . GLU B 1 155 ? 2.105 5.855 -3.639 1 98.56 155 GLU B C 1
ATOM 3016 O O . GLU B 1 155 ? 1.668 7.004 -3.549 1 98.56 155 GLU B O 1
ATOM 3021 N N . VAL B 1 156 ? 2.975 5.512 -4.559 1 98.38 156 VAL B N 1
ATOM 3022 C CA . VAL B 1 156 ? 3.422 6.453 -5.582 1 98.38 156 VAL B CA 1
ATOM 3023 C C . VAL B 1 156 ? 2.236 6.887 -6.438 1 98.38 156 VAL B C 1
ATOM 3025 O O . VAL B 1 156 ? 2.068 8.078 -6.719 1 98.38 156 VAL B O 1
ATOM 3028 N N . ARG B 1 157 ? 1.446 5.93 -6.828 1 98 157 ARG B N 1
ATOM 3029 C CA . ARG B 1 157 ? 0.298 6.246 -7.672 1 98 157 ARG B CA 1
ATOM 3030 C C . ARG B 1 157 ? -0.69 7.145 -6.938 1 98 157 ARG B C 1
ATOM 3032 O O . ARG B 1 157 ? -1.164 8.141 -7.492 1 98 157 ARG B O 1
ATOM 3039 N N . VAL B 1 158 ? -1.037 6.754 -5.715 1 97.25 158 VAL B N 1
ATOM 3040 C CA . VAL B 1 158 ? -1.98 7.543 -4.93 1 97.25 158 VAL B CA 1
ATOM 3041 C C . VAL B 1 158 ? -1.476 8.977 -4.805 1 97.25 158 VAL B C 1
ATOM 3043 O O . VAL B 1 158 ? -2.24 9.93 -4.98 1 97.25 158 VAL B O 1
ATOM 3046 N N . ALA B 1 159 ? -0.199 9.109 -4.52 1 96.81 159 ALA B N 1
ATOM 3047 C CA . ALA B 1 159 ? 0.39 10.445 -4.402 1 96.81 159 ALA B CA 1
ATOM 3048 C C . ALA B 1 159 ? 0.295 11.203 -5.723 1 96.81 159 ALA B C 1
ATOM 3050 O O . ALA B 1 159 ? 0.011 12.398 -5.738 1 96.81 159 ALA B O 1
ATOM 3051 N N . HIS B 1 160 ? 0.572 10.516 -6.793 1 96.12 160 HIS B N 1
ATOM 3052 C CA . HIS B 1 160 ? 0.462 11.094 -8.125 1 96.12 160 HIS B CA 1
ATOM 3053 C C . HIS B 1 160 ? -0.952 11.602 -8.391 1 96.12 160 HIS B C 1
ATOM 3055 O O . HIS B 1 160 ? -1.136 12.734 -8.844 1 96.12 160 HIS B O 1
ATOM 3061 N N . LEU B 1 161 ? -1.938 10.805 -8.125 1 94.75 161 LEU B N 1
ATOM 3062 C CA . LEU B 1 161 ? -3.334 11.156 -8.359 1 94.75 161 LEU B CA 1
ATOM 3063 C C . LEU B 1 161 ? -3.75 12.336 -7.492 1 94.75 161 LEU B C 1
ATOM 3065 O O . LEU B 1 161 ? -4.477 13.227 -7.949 1 94.75 161 LEU B O 1
ATOM 3069 N N . ASN B 1 162 ? -3.293 12.305 -6.266 1 92.06 162 ASN B N 1
ATOM 3070 C CA . ASN B 1 162 ? -3.588 13.414 -5.367 1 92.06 162 ASN B CA 1
ATOM 3071 C C . ASN B 1 162 ? -2.975 14.719 -5.863 1 92.06 162 ASN B C 1
ATOM 3073 O O . ASN B 1 162 ? -3.594 15.773 -5.766 1 92.06 162 ASN B O 1
ATOM 3077 N N . LEU B 1 163 ? -1.808 14.617 -6.359 1 88.06 163 LEU B N 1
ATOM 3078 C CA . LEU B 1 163 ? -1.131 15.789 -6.902 1 88.06 163 LEU B CA 1
ATOM 3079 C C . LEU B 1 163 ? -1.853 16.312 -8.141 1 88.06 163 LEU B C 1
ATOM 3081 O O . LEU B 1 163 ? -2.002 17.516 -8.312 1 88.06 163 LEU B O 1
ATOM 3085 N N . GLU B 1 164 ? -2.314 15.43 -9.031 1 86.81 164 GLU B N 1
ATOM 3086 C CA . GLU B 1 164 ? -3.047 15.805 -10.234 1 86.81 164 GLU B CA 1
ATOM 3087 C C . GLU B 1 164 ? -4.363 16.5 -9.883 1 86.81 164 GLU B C 1
ATOM 3089 O O . GLU B 1 164 ? -4.77 17.453 -10.555 1 86.81 164 GLU B O 1
ATOM 3094 N N . LYS B 1 165 ? -5.074 15.953 -8.938 1 80.31 165 LYS B N 1
ATOM 3095 C CA . LYS B 1 165 ? -6.324 16.547 -8.492 1 80.31 165 LYS B CA 1
ATOM 3096 C C . LYS B 1 165 ? -6.09 17.938 -7.914 1 80.31 165 LYS B C 1
ATOM 3098 O O . LYS B 1 165 ? -6.91 18.844 -8.102 1 80.31 165 LYS B O 1
ATOM 3103 N N . SER B 1 166 ? -5 18.031 -7.254 1 69.06 166 SER B N 1
ATOM 3104 C CA . SER B 1 166 ? -4.664 19.312 -6.656 1 69.06 166 SER B CA 1
ATOM 3105 C C . SER B 1 166 ? -4.262 20.344 -7.723 1 69.06 166 SER B C 1
ATOM 3107 O O . SER B 1 166 ? -4.496 21.531 -7.562 1 69.06 166 SER B O 1
ATOM 3109 N N . GLN B 1 167 ? -3.531 19.859 -8.812 1 53.78 167 GLN B N 1
ATOM 3110 C CA . GLN B 1 167 ? -3.135 20.734 -9.906 1 53.78 167 GLN B CA 1
ATOM 3111 C C . GLN B 1 167 ? -4.348 21.188 -10.719 1 53.78 167 GLN B C 1
ATOM 3113 O O . GLN B 1 167 ? -4.379 22.312 -11.219 1 53.78 167 GLN B O 1
ATOM 3118 N N . PHE B 1 168 ? -5.266 20.219 -11.25 1 47.5 168 PHE B N 1
ATOM 3119 C CA . PHE B 1 168 ? -6.445 20.609 -12.008 1 47.5 168 PHE B CA 1
ATOM 3120 C C . PHE B 1 168 ? -7.43 21.375 -11.125 1 47.5 168 PHE B C 1
ATOM 3122 O O . PHE B 1 168 ? -8.461 21.844 -11.609 1 47.5 168 PHE B O 1
ATOM 3129 N N . SER B 1 169 ? -7.414 21.094 -9.93 1 43.56 169 SER B N 1
ATOM 3130 C CA . SER B 1 169 ? -8.086 22.156 -9.188 1 43.56 169 SER B CA 1
ATOM 3131 C C . SER B 1 169 ? -7.453 23.516 -9.484 1 43.56 169 SER B C 1
ATOM 3133 O O . SER B 1 169 ? -6.242 23.688 -9.32 1 43.56 169 SER B O 1
ATOM 3135 N N . PRO B 1 170 ? -7.875 24.281 -10.406 1 35.34 170 PRO B N 1
ATOM 3136 C CA . PRO B 1 170 ? -7.293 25.609 -10.547 1 35.34 170 PRO B CA 1
ATOM 3137 C C . PRO B 1 170 ? -6.59 26.094 -9.281 1 35.34 170 PRO B C 1
ATOM 3139 O O . PRO B 1 170 ? -7.047 25.797 -8.172 1 35.34 170 PRO B O 1
ATOM 3142 N N . ALA B 1 171 ? -5.336 26.344 -9.375 1 37 171 ALA B N 1
ATOM 3143 C CA . ALA B 1 171 ? -4.395 27.016 -8.477 1 37 171 ALA B CA 1
ATOM 3144 C C . ALA B 1 171 ? -5.094 28.094 -7.656 1 37 171 ALA B C 1
ATOM 3146 O O . ALA B 1 171 ? -5.293 29.219 -8.133 1 37 171 ALA B O 1
ATOM 3147 N N . GLU B 1 172 ? -6.125 28.125 -7.25 1 34.47 172 GLU B N 1
ATOM 3148 C CA . GLU B 1 172 ? -5.875 29 -6.109 1 34.47 172 GLU B CA 1
ATOM 3149 C C . GLU B 1 172 ? -4.66 28.531 -5.309 1 34.47 172 GLU B C 1
ATOM 3151 O O . GLU B 1 172 ? -4.746 27.578 -4.547 1 34.47 172 GLU B O 1
ATOM 3156 N N . GLN B 1 173 ? -3.545 28.047 -5.949 1 35.59 173 GLN B N 1
ATOM 3157 C CA . GLN B 1 173 ? -2.143 27.891 -5.578 1 35.59 173 GLN B CA 1
ATOM 3158 C C . GLN B 1 173 ? -1.834 28.594 -4.266 1 35.59 173 GLN B C 1
ATOM 3160 O O . GLN B 1 173 ? -1.804 29.828 -4.215 1 35.59 173 GLN B O 1
ATOM 3165 N N . GLU B 1 174 ? -2.369 28.25 -3.328 1 35.62 174 GLU B N 1
ATOM 3166 C CA . GLU B 1 174 ? -1.831 28.812 -2.092 1 35.62 174 GLU B CA 1
ATOM 3167 C C . GLU B 1 174 ? -0.307 28.719 -2.066 1 35.62 174 GLU B C 1
ATOM 3169 O O . GLU B 1 174 ? 0.264 27.656 -2.27 1 35.62 174 GLU B O 1
ATOM 3174 N N . GLU B 1 175 ? 0.449 29.578 -2.781 1 39.34 175 GLU B N 1
ATOM 3175 C CA . GLU B 1 175 ? 1.877 29.875 -2.838 1 39.34 175 GLU B CA 1
ATOM 3176 C C . GLU B 1 175 ? 2.588 29.422 -1.568 1 39.34 175 GLU B C 1
ATOM 3178 O O . GLU B 1 175 ? 2.404 30.016 -0.501 1 39.34 175 GLU B O 1
ATOM 3183 N N . TYR B 1 176 ? 2.75 28.188 -1.431 1 43.03 176 TYR B N 1
ATOM 3184 C CA . TYR B 1 176 ? 3.559 27.859 -0.261 1 43.03 176 TYR B CA 1
ATOM 3185 C C . TYR B 1 176 ? 4.863 28.641 -0.262 1 43.03 176 TYR B C 1
ATOM 3187 O O . TYR B 1 176 ? 5.539 28.734 -1.29 1 43.03 176 TYR B O 1
ATOM 3195 N N . PRO B 1 177 ? 5.027 29.5 0.578 1 46.12 177 PRO B N 1
ATOM 3196 C CA . PRO B 1 177 ? 6.238 30.328 0.629 1 46.12 177 PRO B CA 1
ATOM 3197 C C . PRO B 1 177 ? 7.52 29.516 0.493 1 46.12 177 PRO B C 1
ATOM 3199 O O . PRO B 1 177 ? 7.57 28.359 0.933 1 46.12 177 PRO B O 1
ATOM 3202 N N . ARG B 1 178 ? 8.352 29.844 -0.421 1 47.44 178 ARG B N 1
ATOM 3203 C CA . ARG B 1 178 ? 9.719 29.344 -0.541 1 47.44 178 ARG B CA 1
ATOM 3204 C C . ARG B 1 178 ? 10.367 29.203 0.83 1 47.44 178 ARG B C 1
ATOM 3206 O O . ARG B 1 178 ? 10.016 29.922 1.768 1 47.44 178 ARG B O 1
ATOM 3213 N N . HIS B 1 179 ? 11.133 28.203 0.967 1 54.22 179 HIS B N 1
ATOM 3214 C CA . HIS B 1 179 ? 11.906 27.984 2.184 1 54.22 179 HIS B CA 1
ATOM 3215 C C . HIS B 1 179 ? 12.469 29.281 2.73 1 54.22 179 HIS B C 1
ATOM 3217 O O . HIS B 1 179 ? 12.422 29.531 3.939 1 54.22 179 HIS B O 1
ATOM 3223 N N . LYS B 1 180 ? 13.023 30.031 1.881 1 62.88 180 LYS B N 1
ATOM 3224 C CA . LYS B 1 180 ? 13.586 31.328 2.271 1 62.88 180 LYS B CA 1
ATOM 3225 C C . LYS B 1 180 ? 12.523 32.219 2.908 1 62.88 180 LYS B C 1
ATOM 3227 O O . LYS B 1 180 ? 12.781 32.875 3.914 1 62.88 180 LYS B O 1
ATOM 3232 N N . GLU B 1 181 ? 11.383 32.188 2.35 1 67 181 GLU B N 1
ATOM 3233 C CA . GLU B 1 181 ? 10.312 33 2.885 1 67 181 GLU B CA 1
ATOM 3234 C C . GLU B 1 181 ? 9.852 32.5 4.254 1 67 181 GLU B C 1
ATOM 3236 O O . GLU B 1 181 ? 9.555 33.312 5.145 1 67 181 GLU B O 1
ATOM 3241 N N . LEU B 1 182 ? 9.859 31.266 4.395 1 70.12 182 LEU B N 1
ATOM 3242 C CA . LEU B 1 182 ? 9.516 30.672 5.68 1 70.12 182 LEU B CA 1
ATOM 3243 C C . LEU B 1 182 ? 10.57 31 6.734 1 70.12 182 LEU B C 1
ATOM 3245 O O . LEU B 1 182 ? 10.234 31.312 7.879 1 70.12 182 LEU B O 1
ATOM 3249 N N . GLU B 1 183 ? 11.812 30.984 6.348 1 72.62 183 GLU B N 1
ATOM 3250 C CA . GLU B 1 183 ? 12.891 31.359 7.266 1 72.62 183 GLU B CA 1
ATOM 3251 C C . GLU B 1 183 ? 12.812 32.844 7.645 1 72.62 183 GLU B C 1
ATOM 3253 O O . GLU B 1 183 ? 13.047 33.188 8.797 1 72.62 183 GLU B O 1
ATOM 3258 N N . MET B 1 184 ? 12.516 33.625 6.723 1 75.31 184 MET B N 1
ATOM 3259 C CA . MET B 1 184 ? 12.344 35.062 7 1 75.31 184 MET B CA 1
ATOM 3260 C C . MET B 1 184 ? 11.195 35.281 7.98 1 75.31 184 MET B C 1
ATOM 3262 O O . MET B 1 184 ? 11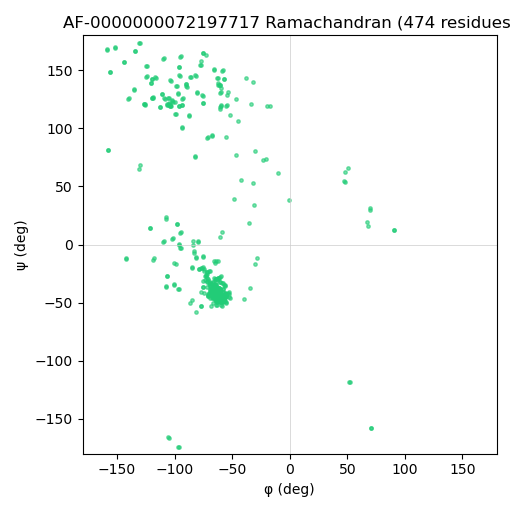.281 36.156 8.852 1 75.31 184 MET B O 1
ATOM 3266 N N . PHE B 1 185 ? 10.156 34.562 7.887 1 81.69 185 PHE B N 1
ATOM 3267 C CA . PHE B 1 185 ? 9.031 34.625 8.812 1 81.69 185 PHE B CA 1
ATOM 3268 C C . PHE B 1 185 ? 9.469 34.219 10.219 1 81.69 185 PHE B C 1
ATOM 3270 O O . PHE B 1 185 ? 9.133 34.875 11.195 1 81.69 185 PHE B O 1
ATOM 3277 N N . PHE B 1 186 ? 10.25 33.156 10.305 1 78.12 186 PHE B N 1
ATOM 3278 C CA . PHE B 1 186 ? 10.688 32.688 11.617 1 78.12 186 PHE B CA 1
ATOM 3279 C C . PHE B 1 186 ? 11.594 33.719 12.281 1 78.12 186 PHE B C 1
ATOM 3281 O O . PHE B 1 186 ? 11.492 33.969 13.484 1 78.12 186 PHE B O 1
ATOM 3288 N N . GLU B 1 187 ? 12.398 34.25 11.508 1 79.38 187 GLU B N 1
ATOM 3289 C CA . GLU B 1 187 ? 13.258 35.312 12.008 1 79.38 187 GLU B CA 1
ATOM 3290 C C . GLU B 1 187 ? 12.438 36.5 12.516 1 79.38 187 GLU B C 1
ATOM 3292 O O . GLU B 1 187 ? 12.727 37.062 13.578 1 79.38 187 GLU B O 1
ATOM 3297 N N . HIS B 1 188 ? 11.477 36.938 11.727 1 84.19 188 HIS B N 1
ATOM 3298 C CA . HIS B 1 188 ? 10.57 38.031 12.109 1 84.19 188 HIS B CA 1
ATOM 3299 C C . HIS B 1 188 ? 9.797 37.688 13.367 1 84.19 188 HIS B C 1
ATOM 3301 O O . HIS B 1 188 ? 9.664 38.5 14.273 1 84.19 188 HIS B O 1
ATOM 3307 N N . LEU B 1 189 ? 9.32 36.5 13.445 1 81.69 189 LEU B N 1
ATOM 3308 C CA . LEU B 1 189 ? 8.578 36 14.594 1 81.69 189 LEU B CA 1
ATOM 3309 C C . LEU B 1 189 ? 9.438 36.031 15.852 1 81.69 189 LEU B C 1
ATOM 3311 O O . LEU B 1 189 ? 9 36.5 16.906 1 81.69 189 LEU B O 1
ATOM 3315 N N . GLU B 1 190 ? 10.57 35.531 15.742 1 80.12 190 GLU B N 1
ATOM 3316 C CA . GLU B 1 190 ? 11.5 35.531 16.875 1 80.12 190 GLU B CA 1
ATOM 3317 C C . GLU B 1 190 ? 11.789 36.938 17.359 1 80.12 190 GLU B C 1
ATOM 3319 O O . GLU B 1 190 ? 11.812 37.188 18.562 1 80.12 190 GLU B O 1
ATOM 3324 N N . LYS B 1 191 ? 12.031 37.812 16.453 1 83.44 191 LYS B N 1
ATOM 3325 C CA . LYS B 1 191 ? 12.281 39.219 16.781 1 83.44 191 LYS B CA 1
ATOM 3326 C C . LYS B 1 191 ? 11.117 39.812 17.578 1 83.44 191 LYS B C 1
ATOM 3328 O O . LYS B 1 191 ? 11.336 40.469 18.594 1 83.44 191 LYS B O 1
ATOM 3333 N N . VAL B 1 192 ? 9.93 39.562 17.125 1 82.38 192 VAL B N 1
ATOM 3334 C CA . VAL B 1 192 ? 8.742 40.125 17.781 1 82.38 192 VAL B CA 1
ATOM 3335 C C . VAL B 1 192 ? 8.586 39.5 19.172 1 82.38 192 VAL B C 1
ATOM 3337 O O . VAL B 1 192 ? 8.25 40.219 20.125 1 82.38 192 VAL B O 1
ATOM 3340 N N . ILE B 1 193 ? 8.805 38.219 19.297 1 79.81 193 ILE B N 1
ATOM 3341 C CA . ILE B 1 193 ? 8.672 37.5 20.547 1 79.81 193 ILE B CA 1
ATOM 3342 C C . ILE B 1 193 ? 9.672 38.062 21.562 1 79.81 193 ILE B C 1
ATOM 3344 O O . ILE B 1 193 ? 9.328 38.25 22.734 1 79.81 193 ILE B O 1
ATOM 3348 N N . VAL B 1 194 ? 10.766 38.312 21.141 1 79.5 194 VAL B N 1
ATOM 3349 C CA . VAL B 1 194 ? 11.805 38.875 22 1 79.5 194 VAL B CA 1
ATOM 3350 C C . VAL B 1 194 ? 11.445 40.312 22.391 1 79.5 194 VAL B C 1
ATOM 3352 O O . VAL B 1 194 ? 11.555 40.688 23.562 1 79.5 194 VAL B O 1
ATOM 3355 N N . GLU B 1 195 ? 11.031 41.094 21.422 1 82 195 GLU B N 1
ATOM 3356 C CA . GLU B 1 195 ? 10.711 42.5 21.656 1 82 195 GLU B CA 1
ATOM 3357 C C . GLU B 1 195 ? 9.523 42.656 22.594 1 82 195 GLU B C 1
ATOM 3359 O O . GLU B 1 195 ? 9.438 43.625 23.344 1 82 195 GLU B O 1
ATOM 3364 N N . THR B 1 196 ? 8.633 41.75 22.484 1 77.56 196 THR B N 1
ATOM 3365 C CA . THR B 1 196 ? 7.449 41.812 23.328 1 77.56 196 THR B CA 1
ATOM 3366 C C . THR B 1 196 ? 7.711 41.188 24.688 1 77.56 196 THR B C 1
ATOM 3368 O O . THR B 1 196 ? 6.812 41.094 25.531 1 77.56 196 THR B O 1
ATOM 3371 N N . GLN B 1 197 ? 8.984 40.656 24.938 1 72.12 197 GLN B N 1
ATOM 3372 C CA . GLN B 1 197 ? 9.492 40.156 26.203 1 72.12 197 GLN B CA 1
ATOM 3373 C C . GLN B 1 197 ? 8.758 38.875 26.609 1 72.12 197 GLN B C 1
ATOM 3375 O O . GLN B 1 197 ? 8.484 38.688 27.797 1 72.12 197 GLN B O 1
ATOM 3380 N N . PHE B 1 198 ? 8.07 38.25 25.688 1 66.81 198 PHE B N 1
ATOM 3381 C CA . PHE B 1 198 ? 7.504 36.938 26 1 66.81 198 PHE B CA 1
ATOM 3382 C C . PHE B 1 198 ? 8.586 35.969 26.438 1 66.81 198 PHE B C 1
ATOM 3384 O O . PHE B 1 198 ? 8.367 35.156 27.359 1 66.81 198 PHE B O 1
ATOM 3391 N N . ILE B 1 199 ? 9.672 35.812 25.859 1 59.44 199 ILE B N 1
ATOM 3392 C CA . ILE B 1 199 ? 10.797 34.969 26.203 1 59.44 199 ILE B CA 1
ATOM 3393 C C . ILE B 1 199 ? 11.945 35.844 26.75 1 59.44 199 ILE B C 1
ATOM 3395 O O . ILE B 1 199 ? 12.25 36.875 26.203 1 59.44 199 ILE B O 1
ATOM 3399 N N . SER B 1 200 ? 12.336 35.562 28.016 1 54.31 200 SER B N 1
ATOM 3400 C CA . SER B 1 200 ? 13.562 36.188 28.484 1 54.31 200 SER B CA 1
ATOM 3401 C C . SER B 1 200 ? 14.727 35.906 27.531 1 54.31 200 SER B C 1
ATOM 3403 O O . SER B 1 200 ? 14.719 34.906 26.812 1 54.31 200 SER B O 1
ATOM 3405 N N . LYS B 1 201 ? 15.477 36.844 27.125 1 52.25 201 LYS B N 1
ATOM 3406 C CA . LYS B 1 201 ? 16.656 36.75 26.266 1 52.25 201 LYS B CA 1
ATOM 3407 C C . LYS B 1 201 ? 17.359 35.406 26.469 1 52.25 201 LYS B C 1
ATOM 3409 O O . LYS B 1 201 ? 18.234 35.031 25.688 1 52.25 201 LYS B O 1
ATOM 3414 N N . GLU B 1 202 ? 17.156 34.688 27.422 1 50.91 202 GLU B N 1
ATOM 3415 C CA . GLU B 1 202 ? 18.125 33.688 27.766 1 50.91 202 GLU B CA 1
ATOM 3416 C C . GLU B 1 202 ? 17.906 32.406 26.969 1 50.91 202 G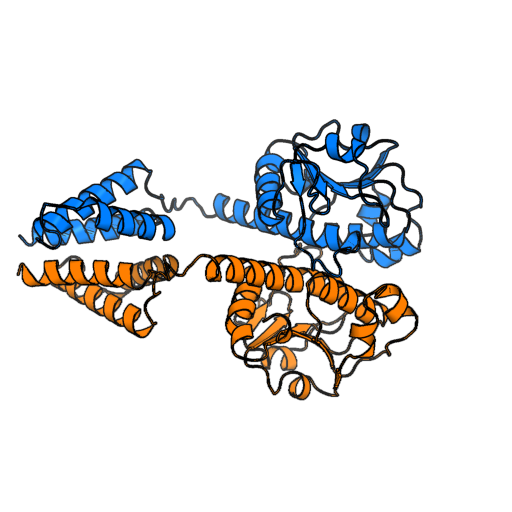LU B C 1
ATOM 3418 O O . GLU B 1 202 ? 18.859 31.703 26.609 1 50.91 202 GLU B O 1
ATOM 3423 N N . GLN B 1 203 ? 16.609 31.766 26.812 1 50.56 203 GLN B N 1
ATOM 3424 C CA . GLN B 1 203 ? 16.656 30.516 26.078 1 50.56 203 GLN B CA 1
ATOM 3425 C C . GLN B 1 203 ? 15.594 30.484 24.984 1 50.56 203 GLN B C 1
ATOM 3427 O O . GLN B 1 203 ? 14.625 29.734 25.094 1 50.56 203 GLN B O 1
ATOM 3432 N N . PRO B 1 204 ? 15.633 31.297 23.969 1 53.34 204 PRO B N 1
ATOM 3433 C CA . PRO B 1 204 ? 14.664 31.406 22.875 1 53.34 204 PRO B CA 1
ATOM 3434 C C . PRO B 1 204 ? 14.562 30.109 22.047 1 53.34 204 PRO B C 1
ATOM 3436 O O . PRO B 1 204 ? 13.523 29.844 21.438 1 53.34 204 PRO B O 1
ATOM 3439 N N . GLY B 1 205 ? 15.492 29.328 22.266 1 62.72 205 GLY B N 1
ATOM 3440 C CA . GLY B 1 205 ? 15.695 28.234 21.328 1 62.72 205 GLY B CA 1
ATOM 3441 C C . GLY B 1 205 ? 14.609 27.172 21.391 1 62.72 205 GLY B C 1
ATOM 3442 O O . GLY B 1 205 ? 14.109 26.719 20.359 1 62.72 205 GLY B O 1
ATOM 3443 N N . GLN B 1 206 ? 14.156 27.016 22.609 1 67.94 206 GLN B N 1
ATOM 3444 C CA . GLN B 1 206 ? 13.211 25.922 22.734 1 67.94 206 GLN B CA 1
ATOM 3445 C C . GLN B 1 206 ? 11.844 26.312 22.188 1 67.94 206 GLN B C 1
ATOM 3447 O O . GLN B 1 206 ? 11.172 25.516 21.531 1 67.94 206 GLN B O 1
ATOM 3452 N N . VAL B 1 207 ? 11.453 27.562 22.5 1 72.31 207 VAL B N 1
ATOM 3453 C CA . VAL B 1 207 ? 10.156 28.062 22.047 1 72.31 207 VAL B CA 1
ATOM 3454 C C . VAL B 1 207 ? 10.125 28.156 20.531 1 72.31 207 VAL B C 1
ATOM 3456 O O . VAL B 1 207 ? 9.172 27.703 19.891 1 72.31 207 VAL B O 1
ATOM 3459 N N . MET B 1 208 ? 11.172 28.672 20 1 74.38 208 MET B N 1
ATOM 3460 C CA . MET B 1 208 ? 11.234 28.828 18.547 1 74.38 208 MET B CA 1
ATOM 3461 C C . MET B 1 208 ? 11.266 27.469 17.859 1 74.38 208 MET B C 1
ATOM 3463 O O . MET B 1 208 ? 10.672 27.281 16.797 1 74.38 208 MET B O 1
ATOM 3467 N N . ASN B 1 209 ? 11.875 26.516 18.453 1 66 209 ASN B N 1
ATOM 3468 C CA . ASN B 1 209 ? 11.898 25.172 17.922 1 66 209 ASN B CA 1
ATOM 3469 C C . ASN B 1 209 ? 10.492 24.578 17.844 1 66 209 ASN B C 1
ATOM 3471 O O . ASN B 1 209 ? 10.133 23.953 16.844 1 66 209 ASN B O 1
ATOM 3475 N N . LYS B 1 210 ? 9.797 24.797 18.859 1 68.25 210 LYS B N 1
ATOM 3476 C CA . LYS B 1 210 ? 8.422 24.297 18.891 1 68.25 210 LYS B CA 1
ATOM 3477 C C . LYS B 1 210 ? 7.559 25 17.844 1 68.25 210 LYS B C 1
ATOM 3479 O O . LYS B 1 210 ? 6.738 24.359 17.188 1 68.25 210 LYS B O 1
ATOM 3484 N N . LEU B 1 211 ? 7.785 26.328 17.688 1 76.62 211 LEU B N 1
ATOM 3485 C CA . LEU B 1 211 ? 7.016 27.094 16.719 1 76.62 211 LEU B CA 1
ATOM 3486 C C . LEU B 1 211 ? 7.387 26.703 15.297 1 76.62 211 LEU B C 1
ATOM 3488 O O . LEU B 1 211 ? 6.516 26.594 14.43 1 76.62 211 LEU B O 1
ATOM 3492 N N . ARG B 1 212 ? 8.609 26.484 15.078 1 68.94 212 ARG B N 1
ATOM 3493 C CA . ARG B 1 212 ? 9.07 26.031 13.773 1 68.94 212 ARG B CA 1
ATOM 3494 C C . ARG B 1 212 ? 8.422 24.688 13.414 1 68.94 212 ARG B C 1
ATOM 3496 O O . ARG B 1 212 ? 7.953 24.516 12.281 1 68.94 212 ARG B O 1
ATOM 3503 N N . ARG B 1 213 ? 8.422 23.844 14.352 1 63.94 213 ARG B N 1
ATOM 3504 C CA . ARG B 1 213 ? 7.801 22.531 14.125 1 63.94 213 ARG B CA 1
ATOM 3505 C C . ARG B 1 213 ? 6.324 22.688 13.781 1 63.94 213 ARG B C 1
ATOM 3507 O O . ARG B 1 213 ? 5.824 22.016 12.875 1 63.94 213 ARG B O 1
ATOM 3514 N N . LEU B 1 214 ? 5.66 23.547 14.516 1 67.81 214 LEU B N 1
ATOM 3515 C CA . LEU B 1 214 ? 4.238 23.812 14.32 1 67.81 214 LEU B CA 1
ATOM 3516 C C . LEU B 1 214 ? 3.971 24.328 12.914 1 67.81 214 LEU B C 1
ATOM 3518 O O . LEU B 1 214 ? 3.113 23.797 12.203 1 67.81 214 LEU B O 1
ATOM 3522 N N . PHE B 1 215 ? 4.684 25.375 12.438 1 73.75 215 PHE B N 1
ATOM 3523 C CA . PHE B 1 215 ? 4.402 26.031 11.164 1 73.75 215 PHE B CA 1
ATOM 3524 C C . PHE B 1 215 ? 4.879 25.172 10 1 73.75 215 PHE B C 1
ATOM 3526 O O . PHE B 1 215 ? 4.281 25.188 8.922 1 73.75 215 PHE B O 1
ATOM 3533 N N . ASN B 1 216 ? 5.906 24.453 10.25 1 62.47 216 ASN B N 1
ATOM 3534 C CA . ASN B 1 216 ? 6.344 23.5 9.227 1 62.47 216 ASN B CA 1
ATOM 3535 C C . ASN B 1 216 ? 5.281 22.438 8.961 1 62.47 216 ASN B C 1
ATOM 3537 O O . ASN B 1 216 ? 5.047 22.062 7.812 1 62.47 216 ASN B O 1
ATOM 3541 N N . ARG B 1 217 ? 4.73 22.078 10.07 1 59.62 217 ARG B N 1
ATOM 3542 C CA . ARG B 1 217 ? 3.648 21.109 9.992 1 59.62 217 ARG B CA 1
ATOM 3543 C C . ARG B 1 217 ? 2.449 21.672 9.242 1 59.62 217 ARG B C 1
ATOM 3545 O O . ARG B 1 217 ? 1.751 20.953 8.531 1 59.62 217 ARG B O 1
ATOM 3552 N N . ALA B 1 218 ? 2.162 23.016 9.438 1 63.94 218 ALA B N 1
ATOM 3553 C CA . ALA B 1 218 ? 1.006 23.688 8.859 1 63.94 218 ALA B CA 1
ATOM 3554 C C . ALA B 1 218 ? 1.198 23.938 7.363 1 63.94 218 ALA B C 1
ATOM 3556 O O . ALA B 1 218 ? 0.233 24.188 6.641 1 63.94 218 ALA B O 1
ATOM 3557 N N . ARG B 1 219 ? 2.473 23.969 6.957 1 57.59 219 ARG B N 1
ATOM 3558 C CA . ARG B 1 219 ? 2.834 24.25 5.57 1 57.59 219 ARG B CA 1
ATOM 3559 C C . ARG B 1 219 ? 2.092 25.469 5.043 1 57.59 219 ARG B C 1
ATOM 3561 O O . ARG B 1 219 ? 1.297 25.375 4.105 1 57.59 219 ARG B O 1
ATOM 3568 N N . PRO B 1 220 ? 2.336 26.609 5.641 1 65.12 220 PRO B N 1
ATOM 3569 C CA . PRO B 1 220 ? 1.613 27.828 5.27 1 65.12 220 PRO B CA 1
ATOM 3570 C C . PRO B 1 220 ? 1.799 28.203 3.801 1 65.12 220 PRO B C 1
ATOM 3572 O O . PRO B 1 220 ? 2.895 28.047 3.256 1 65.12 220 PRO B O 1
ATOM 3575 N N . GLU B 1 221 ? 0.762 28.531 3.168 1 65 221 GLU B N 1
ATOM 3576 C CA . GLU B 1 221 ? 0.777 29.047 1.801 1 65 221 GLU B CA 1
ATOM 3577 C C . GLU B 1 221 ? 1.309 30.469 1.755 1 65 221 GLU B C 1
ATOM 3579 O O . GLU B 1 221 ? 1.354 31.156 2.779 1 65 221 GLU B O 1
ATOM 3584 N N . ALA B 1 222 ? 1.681 30.906 0.625 1 67.25 222 ALA B N 1
ATOM 3585 C CA . ALA B 1 222 ? 2.287 32.2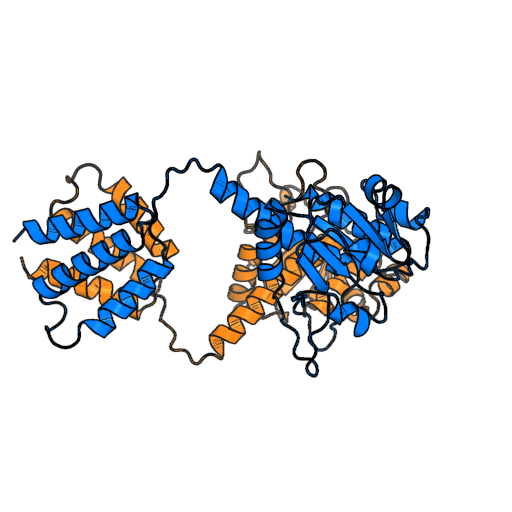19 0.453 1 67.25 222 ALA B CA 1
ATOM 3586 C C . ALA B 1 222 ? 1.373 33.312 0.991 1 67.25 222 ALA B C 1
ATOM 3588 O O . ALA B 1 222 ? 1.832 34.25 1.676 1 67.25 222 ALA B O 1
ATOM 3589 N N . GLN B 1 223 ? 0.171 33.281 0.71 1 70.06 223 GLN B N 1
ATOM 3590 C CA . GLN B 1 223 ? -0.776 34.281 1.181 1 70.06 223 GLN B CA 1
ATOM 3591 C C . GLN B 1 223 ? -0.92 34.25 2.699 1 70.06 223 GLN B C 1
ATOM 3593 O O . GLN B 1 223 ? -1.017 35.281 3.352 1 70.06 223 GLN B O 1
ATOM 3598 N N . GLU B 1 224 ? -0.885 33.062 3.213 1 71.88 224 GLU B N 1
ATOM 3599 C CA . GLU B 1 224 ? -0.964 32.906 4.66 1 71.88 224 GLU B CA 1
ATOM 3600 C C . GLU B 1 224 ? 0.285 33.469 5.348 1 71.88 224 GLU B C 1
ATOM 3602 O O . GLU B 1 224 ? 0.191 34.125 6.383 1 71.88 224 GLU B O 1
ATOM 3607 N N . LEU B 1 225 ? 1.381 33.156 4.773 1 78.06 225 LEU B N 1
ATOM 3608 C CA . LEU B 1 225 ? 2.633 33.656 5.316 1 78.06 225 LEU B CA 1
ATOM 3609 C C . LEU B 1 225 ? 2.662 35.188 5.262 1 78.06 225 LEU B C 1
ATOM 3611 O O . LEU B 1 225 ? 3.158 35.844 6.184 1 78.06 225 LEU B O 1
ATOM 3615 N N . ASN B 1 226 ? 2.193 35.75 4.176 1 78.44 226 ASN B N 1
ATOM 3616 C CA . ASN B 1 226 ? 2.113 37.188 4.047 1 78.44 226 ASN B CA 1
ATOM 3617 C C . ASN B 1 226 ? 1.213 37.812 5.117 1 78.44 226 ASN B C 1
ATOM 3619 O O . ASN B 1 226 ? 1.528 38.844 5.672 1 78.44 226 ASN B O 1
ATOM 3623 N N . ILE B 1 227 ? 0.169 37.188 5.41 1 78.62 227 ILE B N 1
ATOM 3624 C CA . ILE B 1 227 ? -0.741 37.656 6.457 1 78.62 227 ILE B CA 1
ATOM 3625 C C . ILE B 1 227 ? -0.036 37.625 7.809 1 78.62 227 ILE B C 1
ATOM 3627 O O . ILE B 1 227 ? -0.085 38.562 8.578 1 78.62 227 ILE B O 1
ATOM 3631 N N . LEU B 1 228 ? 0.632 36.469 8.047 1 81.94 228 LEU B N 1
ATOM 3632 C CA . LEU B 1 228 ? 1.34 36.312 9.312 1 81.94 228 LEU B CA 1
ATOM 3633 C C . LEU B 1 228 ? 2.422 37.375 9.469 1 81.94 228 LEU B C 1
ATOM 3635 O O . LEU B 1 228 ? 2.547 37.969 10.531 1 81.94 228 LEU B O 1
ATOM 3639 N N . ARG B 1 229 ? 3.105 37.594 8.438 1 81.62 229 ARG B N 1
ATOM 3640 C CA . ARG B 1 229 ? 4.145 38.594 8.453 1 81.62 229 ARG B CA 1
ATOM 3641 C C . ARG B 1 229 ? 3.541 40 8.633 1 81.62 229 ARG B C 1
ATOM 3643 O O . ARG B 1 229 ? 4.121 40.844 9.312 1 81.62 229 ARG B O 1
ATOM 3650 N N . GLY B 1 230 ? 2.523 40.281 7.914 1 81.56 230 GLY B N 1
ATOM 3651 C CA . GLY B 1 230 ? 1.811 41.531 8.094 1 81.56 230 GLY B CA 1
ATOM 3652 C C . GLY B 1 230 ? 1.401 41.781 9.531 1 81.56 230 GLY B C 1
ATOM 3653 O O . GLY B 1 230 ? 1.549 42.906 10.039 1 81.56 230 GLY B O 1
ATOM 3654 N N . ILE B 1 231 ? 0.917 40.75 10.18 1 80.12 231 ILE B N 1
ATOM 3655 C CA . ILE B 1 231 ? 0.526 40.844 11.578 1 80.12 231 ILE B CA 1
ATOM 3656 C C . ILE B 1 231 ? 1.749 41.156 12.438 1 80.12 231 ILE B C 1
ATOM 3658 O O . ILE B 1 231 ? 1.697 42.031 13.297 1 80.12 231 ILE B O 1
ATOM 3662 N N . LEU B 1 232 ? 2.795 40.469 12.211 1 84.12 232 LEU B N 1
ATOM 3663 C CA . LEU B 1 232 ? 4.027 40.719 12.953 1 84.12 232 LEU B CA 1
ATOM 3664 C C . LEU B 1 232 ? 4.512 42.156 12.773 1 84.12 232 LEU B C 1
ATOM 3666 O O . LEU B 1 232 ? 4.957 42.781 13.734 1 84.12 232 LEU B O 1
ATOM 3670 N N . THR B 1 233 ? 4.434 42.594 11.523 1 86.06 233 THR B N 1
ATOM 3671 C CA . THR B 1 233 ? 4.828 43.969 11.227 1 86.06 233 THR B CA 1
ATOM 3672 C C . THR B 1 233 ? 3.967 44.969 12 1 86.06 233 THR B C 1
ATOM 3674 O O . THR B 1 233 ? 4.477 45.969 12.523 1 86.06 233 THR B O 1
ATOM 3677 N N . SER B 1 234 ? 2.742 44.75 12.008 1 82.62 234 SER B N 1
ATOM 3678 C CA . SER B 1 234 ? 1.835 45.625 12.711 1 82.62 234 SER B CA 1
ATOM 3679 C C . SER B 1 234 ? 2.15 45.688 14.203 1 82.62 234 SER B C 1
ATOM 3681 O O . SER B 1 234 ? 2.004 46.719 14.844 1 82.62 234 SER B O 1
ATOM 3683 N N . ILE B 1 235 ? 2.508 44.562 14.727 1 79.12 235 ILE B N 1
ATOM 3684 C CA . ILE B 1 235 ? 2.863 44.469 16.141 1 79.12 235 ILE B CA 1
ATOM 3685 C C . ILE B 1 235 ? 4.137 45.25 16.406 1 79.12 235 ILE B C 1
ATOM 3687 O O . ILE B 1 235 ? 4.246 45.906 17.438 1 79.12 235 ILE B O 1
ATOM 3691 N N . GLU B 1 236 ? 5.016 45.25 15.5 1 79.75 236 GLU B N 1
ATOM 3692 C CA . GLU B 1 236 ? 6.277 45.969 15.633 1 79.75 236 GLU B CA 1
ATOM 3693 C C . GLU B 1 236 ? 6.062 47.469 15.562 1 79.75 236 GLU B C 1
ATOM 3695 O O . GLU B 1 236 ? 6.766 48.25 16.234 1 79.75 236 GLU B O 1
ATOM 3700 N N . LYS B 1 237 ? 5.246 47.938 14.625 1 75.44 237 LYS B N 1
ATOM 3701 C CA . LYS B 1 237 ? 5.004 49.375 14.422 1 75.44 237 LYS B CA 1
ATOM 3702 C C . LYS B 1 237 ? 4.309 50 15.633 1 75.44 237 LYS B C 1
ATOM 3704 O O . LYS B 1 237 ? 4.492 51.156 15.914 1 75.44 237 LYS B O 1
ATOM 3709 N N . LYS B 1 238 ? 3.377 49.312 16.109 1 63.97 238 LYS B N 1
ATOM 3710 C CA . LYS B 1 238 ? 2.691 49.906 17.266 1 63.97 238 LYS B CA 1
ATOM 3711 C C . LYS B 1 238 ? 3.646 50.125 18.438 1 63.97 238 LYS B C 1
ATOM 3713 O O . LYS B 1 238 ? 3.289 50.75 19.438 1 63.97 238 LYS B O 1
ATOM 3718 N N . ARG B 1 239 ? 5.023 49.906 18.344 1 52.06 239 ARG B N 1
ATOM 3719 C CA . ARG B 1 239 ? 5.953 50.5 19.297 1 52.06 239 ARG B CA 1
ATOM 3720 C C . ARG B 1 239 ? 6.406 51.906 18.828 1 52.06 239 ARG B C 1
ATOM 3722 O O . ARG B 1 239 ? 6.57 52.125 17.625 1 52.06 239 ARG B O 1
#

Secondary structure (DSSP, 8-state):
-GGGEEEEEES---HHHHHHHHHHHHHTT--EEEEES-SS---HHHHHHHGGGHHHHHT-EEES-HHHHHTT-SEEEEE-PPPSSS---EE-HHHHHHHHHHHTTTS-EEEEE-BTTTB--HHHHHT-SEEE-----TTS----HHHHHHHHHHHHHHHHHHHHHHHHS---------HHHHHHHHHHHHHHHHHTTSS-TT-HHHHHHHHHHHHHHH---HHHHHHHHHHHHHHHHT-/-GGGEEEEEES---HHHHHHHHHHHHHTT--EEEEES-SS---HHHHHHHGGGHHHHHT-EEES-HHHHHTT-SEEEEE-PPPSSS-PPEE-HHHHHHHHHHHTTTS-EEEEE-BTTTB--HHHHHT-SEEE-----TTS----HHHHHHHHHHHHHHHHHHHHHHHHS---------HHHHHHHHHHHHHHHHHTTSS-TT-HHHHHHHHHHHHHHH---HHHHHHHHHHHHHHHHT-

InterPro domains:
  IPR001537 tRNA/rRNA methyltransferase, SpoU type [PF00588] (5-153)
  IPR004384 RNA methyltransferase TrmJ/LasT [PIRSF004808] (2-238)
  IPR004384 RNA methyltransferase TrmJ/LasT [PTHR42786] (2-238)
  IPR004384 RNA methyltransferase TrmJ/LasT [TIGR00050] (1-238)
  IPR029026 tRNA (guanine-N1-)-methyltransferase, N-terminal [G3DSA:3.40.1280.10] (1-178)
  IPR029028 Alpha/beta knot methyltransferases [SSF75217] (5-177)

Nearest PDB structures (foldseek):
  4cne-assembly1_A  TM=9.910E-01  e=1.685E-25  Escherichia coli K-12
  4cne-assembly1_B  TM=9.947E-01  e=7.700E-25  Escherichia coli K-12
  4xbo-assembly1_A  TM=6.952E-01  e=3.102E-31  Escherichia coli K-12
  4xbo-assembly1_B  TM=6.883E-01  e=2.790E-29  Escherichia coli K-12
  4cnd-assembly1_B  TM=9.873E-01  e=1.172E-22  Escherichia coli K-12

Foldseek 3Di:
DQALEEEEEEQEQDLLLLLLLLLLQVVLPHQAYEYACYNDANDPNSCVSVPVRNVSSVPYHYYHDPCVVCVFAPAEEEEDADDPPDDFAEDELLRVLLVCLVRSVPTRYYYYWYYQPPIDDPVSNVVGNYYYYYDADPVDRRDGSSRVSNSSSNSNSVNNVVVVCVVPPPCCPLVLDDVVLVVVLLVLVLVLCVVVVVDPVPPSPVVSVVVSVVVVVVSGGNVRSVVSSVVSVVSVVVD/DQALEEEEEEAEQDLLLLLLLLLLQVVLPHQAYEYACYNDANDPNSVVNVPVRNVSSVPYHYYHDPCVVCVFAPAEEEEDADDPPDDFAEDELLRVLLVCLVRSVPTRYYYYWYYQPPIDDPVSNVVGNGYYYYDADPVDRRDGSSRVSNSSSNSNSVNNVVVVVVVVVPPVPLALDDPVLLVVLLVLVLVLCVVVVVDPPPPSPVVSVVVSVVCVVVSHGPVRSVVSSVVSVVSVVVD

pLDDT: mean 85.24, std 16.43, range [33.34, 98.94]